Protein AF-Q74ZA4-F1 (afdb_monomer_lite)

Organism: Eremothecium gossypii (strain ATCC 10895 / CBS 109.51 / FGSC 9923 / NRRL Y-1056) (NCBI:txid284811)

pLDDT: mean 84.08, std 20.93, range [23.73, 98.62]

Structure (mmCIF, N/CA/C/O backbone):
data_AF-Q74ZA4-F1
#
_entry.id   AF-Q74ZA4-F1
#
loop_
_atom_site.group_PDB
_atom_site.id
_atom_site.type_symbol
_atom_site.label_atom_id
_atom_site.label_alt_id
_atom_site.label_comp_id
_atom_site.label_asym_id
_atom_site.label_entity_id
_atom_site.label_seq_id
_atom_site.pdbx_PDB_ins_code
_atom_site.Cartn_x
_atom_site.Cartn_y
_atom_site.Cartn_z
_atom_site.occupancy
_atom_site.B_iso_or_equiv
_atom_site.auth_seq_id
_atom_site.auth_comp_id
_atom_site.auth_asym_id
_atom_site.auth_atom_id
_atom_site.pdbx_PDB_model_num
ATOM 1 N N . MET A 1 1 ? 37.062 5.793 34.041 1.00 29.36 1 MET A N 1
ATOM 2 C CA . MET A 1 1 ? 36.781 5.483 32.625 1.00 29.36 1 MET A CA 1
ATOM 3 C C . MET A 1 1 ? 35.992 4.188 32.556 1.00 29.36 1 MET A C 1
ATOM 5 O O . MET A 1 1 ? 36.532 3.144 32.223 1.00 29.36 1 MET A O 1
ATOM 9 N N . THR A 1 2 ? 34.715 4.254 32.914 1.00 31.75 2 THR A N 1
ATOM 10 C CA . THR A 1 2 ? 33.831 3.088 32.949 1.00 31.75 2 THR A CA 1
ATOM 11 C C . THR A 1 2 ? 32.614 3.486 32.134 1.00 31.75 2 THR A C 1
ATOM 13 O O . THR A 1 2 ? 31.980 4.496 32.442 1.00 31.75 2 THR A O 1
ATOM 16 N N . LYS A 1 3 ? 32.413 2.800 31.004 1.00 30.11 3 LYS A N 1
ATOM 17 C CA . LYS A 1 3 ? 31.419 3.153 29.987 1.00 30.11 3 LYS A CA 1
ATOM 18 C C . LYS A 1 3 ? 30.001 3.103 30.574 1.00 30.11 3 LYS A C 1
ATOM 20 O O . LYS A 1 3 ? 29.696 2.275 31.427 1.00 30.11 3 LYS A O 1
ATOM 25 N N . ARG A 1 4 ? 29.192 4.063 30.117 1.00 29.17 4 ARG A N 1
ATOM 26 C CA . ARG A 1 4 ? 27.799 4.340 30.493 1.00 29.17 4 ARG A CA 1
ATOM 27 C C . ARG A 1 4 ? 26.902 3.110 30.286 1.00 29.17 4 ARG A C 1
ATOM 29 O O . ARG A 1 4 ? 27.056 2.452 29.260 1.00 29.17 4 ARG A O 1
ATOM 36 N N . PRO A 1 5 ? 25.939 2.838 31.183 1.00 28.69 5 PRO A N 1
ATOM 37 C CA . PRO A 1 5 ? 24.909 1.849 30.918 1.00 28.69 5 PRO A CA 1
ATOM 38 C C . PRO A 1 5 ? 23.841 2.448 29.992 1.00 28.69 5 PRO A C 1
ATOM 40 O O . PRO A 1 5 ? 23.121 3.373 30.368 1.00 28.69 5 PRO A O 1
ATOM 43 N N . LEU A 1 6 ? 23.787 1.910 28.775 1.00 25.55 6 LEU A N 1
ATOM 44 C CA . LEU A 1 6 ? 22.649 1.952 27.863 1.00 25.55 6 LEU A CA 1
ATOM 45 C C . LEU A 1 6 ? 21.809 0.706 28.187 1.00 25.55 6 LEU A C 1
ATOM 47 O O . LEU A 1 6 ? 22.350 -0.398 28.201 1.00 25.55 6 LEU A O 1
ATOM 51 N N . GLY A 1 7 ? 20.532 0.863 28.525 1.00 29.61 7 GLY A N 1
ATOM 52 C CA . GLY A 1 7 ? 19.686 -0.277 28.873 1.00 29.61 7 GLY A CA 1
ATOM 53 C C . GLY A 1 7 ? 18.303 0.139 29.351 1.00 29.61 7 GLY A C 1
ATOM 54 O O . GLY A 1 7 ? 18.111 0.455 30.524 1.00 29.61 7 GLY A O 1
ATOM 55 N N . LEU A 1 8 ? 17.348 0.109 28.423 1.00 24.72 8 LEU A N 1
ATOM 56 C CA . LEU A 1 8 ? 15.911 0.094 28.679 1.00 24.72 8 LEU A CA 1
ATOM 57 C C . LEU A 1 8 ? 15.584 -1.134 29.539 1.00 24.72 8 LEU A C 1
ATOM 59 O O . LEU A 1 8 ? 15.688 -2.275 29.098 1.00 24.72 8 LEU A O 1
ATOM 63 N N . GLY A 1 9 ? 15.251 -0.901 30.807 1.00 27.86 9 GLY A N 1
ATOM 64 C CA . GLY A 1 9 ? 15.110 -1.958 31.800 1.00 27.86 9 GLY A CA 1
ATOM 65 C C . GLY A 1 9 ? 14.045 -1.651 32.841 1.00 27.86 9 GLY A C 1
ATOM 66 O O . GLY A 1 9 ? 14.362 -1.231 33.946 1.00 27.86 9 GLY A O 1
ATOM 67 N N . LYS A 1 10 ? 12.802 -1.964 32.468 1.00 28.52 10 LYS A N 1
ATOM 68 C CA . LYS A 1 10 ? 11.724 -2.503 33.315 1.00 28.52 10 LYS A CA 1
ATOM 69 C C . LYS A 1 10 ? 11.183 -1.647 34.474 1.00 28.52 10 LYS A C 1
ATOM 71 O O . LYS A 1 10 ? 11.810 -1.410 35.505 1.00 28.52 10 LYS A O 1
ATOM 76 N N . LYS A 1 11 ? 9.888 -1.351 34.313 1.00 26.33 11 LYS A N 1
ATOM 77 C CA . LYS A 1 11 ? 8.864 -1.124 35.341 1.00 26.33 11 LYS A CA 1
ATOM 78 C C . LYS A 1 11 ? 9.079 -1.979 36.612 1.00 26.33 11 LYS A C 1
ATOM 80 O O . LYS A 1 11 ? 9.518 -3.124 36.550 1.00 26.33 11 LYS A O 1
ATOM 85 N N . ASN A 1 12 ? 8.598 -1.418 37.728 1.00 25.88 12 ASN A N 1
ATOM 86 C CA . ASN A 1 12 ? 8.246 -2.037 39.019 1.00 25.88 12 ASN A CA 1
ATOM 87 C C . ASN A 1 12 ? 9.304 -2.122 40.134 1.00 25.88 12 ASN A C 1
ATOM 89 O O . ASN A 1 12 ? 9.899 -3.165 40.390 1.00 25.88 12 ASN A O 1
ATOM 93 N N . LYS A 1 13 ? 9.339 -1.074 40.975 1.00 29.91 13 LYS A N 1
ATOM 94 C CA . LYS A 1 13 ? 9.528 -1.216 42.433 1.00 29.91 13 LYS A CA 1
ATOM 95 C C . LYS A 1 13 ? 8.515 -0.375 43.220 1.00 29.91 13 LYS A C 1
ATOM 97 O O . LYS A 1 13 ? 8.771 0.758 43.603 1.00 29.91 13 LYS A O 1
ATOM 102 N N . GLN A 1 14 ? 7.356 -0.989 43.452 1.00 27.44 14 GLN A N 1
ATOM 103 C CA . GLN A 1 14 ? 6.704 -1.127 44.760 1.00 27.44 14 GLN A CA 1
ATOM 104 C C . GLN A 1 14 ? 6.984 -0.021 45.799 1.00 27.44 14 GLN A C 1
ATOM 106 O O . GLN A 1 14 ? 7.947 -0.095 46.568 1.00 27.44 14 GLN A O 1
ATOM 111 N N . LYS A 1 15 ? 6.036 0.914 45.947 1.00 28.94 15 LYS A N 1
ATOM 112 C CA . LYS A 1 15 ? 5.794 1.561 47.240 1.00 28.94 15 LYS A CA 1
ATOM 113 C C . LYS A 1 15 ? 4.946 0.630 48.105 1.00 28.94 15 LYS A C 1
ATOM 115 O O . LYS A 1 15 ? 3.759 0.431 47.876 1.00 28.94 15 LYS A O 1
ATOM 120 N N . ARG A 1 16 ? 5.604 0.077 49.121 1.00 26.38 16 ARG A N 1
ATOM 121 C CA . ARG A 1 16 ? 5.002 -0.446 50.348 1.00 26.38 16 ARG A CA 1
ATOM 122 C C . ARG A 1 16 ? 4.135 0.645 50.987 1.00 26.38 16 ARG A C 1
ATOM 124 O O . ARG A 1 16 ? 4.681 1.682 51.353 1.00 26.38 16 ARG A O 1
ATOM 131 N N . HIS A 1 17 ? 2.853 0.380 51.216 1.00 30.28 17 HIS A N 1
ATOM 132 C CA . HIS A 1 17 ? 2.116 1.035 52.296 1.00 30.28 17 HIS A CA 1
ATOM 133 C C . HIS A 1 17 ? 1.848 0.016 53.408 1.00 30.28 17 HIS A C 1
ATOM 135 O O . HIS A 1 17 ? 1.360 -1.087 53.177 1.00 30.28 17 HIS A O 1
ATOM 141 N N . LYS A 1 18 ? 2.316 0.392 54.599 1.00 24.81 18 LYS A N 1
ATOM 142 C CA . LYS A 1 18 ? 2.153 -0.268 55.899 1.00 24.81 18 LYS A CA 1
ATOM 143 C C . LYS A 1 18 ? 0.816 0.172 56.545 1.00 24.81 18 LYS A C 1
ATOM 145 O O . LYS A 1 18 ? 0.210 1.109 56.031 1.00 24.81 18 LYS A O 1
ATOM 150 N N . PRO A 1 19 ? 0.368 -0.500 57.623 1.00 39.84 19 PRO A N 1
ATOM 151 C CA . PRO A 1 19 ? -1.026 -0.536 58.061 1.00 39.84 19 PRO A CA 1
ATOM 152 C C . PRO A 1 19 ? -1.395 0.604 59.015 1.00 39.84 19 PRO A C 1
ATOM 154 O O . PRO A 1 19 ? -0.523 1.104 59.719 1.00 39.84 19 PRO A O 1
ATOM 157 N N . ASP A 1 20 ? -2.693 0.897 59.088 1.00 29.38 20 ASP A N 1
ATOM 158 C CA . ASP A 1 20 ? -3.357 1.341 60.313 1.00 29.38 20 ASP A CA 1
ATOM 159 C C . ASP A 1 20 ? -4.776 0.751 60.391 1.00 29.38 20 ASP A C 1
ATOM 161 O O . ASP A 1 20 ? -5.378 0.352 59.394 1.00 29.38 20 ASP A O 1
ATOM 165 N N . GLU A 1 21 ? -5.213 0.593 61.631 1.00 25.12 21 GLU A N 1
ATOM 166 C CA . GLU A 1 21 ? -6.227 -0.313 62.160 1.00 25.12 21 GLU A CA 1
ATOM 167 C C . GLU A 1 21 ? -7.680 0.201 62.030 1.00 25.12 21 GLU A C 1
ATOM 169 O O . GLU A 1 21 ? -7.919 1.403 62.007 1.00 25.12 21 GLU A O 1
ATOM 174 N N . GLY A 1 22 ? -8.660 -0.720 62.080 1.00 23.73 22 GLY A N 1
ATOM 175 C CA . GLY A 1 22 ? -9.967 -0.439 62.710 1.00 23.73 22 GLY A CA 1
ATOM 176 C C . GLY A 1 22 ? -11.239 -0.416 61.844 1.00 23.73 22 GLY A C 1
ATOM 177 O O . GLY A 1 22 ? -11.789 0.646 61.599 1.00 23.73 22 GLY A O 1
ATOM 178 N N . ALA A 1 23 ? -11.731 -1.608 61.482 1.00 26.86 23 ALA A N 1
ATOM 179 C CA . ALA A 1 23 ? -13.138 -2.036 61.337 1.00 26.86 23 ALA A CA 1
ATOM 180 C C . ALA A 1 23 ? -14.237 -1.032 60.897 1.00 26.86 23 ALA A C 1
ATOM 182 O O . ALA A 1 23 ? -14.895 -0.439 61.742 1.00 26.86 23 ALA A O 1
ATOM 183 N N . ASP A 1 24 ? -14.559 -1.004 59.599 1.00 24.48 24 ASP A N 1
ATOM 184 C CA . ASP A 1 24 ? -15.937 -0.957 59.075 1.00 24.48 24 ASP A CA 1
ATOM 185 C C . ASP A 1 24 ? -15.929 -1.107 57.543 1.00 24.48 24 ASP A C 1
ATOM 187 O O . ASP A 1 24 ? -14.988 -0.688 56.872 1.00 24.48 24 ASP A O 1
ATOM 191 N N . GLY A 1 25 ? -16.983 -1.711 56.989 1.00 27.52 25 GLY A N 1
ATOM 192 C CA . GLY A 1 25 ? -17.236 -1.756 55.543 1.00 27.52 25 GLY A CA 1
ATOM 193 C C . GLY A 1 25 ? -16.765 -3.031 54.844 1.00 27.52 25 GLY A C 1
ATOM 194 O O . GLY A 1 25 ? -15.610 -3.177 54.450 1.00 27.52 25 GLY A O 1
ATOM 195 N N . LYS A 1 26 ? -17.704 -3.965 54.657 1.00 27.11 26 LYS A N 1
ATOM 196 C CA . LYS A 1 26 ? -17.561 -5.141 53.793 1.00 27.11 26 LYS A CA 1
ATOM 197 C C . LYS A 1 26 ? -17.025 -4.721 52.423 1.00 27.11 26 LYS A C 1
ATOM 199 O O . LYS A 1 26 ? -17.673 -3.980 51.696 1.00 27.11 26 LYS A O 1
ATOM 204 N N . LYS A 1 27 ? -15.848 -5.250 52.096 1.00 25.42 27 LYS A N 1
ATOM 205 C CA . LYS A 1 27 ? -15.292 -5.303 50.748 1.00 25.42 27 LYS A CA 1
ATOM 206 C C . LYS A 1 27 ? -16.240 -6.110 49.863 1.00 25.42 27 LYS A C 1
ATOM 208 O O . LYS A 1 27 ? -16.204 -7.338 49.899 1.00 25.42 27 LYS A O 1
ATOM 213 N N . GLU A 1 28 ? -17.069 -5.430 49.087 1.00 30.42 28 GLU A N 1
ATOM 214 C CA . GLU A 1 28 ? -17.479 -5.972 47.798 1.00 30.42 28 GLU A CA 1
ATOM 215 C C . GLU A 1 28 ? -16.318 -5.737 46.835 1.00 30.42 28 GLU A C 1
ATOM 217 O O . GLU A 1 28 ? -15.773 -4.640 46.721 1.00 30.42 28 GLU A O 1
ATOM 222 N N . SER A 1 29 ? -15.850 -6.838 46.264 1.00 29.94 29 SER A N 1
ATOM 223 C CA . SER A 1 29 ? -14.798 -6.904 45.263 1.00 29.94 29 SER A CA 1
ATOM 224 C C . SER A 1 29 ? -15.096 -5.932 44.131 1.00 29.94 29 SER A C 1
ATOM 226 O O . SER A 1 29 ? -16.077 -6.124 43.419 1.00 29.94 29 SER A O 1
ATOM 228 N N . THR A 1 30 ? -14.243 -4.929 43.936 1.00 28.30 30 THR A N 1
ATOM 229 C CA . THR A 1 30 ? -14.162 -4.219 42.660 1.00 28.30 30 THR A CA 1
ATOM 230 C C . THR A 1 30 ? -13.876 -5.282 41.595 1.00 28.30 30 THR A C 1
ATOM 232 O O . THR A 1 30 ? -12.834 -5.940 41.702 1.00 28.30 30 THR A O 1
ATOM 235 N N . PRO A 1 31 ? -14.780 -5.543 40.635 1.00 29.30 31 PRO A N 1
ATOM 236 C CA . PRO A 1 31 ? -14.449 -6.406 39.516 1.00 29.30 31 PRO A CA 1
ATOM 237 C C . PRO A 1 31 ? -13.255 -5.774 38.801 1.00 29.30 31 PRO A C 1
ATOM 239 O O . PRO A 1 31 ? -13.284 -4.587 38.472 1.00 29.30 31 PRO A O 1
ATOM 242 N N . LEU A 1 32 ? -12.183 -6.548 38.636 1.00 31.23 32 LEU A N 1
ATOM 243 C CA . LEU A 1 32 ? -11.179 -6.235 37.630 1.00 31.23 32 LEU A CA 1
ATOM 244 C C . LEU A 1 32 ? -11.891 -6.186 36.267 1.00 31.23 32 LEU A C 1
ATOM 246 O O . LEU A 1 32 ? -12.798 -6.980 36.032 1.00 31.23 32 LEU A O 1
ATOM 250 N N . ASP A 1 33 ? -11.455 -5.260 35.416 1.00 33.03 33 ASP A N 1
ATOM 251 C CA . ASP A 1 33 ? -11.813 -5.128 33.994 1.00 33.03 33 ASP A CA 1
ATOM 252 C C . ASP A 1 33 ? -13.058 -4.296 33.640 1.00 33.03 33 ASP A C 1
ATOM 254 O O . ASP A 1 33 ? -13.741 -4.566 32.657 1.00 33.03 33 ASP A O 1
ATOM 258 N N . GLN A 1 34 ? -13.308 -3.192 34.354 1.00 32.09 34 GLN A N 1
ATOM 259 C CA . GLN A 1 34 ? -14.014 -2.065 33.726 1.00 32.09 34 GLN A CA 1
ATOM 260 C C . GLN A 1 34 ? -13.007 -1.237 32.921 1.00 32.09 34 GLN A C 1
ATOM 262 O O . GLN A 1 34 ? -12.359 -0.334 33.453 1.00 32.09 34 GLN A O 1
ATOM 267 N N . ILE A 1 35 ? -12.854 -1.558 31.634 1.00 40.28 35 ILE A N 1
ATOM 268 C CA . ILE A 1 35 ? -12.326 -0.596 30.662 1.00 40.28 35 ILE A CA 1
ATOM 269 C C . ILE A 1 35 ? -13.337 0.557 30.649 1.00 40.28 35 ILE A C 1
ATOM 271 O O . ILE A 1 35 ? -14.479 0.375 30.233 1.00 40.28 35 ILE A O 1
ATOM 275 N N . HIS A 1 36 ? -12.965 1.723 31.181 1.00 38.81 36 HIS A N 1
ATOM 276 C CA . HIS A 1 36 ? -13.795 2.917 31.043 1.00 38.81 36 HIS A CA 1
ATOM 277 C C . HIS A 1 36 ? -13.740 3.355 29.581 1.00 38.81 36 HIS A C 1
ATOM 279 O O . HIS A 1 36 ? -12.705 3.813 29.104 1.00 38.81 36 HIS A O 1
ATOM 285 N N . VAL A 1 37 ? -14.850 3.172 28.873 1.00 44.41 37 VAL A N 1
ATOM 286 C CA . VAL A 1 37 ? -15.020 3.624 27.495 1.00 44.41 37 VAL A CA 1
ATOM 287 C C . VAL A 1 37 ? -15.695 4.988 27.544 1.00 44.41 37 VAL A C 1
ATOM 289 O O . VAL A 1 37 ? -16.858 5.090 27.933 1.00 44.41 37 VAL A O 1
ATOM 292 N N . GLU A 1 38 ? -14.971 6.046 27.190 1.00 46.62 38 GLU A N 1
ATOM 293 C CA . GLU A 1 38 ? -15.602 7.326 26.870 1.00 46.62 38 GLU A CA 1
ATOM 294 C C . GLU A 1 38 ? -16.274 7.178 25.501 1.00 46.62 38 GLU A C 1
ATOM 296 O O . GLU A 1 38 ? -15.616 6.977 24.482 1.00 46.62 38 GLU A O 1
ATOM 301 N N . VAL A 1 39 ? -17.608 7.197 25.480 1.00 44.50 39 V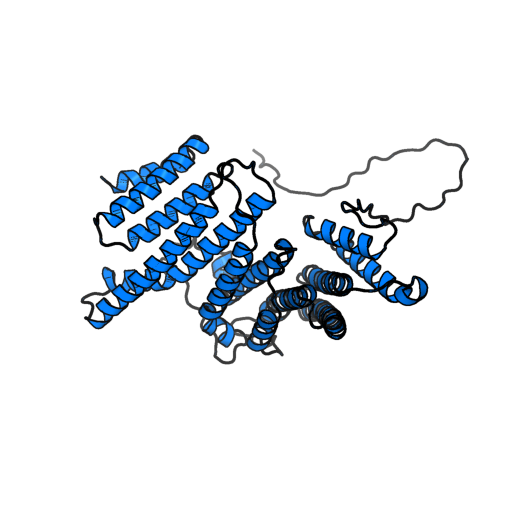AL A N 1
ATOM 302 C CA . VAL A 1 39 ? -18.381 7.173 24.235 1.00 44.50 39 VAL A CA 1
ATOM 303 C C . VAL A 1 39 ? -18.399 8.595 23.671 1.00 44.50 39 VAL A C 1
ATOM 305 O O . VAL A 1 39 ? -19.297 9.385 23.959 1.00 44.50 39 VAL A O 1
ATOM 308 N N . GLU A 1 40 ? -17.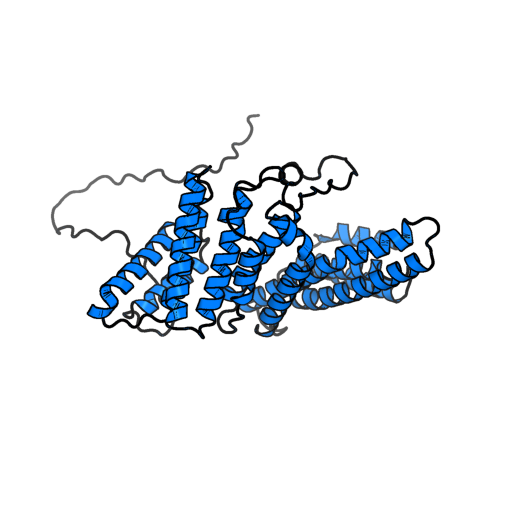386 8.953 22.883 1.00 43.50 40 GLU A N 1
ATOM 309 C CA . GLU A 1 40 ? -17.418 10.170 22.066 1.00 43.50 40 GLU A CA 1
ATOM 310 C C . GLU A 1 40 ? -18.260 9.917 20.803 1.00 43.50 40 GLU A C 1
ATOM 312 O O . GLU A 1 40 ? -17.772 9.455 19.774 1.00 43.50 40 GLU A O 1
ATOM 317 N N . GLY A 1 41 ? -19.566 10.177 20.881 1.00 44.88 41 GLY A N 1
ATOM 318 C CA . GLY A 1 41 ? -20.483 10.049 19.744 1.00 44.88 41 GLY A CA 1
ATOM 319 C C . GLY A 1 41 ? -21.925 9.838 20.195 1.00 44.88 41 GLY A C 1
ATOM 320 O O . GLY A 1 41 ? -22.171 9.105 21.143 1.00 44.88 41 GLY A O 1
ATOM 321 N N . GLY A 1 42 ? -22.883 10.505 19.543 1.00 45.81 42 GLY A N 1
ATOM 322 C CA . GLY A 1 42 ? -24.291 10.627 19.962 1.00 45.81 42 GLY A CA 1
ATOM 323 C C . GLY A 1 42 ? -25.163 9.363 19.885 1.00 45.81 42 GLY A C 1
ATOM 324 O O . GLY A 1 42 ? -26.287 9.445 19.394 1.00 45.81 42 GLY A O 1
ATOM 325 N N . GLY A 1 43 ? -24.663 8.218 20.346 1.00 54.81 43 GLY A N 1
ATOM 326 C CA . GLY A 1 43 ? -25.444 7.006 20.597 1.00 54.81 43 GLY A CA 1
ATOM 327 C C . GLY A 1 43 ? -25.929 6.921 22.046 1.00 54.81 43 GLY A C 1
ATOM 328 O O . GLY A 1 43 ? -25.454 7.657 22.914 1.00 54.81 43 GLY A O 1
ATOM 329 N N . ASP A 1 44 ? -26.882 6.025 22.307 1.00 65.62 44 ASP A N 1
ATOM 330 C CA . ASP A 1 44 ? -27.258 5.676 23.678 1.00 65.62 44 ASP A CA 1
ATOM 331 C C . ASP A 1 44 ? -26.061 4.969 24.342 1.00 65.62 44 ASP A C 1
ATOM 333 O O . ASP A 1 44 ? -25.633 3.928 23.841 1.00 65.62 44 ASP A O 1
ATOM 337 N N . PRO A 1 45 ? -25.479 5.504 25.431 1.00 60.44 45 PRO A N 1
ATOM 338 C CA . PRO A 1 45 ? -24.391 4.833 26.137 1.00 60.44 45 PRO A CA 1
ATOM 339 C C . PRO A 1 45 ? -24.802 3.469 26.713 1.00 60.44 45 PRO A C 1
ATOM 341 O O . PRO A 1 45 ? -23.920 2.679 27.034 1.00 60.44 45 PRO A O 1
ATOM 344 N N . GLU A 1 46 ? -26.099 3.168 26.825 1.00 68.00 46 GLU A N 1
ATOM 345 C CA . GLU A 1 46 ? -26.611 1.855 27.239 1.00 68.00 46 GLU A CA 1
ATOM 346 C C . GLU A 1 46 ? -26.739 0.856 26.070 1.00 68.00 46 GLU A C 1
ATOM 348 O O . GLU A 1 46 ? -26.973 -0.334 26.295 1.00 68.00 46 GLU A O 1
ATOM 353 N N . ASP A 1 47 ? -26.556 1.298 24.818 1.00 79.81 47 ASP A N 1
ATOM 354 C CA . ASP A 1 47 ? -26.519 0.406 23.659 1.00 79.81 47 ASP A CA 1
ATOM 355 C C . ASP A 1 47 ? -25.175 -0.334 23.608 1.00 79.81 47 ASP A C 1
ATOM 357 O O . ASP A 1 47 ? -24.102 0.242 23.399 1.00 79.81 47 ASP A O 1
ATOM 361 N N . SER A 1 48 ? -25.236 -1.654 23.777 1.00 83.75 48 SER A N 1
ATOM 362 C CA . SER A 1 48 ? -24.038 -2.490 23.836 1.00 83.75 48 SER A CA 1
ATOM 363 C C . SER A 1 48 ? -23.280 -2.555 22.495 1.00 83.75 48 SER A C 1
ATOM 365 O O . SER A 1 48 ? -22.068 -2.766 22.490 1.00 83.75 48 SER A O 1
ATOM 367 N N . VAL A 1 49 ? -23.930 -2.292 21.351 1.00 86.81 49 VAL A N 1
ATOM 368 C CA . VAL A 1 49 ? -23.247 -2.187 20.045 1.00 86.81 49 VAL A CA 1
ATOM 369 C C . VAL A 1 49 ? -22.499 -0.857 19.922 1.00 86.81 49 VAL A C 1
ATOM 371 O O . VAL A 1 49 ? -21.399 -0.815 19.367 1.00 86.81 49 VAL A O 1
ATOM 374 N N . VAL A 1 50 ? -23.046 0.233 20.472 1.00 86.56 50 VAL A N 1
ATOM 375 C CA . VAL A 1 50 ? -22.354 1.535 20.529 1.00 86.56 50 VAL A CA 1
ATOM 376 C C . VAL A 1 50 ? -21.092 1.431 21.388 1.00 86.56 50 VAL A C 1
ATOM 378 O O . VAL A 1 50 ? -20.036 1.924 20.987 1.00 86.56 50 VAL A O 1
ATOM 381 N N . GLN A 1 51 ? -21.164 0.722 22.519 1.00 87.88 51 GLN A N 1
ATOM 382 C CA . GLN A 1 51 ? -19.996 0.447 23.362 1.00 87.88 51 GLN A CA 1
ATOM 383 C C . GLN A 1 51 ? -18.925 -0.366 22.620 1.00 87.88 51 GLN A C 1
ATOM 385 O O . GLN A 1 51 ? -17.746 -0.012 22.676 1.00 87.88 51 GLN A O 1
ATOM 390 N N . LEU A 1 52 ? -19.320 -1.405 21.870 1.00 92.62 52 LEU A N 1
ATOM 391 C CA . LEU A 1 52 ? -18.395 -2.193 21.049 1.00 92.62 52 LEU A CA 1
ATOM 392 C C . LEU A 1 52 ? -17.677 -1.327 20.000 1.00 92.62 52 LEU A C 1
ATOM 394 O O . LEU A 1 52 ? -16.458 -1.419 19.850 1.00 92.62 52 LEU A O 1
ATOM 398 N N . LYS A 1 53 ? -18.409 -0.449 19.303 1.00 90.00 53 LYS A N 1
ATOM 399 C CA . LYS A 1 53 ? -17.824 0.489 18.329 1.00 90.00 53 LYS A CA 1
ATOM 400 C C . LYS A 1 53 ? -16.811 1.431 18.974 1.00 90.00 53 LYS A C 1
ATOM 402 O O . LYS A 1 53 ? -15.756 1.680 18.397 1.00 90.00 53 LYS A O 1
ATOM 407 N N . ALA A 1 54 ? -17.116 1.941 20.166 1.00 88.75 54 ALA A N 1
ATOM 408 C CA . ALA A 1 54 ? -16.211 2.815 20.902 1.00 88.75 54 ALA A CA 1
ATOM 409 C C . ALA A 1 54 ? -14.950 2.068 21.381 1.00 88.75 54 ALA A C 1
ATOM 411 O O . ALA A 1 54 ? -13.847 2.592 21.235 1.00 88.75 54 ALA A O 1
ATOM 412 N N . LEU A 1 55 ? -15.078 0.821 21.856 1.00 91.06 55 LEU A N 1
ATOM 413 C CA . LEU A 1 55 ? -13.928 -0.041 22.172 1.00 91.06 55 LEU A CA 1
ATOM 414 C C . LEU A 1 55 ? -13.022 -0.249 20.955 1.00 91.06 55 LEU A C 1
ATOM 416 O O . LEU A 1 55 ? -11.807 -0.081 21.058 1.00 91.06 55 LEU A O 1
ATOM 420 N N . TRP A 1 56 ? -13.614 -0.574 19.804 1.00 92.62 56 TRP A N 1
ATOM 421 C CA . TRP A 1 56 ? -12.873 -0.764 18.560 1.00 92.62 56 TRP A CA 1
ATOM 422 C C . TRP A 1 56 ? -12.155 0.515 18.119 1.00 92.62 56 TRP A C 1
ATOM 424 O O . TRP A 1 56 ? -10.962 0.487 17.833 1.00 92.62 56 TRP A O 1
ATOM 434 N N . ARG A 1 57 ? -12.843 1.662 18.142 1.00 88.31 57 ARG A N 1
ATOM 435 C CA . ARG A 1 57 ? -12.245 2.961 17.799 1.00 88.31 57 ARG A CA 1
ATOM 436 C C . ARG A 1 57 ? -11.057 3.302 18.702 1.00 88.31 57 ARG A C 1
ATOM 438 O O . ARG A 1 57 ? -10.016 3.719 18.200 1.00 88.31 57 ARG A O 1
ATOM 445 N N . ASN A 1 58 ? -11.192 3.073 20.007 1.00 88.25 58 ASN A N 1
ATOM 446 C CA . ASN A 1 58 ? -10.117 3.301 20.973 1.00 88.25 58 ASN A CA 1
ATOM 447 C C . ASN A 1 58 ? -8.914 2.387 20.713 1.00 88.25 58 ASN A C 1
ATOM 449 O O . ASN A 1 58 ? -7.776 2.834 20.820 1.00 88.25 58 ASN A O 1
ATOM 453 N N . TYR A 1 59 ? -9.150 1.125 20.336 1.00 90.81 59 TYR A N 1
ATOM 454 C CA . TYR A 1 59 ? -8.079 0.225 19.912 1.00 90.81 59 TYR A CA 1
ATOM 455 C C . TYR A 1 59 ? -7.367 0.751 18.658 1.00 90.81 59 TYR A C 1
ATOM 457 O O . TYR A 1 59 ? -6.140 0.851 18.659 1.00 90.81 59 TYR A O 1
ATOM 465 N N . LEU A 1 60 ? -8.116 1.169 17.631 1.00 88.12 60 LEU A N 1
ATOM 466 C CA . LEU A 1 60 ? -7.539 1.696 16.390 1.00 88.12 60 LEU A CA 1
ATOM 467 C C . LEU A 1 60 ? -6.681 2.952 16.607 1.00 88.12 60 LEU A C 1
ATOM 469 O O . LEU A 1 60 ? -5.707 3.144 15.882 1.00 88.12 60 LEU A O 1
ATOM 473 N N . GLN A 1 61 ? -7.028 3.782 17.594 1.00 84.81 61 GLN A N 1
ATOM 474 C CA . GLN A 1 61 ? -6.297 5.001 17.966 1.00 84.81 61 GLN A CA 1
ATOM 475 C C . GLN A 1 61 ? -5.159 4.763 18.974 1.00 84.81 61 GLN A C 1
ATOM 477 O O . GLN A 1 61 ? -4.431 5.696 19.313 1.00 84.81 61 GLN A O 1
ATOM 482 N N . SER A 1 62 ? -5.017 3.539 19.483 1.00 87.06 62 SER A N 1
ATOM 483 C CA . SER A 1 62 ? -3.942 3.164 20.401 1.00 87.06 62 SER A CA 1
ATOM 484 C C . SER A 1 62 ? -2.662 2.768 19.655 1.00 87.06 62 SER A C 1
ATOM 486 O O . SER A 1 62 ? -2.647 2.654 18.433 1.00 87.06 62 SER A O 1
ATOM 488 N N . GLU A 1 63 ? -1.596 2.475 20.403 1.00 85.19 63 GLU A N 1
ATOM 489 C CA . GLU A 1 63 ? -0.355 1.893 19.864 1.00 85.19 63 GLU A CA 1
ATOM 490 C C . GLU A 1 63 ? -0.535 0.436 19.378 1.00 85.19 63 GLU A C 1
ATOM 492 O O . GLU A 1 63 ? 0.376 -0.126 18.787 1.00 85.19 63 GLU A O 1
ATOM 497 N N . ARG A 1 64 ? -1.702 -0.192 19.614 1.00 87.75 64 ARG A N 1
ATOM 498 C CA . ARG A 1 64 ? -2.056 -1.571 19.203 1.00 87.75 64 ARG A CA 1
ATOM 499 C C . ARG A 1 64 ? -1.143 -2.684 19.734 1.00 87.75 64 ARG A C 1
ATOM 501 O O . ARG A 1 64 ? -1.265 -3.823 19.304 1.00 87.75 64 ARG A O 1
ATOM 508 N N . GLU A 1 65 ? -0.310 -2.397 20.732 1.00 82.69 65 GLU A N 1
ATOM 509 C CA . GLU A 1 65 ? 0.619 -3.367 21.336 1.00 82.69 65 GLU A CA 1
ATOM 510 C C . GLU A 1 65 ? -0.004 -4.247 22.443 1.00 82.69 65 GLU A C 1
ATOM 512 O O . GLU A 1 65 ? 0.644 -5.173 22.934 1.00 82.69 65 GLU A O 1
ATOM 517 N N . ASP A 1 66 ? -1.237 -3.969 22.891 1.00 83.44 66 ASP A N 1
ATOM 518 C CA . ASP A 1 66 ? -1.870 -4.701 24.002 1.00 83.44 66 ASP A CA 1
ATOM 519 C C . ASP A 1 66 ? -2.950 -5.688 23.525 1.00 83.44 66 ASP A C 1
ATOM 521 O O . ASP A 1 66 ? -4.108 -5.322 23.301 1.00 83.44 66 ASP A O 1
ATOM 525 N N . GLU A 1 67 ? -2.586 -6.974 23.476 1.00 91.44 67 GLU A N 1
ATOM 526 C CA . GLU A 1 67 ? -3.486 -8.102 23.186 1.00 91.44 67 GLU A CA 1
ATOM 527 C C . GLU A 1 67 ? -4.733 -8.122 24.100 1.00 91.44 67 GLU A C 1
ATOM 529 O O . GLU A 1 67 ? -5.782 -8.662 23.744 1.00 91.44 67 GLU A O 1
ATOM 534 N N . ARG A 1 68 ? -4.665 -7.539 25.306 1.00 90.88 68 ARG A N 1
ATOM 535 C CA . ARG A 1 68 ? -5.793 -7.546 26.255 1.00 90.88 68 ARG A CA 1
ATOM 536 C C . ARG A 1 68 ? -6.986 -6.750 25.756 1.00 90.88 68 ARG A C 1
ATOM 538 O O . ARG A 1 68 ? -8.116 -7.128 26.059 1.00 90.88 68 ARG A O 1
ATOM 545 N N . VAL A 1 69 ? -6.748 -5.672 25.009 1.00 91.94 69 VAL A N 1
ATOM 546 C CA . VAL A 1 69 ? -7.830 -4.848 24.456 1.00 91.94 69 VAL A CA 1
ATOM 547 C C . VAL A 1 69 ? -8.600 -5.653 23.409 1.00 91.94 69 VAL A C 1
ATOM 549 O O . VAL A 1 69 ? -9.826 -5.719 23.478 1.00 91.94 69 VAL A O 1
ATOM 552 N N . LEU A 1 70 ? -7.889 -6.353 22.520 1.00 94.06 70 LEU A N 1
ATOM 553 C CA . LEU A 1 70 ? -8.485 -7.247 21.522 1.00 94.06 70 LEU A CA 1
ATOM 554 C C . LEU A 1 70 ? -9.263 -8.400 22.160 1.00 94.06 70 LEU A C 1
ATOM 556 O O . LEU A 1 70 ? -10.405 -8.651 21.783 1.00 94.06 70 LEU A O 1
ATOM 560 N N . ASN A 1 71 ? -8.693 -9.055 23.176 1.00 93.88 71 ASN A N 1
ATOM 561 C CA . ASN A 1 71 ? -9.399 -10.095 23.928 1.00 93.88 71 ASN A CA 1
ATOM 562 C C . ASN A 1 71 ? -10.682 -9.554 24.587 1.00 93.88 71 ASN A C 1
ATOM 564 O O . ASN A 1 71 ? -11.711 -10.227 24.585 1.00 93.88 71 ASN A O 1
ATOM 568 N N . GLY A 1 72 ? -10.649 -8.326 25.117 1.00 93.88 72 GLY A N 1
ATOM 569 C CA . GLY A 1 72 ? -11.834 -7.641 25.640 1.00 93.88 72 GLY A CA 1
ATOM 570 C C . GLY A 1 72 ? -12.912 -7.416 24.576 1.00 93.88 72 GLY A C 1
ATOM 571 O O . GLY A 1 72 ? -14.080 -7.705 24.826 1.00 93.88 72 GLY A O 1
ATOM 572 N N . ILE A 1 73 ? -12.519 -6.970 23.378 1.00 95.62 73 ILE A N 1
ATOM 573 C CA . ILE A 1 73 ? -13.420 -6.779 22.229 1.00 95.62 73 ILE A CA 1
ATOM 574 C C . ILE A 1 73 ? -14.047 -8.112 21.796 1.00 95.62 73 ILE A C 1
ATOM 576 O O . ILE A 1 73 ? -15.263 -8.191 21.644 1.00 95.62 73 ILE A O 1
ATOM 580 N N . VAL A 1 74 ? -13.252 -9.178 21.659 1.00 96.38 74 VAL A N 1
ATOM 581 C CA . VAL A 1 74 ? -13.746 -10.517 21.289 1.00 96.38 74 VAL A CA 1
ATOM 582 C C . VAL A 1 74 ? -14.721 -11.067 22.335 1.00 96.38 74 VAL A C 1
ATOM 584 O O . VAL A 1 74 ? -15.801 -11.541 21.981 1.00 96.38 74 VAL A O 1
ATOM 587 N N . HIS A 1 75 ? -14.401 -10.946 23.628 1.00 94.69 75 HIS A N 1
ATOM 588 C CA . HIS A 1 75 ? -15.310 -11.359 24.701 1.00 94.69 75 HIS A CA 1
ATOM 589 C C . HIS A 1 75 ? -16.631 -10.582 24.692 1.00 94.69 75 HIS A C 1
ATOM 591 O O . HIS A 1 75 ? -17.685 -11.167 24.966 1.00 94.69 75 HIS A O 1
ATOM 597 N N . GLU A 1 76 ? -16.586 -9.286 24.383 1.00 94.12 76 GLU A N 1
ATOM 598 C CA . GLU A 1 76 ? -17.784 -8.465 24.237 1.00 94.12 76 GLU A CA 1
ATOM 599 C C . GLU A 1 76 ? -18.613 -8.916 23.029 1.00 94.12 76 GLU A C 1
ATOM 601 O O . GLU A 1 76 ? -19.821 -9.125 23.153 1.00 94.12 76 GLU A O 1
ATOM 606 N N . CYS A 1 77 ? -17.973 -9.208 21.895 1.00 95.94 77 CYS A N 1
ATOM 607 C CA . CYS A 1 77 ? -18.651 -9.783 20.737 1.00 95.94 77 CYS A CA 1
ATOM 608 C C . CYS A 1 77 ? -19.342 -11.120 21.063 1.00 95.94 77 CYS A C 1
ATOM 610 O O . CYS A 1 77 ? -20.496 -11.341 20.687 1.00 95.94 77 CYS A O 1
ATOM 612 N N . ASP A 1 78 ? -18.679 -11.999 21.817 1.00 95.38 78 ASP A N 1
ATOM 613 C CA . ASP A 1 78 ? -19.256 -13.266 22.274 1.00 95.38 78 ASP A CA 1
ATOM 614 C C . ASP A 1 78 ? -20.405 -13.082 23.271 1.00 95.38 78 ASP A C 1
ATOM 616 O O . ASP A 1 78 ? -21.344 -13.886 23.307 1.00 95.38 78 ASP A O 1
ATOM 620 N N . ARG A 1 79 ? -20.343 -12.057 24.129 1.00 94.38 79 ARG A N 1
ATOM 621 C CA . ARG A 1 79 ? -21.441 -11.688 25.036 1.00 94.38 79 ARG A CA 1
ATOM 622 C C . ARG A 1 79 ? -22.668 -11.273 24.230 1.00 94.38 79 ARG A C 1
ATOM 624 O O . ARG A 1 79 ? -23.734 -11.856 24.427 1.00 94.38 79 ARG A O 1
ATOM 631 N N . LEU A 1 80 ? -22.495 -10.345 23.288 1.00 93.31 80 LEU A N 1
ATOM 632 C CA . LEU A 1 80 ? -23.556 -9.864 22.402 1.00 93.31 80 LEU A CA 1
ATOM 633 C C . LEU A 1 80 ? -24.183 -11.008 21.602 1.00 93.31 80 LEU A C 1
ATOM 635 O O . LEU A 1 80 ? -25.405 -11.140 21.561 1.00 93.31 80 LEU A O 1
ATOM 639 N N . LEU A 1 81 ? -23.360 -11.890 21.024 1.00 92.81 81 LEU A N 1
ATOM 640 C CA . LEU A 1 81 ? -23.845 -13.022 20.236 1.00 92.81 81 LEU A CA 1
ATOM 641 C C . LEU A 1 81 ? -24.687 -13.996 21.071 1.00 92.81 81 LEU A C 1
ATOM 643 O O . LEU A 1 81 ? -25.729 -14.462 20.605 1.00 92.81 81 LEU A O 1
ATOM 647 N N . ARG A 1 82 ? -24.258 -14.290 22.305 1.00 92.44 82 ARG A N 1
ATOM 648 C CA . ARG A 1 82 ? -24.986 -15.178 23.229 1.00 92.44 82 ARG A CA 1
ATOM 649 C C . ARG A 1 82 ? -26.279 -14.556 23.746 1.00 92.44 82 ARG A C 1
ATOM 651 O O . ARG A 1 82 ? -27.268 -15.270 23.896 1.00 92.44 82 ARG A O 1
ATOM 658 N N . ASN A 1 83 ? -26.282 -13.249 23.994 1.00 90.38 83 ASN A N 1
ATOM 659 C CA . ASN A 1 83 ? -27.410 -12.554 24.609 1.00 90.38 83 ASN A CA 1
ATOM 660 C C . ASN A 1 83 ? -28.377 -11.922 23.598 1.00 90.38 83 ASN A C 1
ATOM 662 O O . ASN A 1 83 ? -29.410 -11.399 24.014 1.00 90.38 83 ASN A O 1
ATOM 666 N N . ARG A 1 84 ? -28.100 -12.006 22.288 1.00 88.69 84 ARG A N 1
ATOM 667 C CA . ARG A 1 84 ? -28.875 -11.337 21.226 1.00 88.69 84 ARG A CA 1
ATOM 668 C C . ARG A 1 84 ? -30.394 -11.522 21.345 1.00 88.69 84 ARG A C 1
ATOM 670 O O . ARG A 1 84 ? -31.148 -10.571 21.194 1.00 88.69 84 ARG A O 1
ATOM 677 N N . GLU A 1 85 ? -30.852 -12.736 21.663 1.00 86.31 85 GLU A N 1
ATOM 678 C CA . GLU A 1 85 ? -32.282 -13.067 21.757 1.00 86.31 85 GLU A CA 1
ATOM 679 C C . GLU A 1 85 ? -32.899 -12.587 23.076 1.00 86.31 85 GLU A C 1
ATOM 681 O O . GLU A 1 85 ? -34.072 -12.227 23.119 1.00 86.31 85 GLU A O 1
ATOM 686 N N . GLN A 1 86 ? -32.110 -12.574 24.153 1.00 83.38 86 GLN A N 1
ATOM 687 C CA . GLN A 1 86 ? -32.552 -12.177 25.488 1.00 83.38 86 GLN A CA 1
ATOM 688 C C . GLN A 1 86 ? -32.626 -10.654 25.637 1.00 83.38 86 GLN A C 1
ATOM 690 O O . GLN A 1 86 ? -33.539 -10.144 26.284 1.00 83.38 86 GLN A O 1
ATOM 695 N N . GLU A 1 87 ? -31.663 -9.944 25.055 1.00 82.81 87 GLU A N 1
ATOM 696 C CA . GLU A 1 87 ? -31.550 -8.485 25.110 1.00 82.81 87 GLU A CA 1
ATOM 697 C C . GLU A 1 87 ? -32.209 -7.805 23.897 1.00 82.81 87 GLU A C 1
ATOM 699 O O . GLU A 1 87 ? -32.378 -6.590 23.893 1.00 82.81 87 GLU A O 1
ATOM 704 N N . GLY A 1 88 ? -32.639 -8.577 22.890 1.00 82.25 88 GLY A N 1
ATOM 705 C CA . GLY A 1 88 ? -33.257 -8.044 21.673 1.00 82.25 88 GLY A CA 1
ATOM 706 C C . GLY A 1 88 ? -32.283 -7.233 20.815 1.00 82.25 88 GLY A C 1
ATOM 707 O O . GLY A 1 88 ? -32.696 -6.269 20.178 1.00 82.25 88 GLY A O 1
ATOM 708 N N . ILE A 1 89 ? -30.998 -7.600 20.830 1.00 83.75 89 ILE A N 1
ATOM 709 C CA . ILE A 1 89 ? -29.933 -6.885 20.121 1.00 83.75 89 ILE A CA 1
ATOM 710 C C . ILE A 1 89 ? -29.962 -7.267 18.640 1.00 83.75 89 ILE A C 1
ATOM 712 O O . ILE A 1 89 ? -29.834 -8.443 18.286 1.00 83.75 89 ILE A O 1
ATOM 716 N N . GLU A 1 90 ? -30.053 -6.268 17.767 1.00 84.75 90 GLU A N 1
ATOM 717 C CA . GLU A 1 90 ? -29.844 -6.442 16.331 1.00 84.75 90 GLU A CA 1
ATOM 718 C C . GLU A 1 90 ? -28.347 -6.349 16.006 1.00 84.75 90 GLU A C 1
ATOM 720 O O . GLU A 1 90 ? -27.718 -5.300 16.141 1.00 84.75 90 GLU A O 1
ATOM 725 N N . LEU A 1 91 ? -27.756 -7.467 15.581 1.00 90.38 91 LEU A N 1
ATOM 726 C CA . LEU A 1 91 ? -26.347 -7.526 15.192 1.00 90.38 91 LEU A CA 1
ATOM 727 C C . LEU A 1 91 ? -26.203 -7.096 13.728 1.00 90.38 91 LEU A C 1
ATOM 729 O O . LEU A 1 91 ? -26.527 -7.854 12.814 1.00 90.38 91 LEU A O 1
ATOM 733 N N . GLY A 1 92 ? -25.753 -5.860 13.523 1.00 92.81 92 GLY A N 1
ATOM 734 C CA . GLY A 1 92 ? -25.529 -5.283 12.197 1.00 92.81 92 GLY A CA 1
ATOM 735 C C . GLY A 1 92 ? -24.190 -5.667 11.560 1.00 92.81 92 GLY A C 1
ATOM 736 O O . GLY A 1 92 ? -23.382 -6.403 12.128 1.00 92.81 92 GLY A O 1
ATOM 737 N N . GLU A 1 93 ? -23.930 -5.102 10.383 1.00 94.44 93 GLU A N 1
ATOM 738 C CA . GLU A 1 93 ? -22.675 -5.272 9.640 1.00 94.44 93 GLU A CA 1
ATOM 739 C C . GLU A 1 93 ? -21.428 -4.863 10.442 1.00 94.44 93 GLU A C 1
ATOM 741 O O . GLU A 1 93 ? -20.428 -5.581 10.426 1.00 94.44 93 GLU A O 1
ATOM 746 N N . ASP A 1 94 ? -21.513 -3.785 11.229 1.00 93.25 94 ASP A N 1
ATOM 747 C CA . ASP A 1 94 ? -20.409 -3.310 12.070 1.00 93.25 94 ASP A CA 1
ATOM 748 C C . ASP A 1 94 ? -19.994 -4.337 13.126 1.00 93.25 94 ASP A C 1
ATOM 750 O O . ASP A 1 94 ? -18.807 -4.514 13.379 1.00 93.25 94 ASP A O 1
ATOM 754 N N . PHE A 1 95 ? -20.956 -5.050 13.723 1.00 96.12 95 PHE A N 1
ATOM 755 C CA . PHE A 1 95 ? -20.659 -6.099 14.702 1.00 96.12 95 PHE A CA 1
ATOM 756 C C . PHE A 1 95 ? -19.829 -7.217 14.063 1.00 96.12 95 PHE A C 1
ATOM 758 O O . PHE A 1 95 ? -18.804 -7.625 14.606 1.00 96.12 95 PHE A O 1
ATOM 765 N N . HIS A 1 96 ? -20.261 -7.701 12.896 1.00 97.50 96 HIS A N 1
ATOM 766 C CA . HIS A 1 96 ? -19.566 -8.771 12.185 1.00 97.50 96 HIS A CA 1
ATOM 767 C C . HIS A 1 96 ? -18.175 -8.332 11.716 1.00 97.50 96 HIS A C 1
ATOM 769 O O . HIS A 1 96 ? -17.232 -9.113 11.834 1.00 97.50 96 HIS A O 1
ATOM 775 N N . SER A 1 97 ? -18.045 -7.089 11.244 1.00 96.75 97 SER A N 1
ATOM 776 C CA . SER A 1 97 ? -16.772 -6.502 10.822 1.00 96.75 97 SER A CA 1
ATOM 777 C C . SER A 1 97 ? -15.795 -6.370 11.992 1.00 96.75 97 SER A C 1
ATOM 779 O O . SER A 1 97 ? -14.711 -6.944 11.944 1.00 96.75 97 SER A O 1
ATOM 781 N N . ILE A 1 98 ? -16.202 -5.711 13.086 1.00 97.00 98 ILE A N 1
ATOM 782 C CA . ILE A 1 98 ? -15.367 -5.535 14.285 1.00 97.00 98 ILE A CA 1
ATOM 783 C C . ILE A 1 98 ? -14.931 -6.888 14.838 1.00 97.00 98 ILE A C 1
ATOM 785 O O . ILE A 1 98 ? -13.765 -7.063 15.179 1.00 97.00 98 ILE A O 1
ATOM 789 N N . TYR A 1 99 ? -15.845 -7.859 14.910 1.00 98.12 99 TYR A N 1
ATOM 790 C CA . TYR A 1 99 ? -15.504 -9.174 15.433 1.00 98.12 99 TYR A CA 1
ATOM 791 C C . TYR A 1 99 ? -14.488 -9.893 14.528 1.00 98.12 99 TYR A C 1
ATOM 793 O O . TYR A 1 99 ? -13.468 -10.378 15.012 1.00 98.12 99 TYR A O 1
ATOM 801 N N . ALA A 1 100 ? -14.719 -9.924 13.214 1.00 98.25 100 ALA A N 1
ATOM 802 C CA . ALA A 1 100 ? -13.795 -10.562 12.282 1.00 98.25 100 ALA A CA 1
ATOM 803 C C . ALA A 1 100 ? -12.403 -9.902 12.299 1.00 98.25 100 ALA A C 1
ATOM 805 O O . ALA A 1 100 ? -11.395 -10.602 12.350 1.00 98.25 100 ALA A O 1
ATOM 806 N N . LEU A 1 101 ? -12.348 -8.568 12.330 1.00 97.50 101 LEU A N 1
ATOM 807 C CA . LEU A 1 101 ? -11.096 -7.818 12.401 1.00 97.50 101 LEU A CA 1
ATOM 808 C C . LEU A 1 101 ? -10.371 -8.031 13.731 1.00 97.50 101 LEU A C 1
ATOM 810 O O . LEU A 1 101 ? -9.174 -8.276 13.737 1.00 97.50 101 LEU A O 1
ATOM 814 N N . ALA A 1 102 ? -11.071 -8.005 14.866 1.00 96.81 102 ALA A N 1
ATOM 815 C CA . ALA A 1 102 ? -10.438 -8.260 16.158 1.00 96.81 102 ALA A CA 1
ATOM 816 C C . ALA A 1 102 ? -9.815 -9.667 16.228 1.00 96.81 102 ALA A C 1
ATOM 818 O O . ALA A 1 102 ? -8.737 -9.832 16.795 1.00 96.81 102 ALA A O 1
ATOM 819 N N . LEU A 1 103 ? -10.464 -10.668 15.619 1.00 97.44 103 LEU A N 1
ATOM 820 C CA . LEU A 1 103 ? -9.912 -12.019 15.492 1.00 97.44 103 LEU A CA 1
ATOM 821 C C . LEU A 1 103 ? -8.660 -12.049 14.607 1.00 97.44 103 LEU A C 1
ATOM 823 O O . LEU A 1 103 ? -7.687 -12.695 14.984 1.00 97.44 103 LEU A O 1
ATOM 827 N N . SER A 1 104 ? -8.649 -11.346 13.469 1.00 96.69 104 SER A N 1
ATOM 828 C CA . SER A 1 104 ? -7.469 -11.317 12.595 1.00 96.69 104 SER A CA 1
ATOM 829 C C . SER A 1 104 ? -6.294 -10.560 13.217 1.00 96.69 104 SER A C 1
ATOM 831 O O . SER A 1 104 ? -5.156 -10.996 13.085 1.00 96.69 104 SER A O 1
ATOM 833 N N . GLU A 1 105 ? -6.550 -9.483 13.963 1.00 95.19 105 GLU A N 1
ATOM 834 C CA . GLU A 1 105 ? -5.503 -8.729 14.667 1.00 95.19 105 GLU A CA 1
ATOM 835 C C . GLU A 1 105 ? -4.856 -9.536 15.803 1.00 95.19 105 GLU A C 1
ATOM 837 O O . GLU A 1 105 ? -3.662 -9.395 16.069 1.00 95.19 105 GLU A O 1
ATOM 842 N N . LEU A 1 106 ? -5.600 -10.444 16.449 1.00 94.31 106 LEU A N 1
ATOM 843 C CA . LEU A 1 106 ? -5.025 -11.358 17.444 1.00 94.31 106 LEU A CA 1
ATOM 844 C C . LEU A 1 106 ? -3.962 -12.289 16.842 1.00 94.31 106 LEU A C 1
ATOM 846 O O . LEU A 1 106 ? -3.049 -12.704 17.561 1.00 94.31 106 LEU A O 1
ATOM 850 N N . ALA A 1 107 ? -4.026 -12.572 15.536 1.00 92.50 107 ALA A N 1
ATOM 851 C CA . ALA A 1 107 ? -3.044 -13.412 14.858 1.00 92.50 107 ALA A CA 1
ATOM 852 C C . ALA A 1 107 ? -1.629 -12.807 14.894 1.00 92.50 107 ALA A C 1
ATOM 854 O O . ALA A 1 107 ? -0.654 -13.555 14.971 1.00 92.50 107 ALA A O 1
ATOM 855 N N . ILE A 1 108 ? -1.497 -11.471 14.918 1.00 89.62 108 ILE A N 1
ATOM 856 C CA . ILE A 1 108 ? -0.197 -10.776 14.983 1.00 89.62 108 ILE A CA 1
ATOM 857 C C . ILE A 1 108 ? 0.602 -11.235 16.209 1.00 89.62 108 ILE A C 1
ATOM 859 O O . ILE A 1 108 ? 1.792 -11.529 16.104 1.00 89.62 108 ILE A O 1
ATOM 863 N N . PHE A 1 109 ? -0.058 -11.389 17.358 1.00 88.19 109 PHE A N 1
ATOM 864 C CA . PHE A 1 109 ? 0.575 -11.775 18.625 1.00 88.19 109 PHE A CA 1
ATOM 865 C C . PHE A 1 109 ? 1.047 -13.235 18.665 1.00 88.19 109 PHE A C 1
ATOM 867 O O . PHE A 1 109 ? 1.706 -13.647 19.619 1.00 88.19 109 PHE A O 1
ATOM 874 N N . ARG A 1 110 ? 0.717 -14.028 17.641 1.00 85.94 110 ARG A N 1
ATOM 875 C CA . ARG A 1 110 ? 1.124 -15.432 17.499 1.00 85.94 110 ARG A CA 1
ATOM 876 C C . ARG A 1 110 ? 2.258 -15.626 16.497 1.00 85.94 110 ARG A C 1
ATOM 878 O O . ARG A 1 110 ? 2.798 -16.721 16.407 1.00 85.94 110 ARG A O 1
ATOM 885 N N . THR A 1 111 ? 2.671 -14.574 15.792 1.00 79.62 111 THR A N 1
ATOM 886 C CA . THR A 1 111 ? 3.745 -14.632 14.782 1.00 79.62 111 THR A CA 1
ATOM 887 C C . THR A 1 111 ? 5.124 -14.938 15.377 1.00 79.62 111 THR A C 1
ATOM 889 O O . THR A 1 111 ? 5.973 -15.518 14.705 1.00 79.62 111 THR A O 1
ATOM 892 N N . GLU A 1 112 ? 5.346 -14.622 16.657 1.00 75.44 112 GLU A N 1
ATOM 893 C CA . GLU A 1 112 ? 6.586 -14.962 17.371 1.00 75.44 112 GLU A CA 1
ATOM 894 C C . GLU A 1 112 ? 6.690 -16.461 17.726 1.00 75.44 112 GLU A C 1
ATOM 896 O O . GLU A 1 112 ? 7.770 -16.957 18.078 1.00 75.44 112 GLU A O 1
ATOM 901 N N . GLU A 1 113 ? 5.580 -17.204 17.656 1.00 76.19 113 GLU A N 1
ATOM 902 C CA . GLU A 1 113 ? 5.542 -18.634 17.946 1.00 76.19 113 GLU A CA 1
ATOM 903 C C . GLU A 1 113 ? 6.206 -19.404 16.790 1.00 76.19 113 GLU A C 1
ATOM 905 O O . GLU A 1 113 ? 5.715 -19.459 15.666 1.00 76.19 113 GLU A O 1
ATOM 910 N N . LYS A 1 114 ? 7.376 -20.000 17.043 1.00 70.50 114 LYS A N 1
ATOM 911 C CA . LYS A 1 114 ? 8.170 -20.645 15.985 1.00 70.50 114 LYS A CA 1
ATOM 912 C C . LYS A 1 114 ? 7.618 -22.016 15.583 1.00 70.50 114 LYS A C 1
ATOM 914 O O . LYS A 1 114 ? 7.314 -22.853 16.434 1.00 70.50 114 LYS A O 1
ATOM 919 N N . GLY A 1 115 ? 7.647 -22.293 14.280 1.00 72.88 115 GLY A N 1
ATOM 920 C CA . GLY A 1 115 ? 7.350 -23.604 13.698 1.00 72.88 115 GLY A CA 1
ATOM 921 C C . GLY A 1 115 ? 5.854 -23.894 13.543 1.00 72.88 115 GLY A C 1
ATOM 922 O O . GLY A 1 115 ? 5.021 -22.994 13.568 1.00 72.88 115 GLY A O 1
ATOM 923 N N . GLN A 1 116 ? 5.512 -25.178 13.390 1.00 74.56 116 GLN A N 1
ATOM 924 C CA . GLN A 1 116 ? 4.155 -25.625 13.044 1.00 74.56 116 GLN A CA 1
ATOM 925 C C . GLN A 1 116 ? 3.073 -25.150 14.029 1.00 74.56 116 GLN A C 1
ATOM 927 O O . GLN A 1 116 ? 1.989 -24.779 13.596 1.00 74.56 116 GLN A O 1
ATOM 932 N N . ALA A 1 117 ? 3.375 -25.104 15.331 1.00 78.38 117 ALA A N 1
ATOM 933 C CA . ALA A 1 117 ? 2.421 -24.646 16.342 1.00 78.38 117 ALA A CA 1
ATOM 934 C C . ALA A 1 117 ? 2.018 -23.174 16.146 1.00 78.38 117 ALA A C 1
ATOM 936 O O . ALA A 1 117 ? 0.844 -22.847 16.281 1.00 78.38 117 ALA A O 1
ATOM 937 N N . GLY A 1 118 ? 2.967 -22.307 15.772 1.00 79.44 118 GLY A N 1
ATOM 938 C CA . GLY A 1 118 ? 2.667 -20.910 15.458 1.00 79.44 118 GLY A CA 1
ATOM 939 C C . GLY A 1 118 ? 1.847 -20.770 14.181 1.00 79.44 118 GLY A C 1
ATOM 940 O O . GLY A 1 118 ? 0.874 -20.025 14.162 1.00 79.44 118 GLY A O 1
ATOM 941 N N . ARG A 1 119 ? 2.160 -21.555 13.138 1.00 79.06 119 ARG A N 1
ATOM 942 C CA . ARG A 1 119 ? 1.365 -21.593 11.895 1.00 79.06 119 ARG A CA 1
ATOM 943 C C . ARG A 1 119 ? -0.083 -22.016 12.153 1.00 79.06 119 ARG A C 1
ATOM 945 O O . ARG A 1 119 ? -0.996 -21.406 11.602 1.00 79.06 119 ARG A O 1
ATOM 952 N N . GLU A 1 120 ? -0.289 -23.061 12.954 1.00 86.00 120 GLU A N 1
ATOM 953 C CA . GLU A 1 120 ? -1.625 -23.543 13.331 1.00 86.00 120 GLU A CA 1
ATOM 954 C C . GLU A 1 120 ? -2.376 -22.475 14.138 1.00 86.00 120 GLU A C 1
ATOM 956 O O . GLU A 1 120 ? -3.489 -22.116 13.770 1.00 86.00 120 GLU A O 1
ATOM 961 N N . SER A 1 121 ? -1.723 -21.883 15.142 1.00 87.50 121 SER A N 1
ATOM 962 C CA . SER A 1 121 ? -2.263 -20.798 15.975 1.00 87.50 121 SER A CA 1
ATOM 963 C C . SER A 1 121 ? -2.690 -19.577 15.146 1.00 87.50 121 SER A C 1
ATOM 965 O O . SER A 1 121 ? -3.834 -19.135 15.225 1.00 87.50 121 SER A O 1
ATOM 967 N N . VAL A 1 122 ? -1.811 -19.072 14.271 1.00 91.88 122 VAL A N 1
ATOM 968 C CA . VAL A 1 122 ? -2.110 -17.976 13.331 1.00 91.88 122 VAL A CA 1
ATOM 969 C C . VAL A 1 122 ? -3.264 -18.355 12.394 1.00 91.88 122 VAL A C 1
ATOM 971 O O . VAL A 1 122 ? -4.166 -17.550 12.156 1.00 91.88 122 VAL A O 1
ATOM 974 N N . GLY A 1 123 ? -3.262 -19.588 11.879 1.00 92.88 123 GLY A N 1
ATOM 975 C CA . GLY A 1 123 ? -4.306 -20.098 10.995 1.00 92.88 123 GLY A CA 1
ATOM 976 C C . GLY A 1 123 ? -5.689 -20.144 11.641 1.00 92.88 123 GLY A C 1
ATOM 977 O O . GLY A 1 123 ? -6.650 -19.710 11.013 1.00 92.88 123 GLY A O 1
ATOM 978 N N . GLU A 1 124 ? -5.790 -20.590 12.895 1.00 95.25 124 GLU A N 1
ATOM 979 C CA . GLU A 1 124 ? -7.054 -20.655 13.641 1.00 95.25 124 GLU A CA 1
ATOM 980 C C . GLU A 1 124 ? -7.716 -19.275 13.782 1.00 95.25 124 GLU A C 1
ATOM 982 O O . GLU A 1 124 ? -8.928 -19.146 13.587 1.00 95.25 124 GLU A O 1
ATOM 987 N N . PHE A 1 125 ? -6.931 -18.226 14.057 1.00 96.50 125 PHE A N 1
ATOM 988 C CA . PHE A 1 125 ? -7.441 -16.852 14.125 1.00 96.50 125 PHE A CA 1
ATOM 989 C C . PHE A 1 125 ? -7.971 -16.365 12.775 1.00 96.50 125 PHE A C 1
ATOM 991 O O . PHE A 1 125 ? -9.062 -15.793 12.710 1.00 96.50 125 PHE A O 1
ATOM 998 N N . PHE A 1 126 ? -7.241 -16.624 11.689 1.00 97.19 126 PHE A N 1
ATOM 999 C CA . PHE A 1 126 ? -7.683 -16.237 10.351 1.00 97.19 126 PHE A CA 1
ATOM 1000 C C . PHE A 1 126 ? -8.887 -17.037 9.855 1.00 97.19 126 PHE A C 1
ATOM 1002 O O . PHE A 1 126 ? -9.739 -16.473 9.171 1.00 97.19 126 PHE A O 1
ATOM 1009 N N . ASP A 1 127 ? -8.992 -18.319 10.200 1.00 97.56 127 ASP A N 1
ATOM 1010 C CA . ASP A 1 127 ? -10.153 -19.143 9.861 1.00 97.56 127 ASP A CA 1
ATOM 1011 C C . ASP A 1 127 ? -11.401 -18.671 10.618 1.00 97.56 127 ASP A C 1
ATOM 1013 O O . ASP A 1 127 ? -12.458 -18.494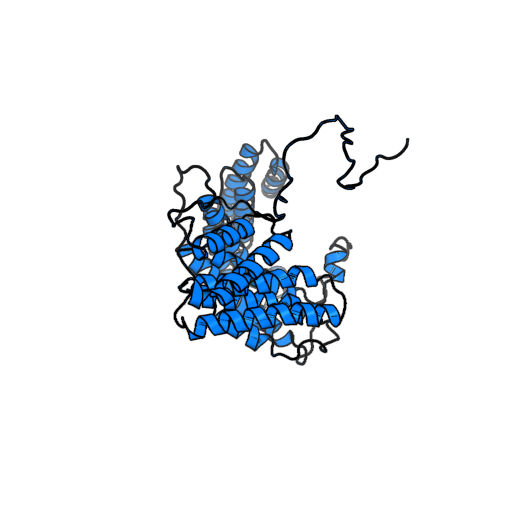 10.009 1.00 97.56 127 ASP A O 1
ATOM 1017 N N . ALA A 1 128 ? -11.272 -18.356 11.912 1.00 97.75 128 ALA A N 1
ATOM 1018 C CA . ALA A 1 128 ? -12.361 -17.782 12.700 1.00 97.75 128 ALA A CA 1
ATOM 1019 C C . ALA A 1 128 ? -12.783 -16.390 12.188 1.00 97.75 128 ALA A C 1
ATOM 1021 O O . ALA A 1 128 ? -13.978 -16.086 12.114 1.00 97.75 128 ALA A O 1
ATOM 1022 N N . ALA A 1 129 ? -11.818 -15.545 11.810 1.00 98.25 129 ALA A N 1
ATOM 1023 C CA . ALA A 1 129 ? -12.078 -14.238 11.210 1.00 98.25 129 ALA A CA 1
ATOM 1024 C C . ALA A 1 129 ? -12.816 -14.367 9.866 1.00 98.25 129 ALA A C 1
ATOM 1026 O O . ALA A 1 129 ? -13.823 -13.688 9.646 1.00 98.25 129 ALA A O 1
ATOM 1027 N N . ALA A 1 130 ? -12.358 -15.273 8.995 1.00 97.88 130 ALA A N 1
ATOM 1028 C CA . ALA A 1 130 ? -12.974 -15.553 7.700 1.00 97.88 130 ALA A CA 1
ATOM 1029 C C . ALA A 1 130 ? -14.412 -16.077 7.852 1.00 97.88 130 ALA A C 1
ATOM 1031 O O . ALA A 1 130 ? -15.332 -15.543 7.231 1.00 97.88 130 ALA A O 1
ATOM 1032 N N . GLU A 1 131 ? -14.642 -17.045 8.746 1.00 98.06 131 GLU A N 1
ATOM 1033 C CA . GLU A 1 131 ? -15.990 -17.543 9.041 1.00 98.06 131 GLU A CA 1
ATOM 1034 C C . GLU A 1 131 ? -16.901 -16.405 9.524 1.00 98.06 131 GLU A C 1
ATOM 1036 O O . GLU A 1 131 ? -18.038 -16.263 9.066 1.00 98.06 131 GLU A O 1
ATOM 1041 N N . ARG A 1 132 ? -16.397 -15.540 10.415 1.00 97.69 132 ARG A N 1
ATOM 1042 C CA . ARG A 1 132 ? -17.179 -14.435 10.978 1.00 97.69 132 ARG A CA 1
ATOM 1043 C C . ARG A 1 132 ? -17.587 -13.401 9.931 1.00 97.69 132 ARG A C 1
ATOM 1045 O O . ARG A 1 132 ? -18.744 -12.958 9.957 1.00 97.69 132 ARG A O 1
ATOM 1052 N N . VAL A 1 133 ? -16.668 -13.010 9.045 1.00 98.06 133 VAL A N 1
ATOM 1053 C CA . VAL A 1 133 ? -16.961 -12.032 7.988 1.00 98.06 133 VAL A CA 1
ATOM 1054 C C . VAL A 1 133 ? -17.880 -12.629 6.925 1.00 98.06 133 VAL A C 1
ATOM 1056 O O . VAL A 1 133 ? -18.840 -11.971 6.525 1.00 98.06 133 VAL A O 1
ATOM 1059 N N . ASP A 1 134 ? -17.690 -13.898 6.552 1.00 98.00 134 ASP A N 1
ATOM 1060 C CA . ASP A 1 134 ? -18.559 -14.585 5.593 1.00 98.00 134 ASP A CA 1
ATOM 1061 C C . ASP A 1 134 ? -19.981 -14.761 6.151 1.00 98.00 134 ASP A C 1
ATOM 1063 O O . ASP A 1 134 ? -20.959 -14.538 5.435 1.00 98.00 134 ASP A O 1
ATOM 1067 N N . MET A 1 135 ? -20.133 -15.070 7.445 1.00 96.75 135 MET A N 1
ATOM 1068 C CA . MET A 1 135 ? -21.441 -15.045 8.112 1.00 96.75 135 MET A CA 1
ATOM 1069 C C . MET A 1 135 ? -22.089 -13.658 8.042 1.00 96.75 135 MET A C 1
ATOM 1071 O O . MET A 1 135 ? -23.297 -13.561 7.821 1.00 96.75 135 MET A O 1
ATOM 1075 N N . GLY A 1 136 ? -21.310 -12.588 8.220 1.00 97.31 136 GLY A N 1
ATOM 1076 C CA . GLY A 1 136 ? -21.789 -11.216 8.056 1.00 97.31 136 GLY A CA 1
ATOM 1077 C C . GLY A 1 136 ? -22.281 -10.958 6.632 1.00 97.31 136 GLY A C 1
ATOM 1078 O O . GLY A 1 136 ? -23.409 -10.509 6.447 1.00 97.31 136 GLY A O 1
ATOM 1079 N N . LEU A 1 137 ? -21.482 -11.314 5.623 1.00 97.81 137 LEU A N 1
ATOM 1080 C CA . LEU A 1 137 ? -21.807 -11.131 4.203 1.00 97.81 137 LEU A CA 1
ATOM 1081 C C . LEU A 1 137 ? -23.010 -11.969 3.748 1.00 97.81 137 LEU A C 1
ATOM 1083 O O . LEU A 1 137 ? -23.743 -11.552 2.857 1.00 97.81 137 LEU A O 1
ATOM 1087 N N . GLN A 1 138 ? -23.277 -13.119 4.371 1.00 97.38 138 GLN A N 1
ATOM 1088 C CA . GLN A 1 138 ? -24.504 -13.882 4.109 1.00 97.38 138 GLN A CA 1
ATOM 1089 C C . GLN A 1 138 ? -25.771 -13.115 4.518 1.00 97.38 138 GLN A C 1
ATOM 1091 O O . GLN A 1 138 ? -26.803 -13.243 3.857 1.00 97.38 138 GLN A O 1
ATOM 1096 N N . HIS A 1 139 ? -25.702 -12.320 5.590 1.00 95.94 139 HIS A N 1
ATOM 1097 C CA . HIS A 1 139 ? -26.826 -11.512 6.078 1.00 95.94 139 HIS A CA 1
ATOM 1098 C C . HIS A 1 139 ? -26.860 -10.119 5.434 1.00 95.94 139 HIS A C 1
ATOM 1100 O O . HIS A 1 139 ? -27.939 -9.591 5.161 1.00 95.94 139 HIS A O 1
ATOM 1106 N N . PHE A 1 140 ? -25.688 -9.552 5.141 1.00 96.88 140 PHE A N 1
ATOM 1107 C CA . PHE A 1 140 ? -25.494 -8.213 4.588 1.00 96.88 140 PHE A CA 1
ATOM 1108 C C . PHE A 1 140 ? -24.615 -8.266 3.320 1.00 96.88 140 PHE A C 1
ATOM 1110 O O . PHE A 1 140 ? -23.497 -7.750 3.310 1.00 96.88 140 PHE A O 1
ATOM 1117 N N . PRO A 1 141 ? -25.097 -8.871 2.216 1.00 95.94 141 PRO A N 1
ATOM 1118 C CA . PRO A 1 141 ? -24.278 -9.132 1.023 1.00 95.94 141 PRO A CA 1
ATOM 1119 C C . PRO A 1 141 ? -23.831 -7.878 0.263 1.00 95.94 141 PRO A C 1
ATOM 1121 O O . PRO A 1 141 ? -22.930 -7.957 -0.566 1.00 95.94 141 PRO A O 1
ATOM 1124 N N . ALA A 1 142 ? -24.465 -6.731 0.513 1.00 94.94 142 ALA A N 1
ATOM 1125 C CA . ALA A 1 142 ? -24.120 -5.446 -0.095 1.00 94.94 142 ALA A CA 1
ATOM 1126 C C . ALA A 1 142 ? -23.283 -4.546 0.834 1.00 94.94 142 ALA A C 1
ATOM 1128 O O . ALA A 1 142 ? -23.144 -3.359 0.558 1.00 94.94 142 ALA A O 1
ATOM 1129 N N . SER A 1 143 ? -22.784 -5.079 1.953 1.00 96.50 143 SER A N 1
ATOM 1130 C CA . SER A 1 143 ? -22.027 -4.298 2.927 1.00 96.50 143 SER A CA 1
ATOM 1131 C C . SER A 1 143 ? -20.601 -4.045 2.447 1.00 96.50 143 SER A C 1
ATOM 1133 O O . SER A 1 143 ? -19.772 -4.959 2.418 1.00 96.50 143 SER A O 1
ATOM 1135 N N . ASP A 1 144 ? -20.298 -2.789 2.120 1.00 96.12 144 ASP A N 1
ATOM 1136 C CA . ASP A 1 144 ? -18.940 -2.384 1.754 1.00 96.12 144 ASP A CA 1
ATOM 1137 C C . ASP A 1 144 ? -17.969 -2.511 2.938 1.00 96.12 144 ASP A C 1
ATOM 1139 O O . ASP A 1 144 ? -16.804 -2.850 2.741 1.00 96.12 144 ASP A O 1
ATOM 1143 N N . VAL A 1 145 ? -18.453 -2.320 4.173 1.00 95.50 145 VAL A N 1
ATOM 1144 C CA . VAL A 1 145 ? -17.655 -2.458 5.404 1.00 95.50 145 VAL A CA 1
ATOM 1145 C C . VAL A 1 145 ? -17.205 -3.906 5.607 1.00 95.50 145 VAL A C 1
ATOM 1147 O O . VAL A 1 145 ? -16.034 -4.152 5.892 1.00 95.50 145 VAL A O 1
ATOM 1150 N N . LEU A 1 146 ? -18.104 -4.879 5.428 1.00 97.81 146 LEU A N 1
ATOM 1151 C CA . LEU A 1 146 ? -17.746 -6.297 5.533 1.00 97.81 146 LEU A CA 1
ATOM 1152 C C . LEU A 1 146 ? -16.856 -6.757 4.377 1.00 97.81 146 LEU A C 1
ATOM 1154 O O . LEU A 1 146 ? -15.941 -7.550 4.590 1.00 97.81 146 LEU A O 1
ATOM 1158 N N . ALA A 1 147 ? -17.090 -6.251 3.165 1.00 98.00 147 ALA A N 1
ATOM 1159 C CA . ALA A 1 147 ? -16.247 -6.552 2.013 1.00 98.00 147 ALA A CA 1
ATOM 1160 C C . ALA A 1 147 ? -14.811 -6.022 2.218 1.00 98.00 147 ALA A C 1
ATOM 1162 O O . ALA A 1 147 ? -13.839 -6.753 2.012 1.00 98.00 147 ALA A O 1
ATOM 1163 N N . LEU A 1 148 ? -14.672 -4.796 2.736 1.00 98.06 148 LEU A N 1
ATOM 1164 C CA . LEU A 1 148 ? -13.386 -4.210 3.115 1.00 98.06 148 LEU A CA 1
ATOM 1165 C C . LEU A 1 148 ? -12.699 -4.990 4.247 1.00 98.06 148 LEU A C 1
ATOM 1167 O O . LEU A 1 148 ? -11.505 -5.272 4.152 1.00 98.06 148 LEU A O 1
ATOM 1171 N N . ALA A 1 149 ? -13.443 -5.394 5.283 1.00 98.00 149 ALA A N 1
ATOM 1172 C CA . ALA A 1 149 ? -12.909 -6.231 6.357 1.00 98.00 149 ALA A CA 1
ATOM 1173 C C . ALA A 1 149 ? -12.387 -7.572 5.822 1.00 98.00 149 ALA A C 1
ATOM 1175 O O . ALA A 1 149 ? -11.286 -7.991 6.174 1.00 98.00 149 ALA A O 1
ATOM 1176 N N . LYS A 1 150 ? -13.130 -8.211 4.909 1.00 98.62 150 LYS A N 1
ATOM 1177 C CA . LYS A 1 150 ? -12.697 -9.443 4.241 1.00 98.62 150 LYS A CA 1
ATOM 1178 C C . LYS A 1 150 ? -11.396 -9.239 3.460 1.00 98.62 150 LYS A C 1
ATOM 1180 O O . LYS A 1 150 ? -10.484 -10.050 3.594 1.00 98.62 150 LYS A O 1
ATOM 1185 N N . ALA A 1 151 ? -11.282 -8.148 2.701 1.00 98.56 151 ALA A N 1
ATOM 1186 C CA . ALA A 1 151 ? -10.048 -7.811 1.990 1.00 98.56 151 ALA A CA 1
ATOM 1187 C C . ALA A 1 151 ? -8.860 -7.656 2.953 1.00 98.56 151 ALA A C 1
ATOM 1189 O O . ALA A 1 151 ? -7.814 -8.262 2.730 1.00 98.56 151 ALA A O 1
ATOM 1190 N N . LYS A 1 152 ? -9.046 -6.926 4.064 1.00 98.06 152 LYS A N 1
ATOM 1191 C CA . LYS A 1 152 ? -8.022 -6.756 5.106 1.00 98.06 152 LYS A CA 1
ATOM 1192 C C . LYS A 1 152 ? -7.540 -8.091 5.665 1.00 98.06 152 LYS A C 1
ATOM 1194 O O . LYS A 1 152 ? -6.340 -8.338 5.703 1.00 98.06 152 LYS A O 1
ATOM 1199 N N . ILE A 1 153 ? -8.479 -8.951 6.064 1.00 98.56 153 ILE A N 1
ATOM 1200 C CA . ILE A 1 153 ? -8.194 -10.275 6.632 1.00 98.56 153 ILE A CA 1
ATOM 1201 C C . ILE A 1 153 ? -7.364 -11.101 5.647 1.00 98.56 153 ILE A C 1
ATOM 1203 O O . ILE A 1 153 ? -6.374 -11.708 6.040 1.00 98.56 153 ILE A O 1
ATOM 1207 N N . ILE A 1 154 ? -7.734 -11.094 4.364 1.00 98.50 154 ILE A N 1
ATOM 1208 C CA . ILE A 1 154 ? -7.010 -11.818 3.316 1.00 98.50 154 ILE A CA 1
ATOM 1209 C C . ILE A 1 154 ? -5.590 -11.267 3.137 1.00 98.50 154 ILE A C 1
ATOM 1211 O O . ILE A 1 154 ? -4.634 -12.042 3.180 1.00 98.50 154 ILE A O 1
ATOM 1215 N N . PHE A 1 155 ? -5.434 -9.950 2.974 1.00 98.50 155 PHE A N 1
ATOM 1216 C CA . PHE A 1 155 ? -4.120 -9.332 2.774 1.00 98.50 155 PHE A CA 1
ATOM 1217 C C . PHE A 1 155 ? -3.198 -9.537 3.976 1.00 98.50 155 PHE A C 1
ATOM 1219 O O . PHE A 1 155 ? -2.015 -9.783 3.784 1.00 98.50 155 PHE A O 1
ATOM 1226 N N . GLN A 1 156 ? -3.736 -9.524 5.197 1.00 97.19 156 GLN A N 1
ATOM 1227 C CA . GLN A 1 156 ? -2.986 -9.794 6.426 1.00 97.19 156 GLN A CA 1
ATOM 1228 C C . GLN A 1 156 ? -2.614 -11.281 6.563 1.00 97.19 156 GLN A C 1
ATOM 1230 O O . GLN A 1 156 ? -1.528 -11.619 7.036 1.00 97.19 156 GLN A O 1
ATOM 1235 N N . ARG A 1 157 ? -3.496 -12.186 6.123 1.00 96.38 157 ARG A N 1
ATOM 1236 C CA . ARG A 1 157 ? -3.297 -13.641 6.186 1.00 96.38 157 ARG A CA 1
ATOM 1237 C C . ARG A 1 157 ? -2.158 -14.117 5.296 1.00 96.38 157 ARG A C 1
ATOM 1239 O O . ARG A 1 157 ? -1.400 -14.991 5.714 1.00 96.38 157 ARG A O 1
ATOM 1246 N N . ILE A 1 158 ? -2.036 -13.564 4.086 1.00 95.94 158 ILE A N 1
ATOM 1247 C CA . ILE A 1 158 ? -1.035 -13.993 3.099 1.00 95.94 158 ILE A CA 1
ATOM 1248 C C . ILE A 1 158 ? 0.392 -13.976 3.675 1.00 95.94 158 ILE A C 1
ATOM 1250 O O . ILE A 1 158 ? 0.996 -15.053 3.745 1.00 95.94 158 ILE A O 1
ATOM 1254 N N . PRO A 1 159 ? 0.935 -12.831 4.132 1.00 94.31 159 PRO A N 1
ATOM 1255 C CA . PRO A 1 159 ? 2.298 -12.776 4.632 1.00 94.31 159 PRO A CA 1
ATOM 1256 C C . PRO A 1 159 ? 2.458 -13.534 5.953 1.00 94.31 159 PRO A C 1
ATOM 1258 O O . PRO A 1 159 ? 3.408 -14.300 6.112 1.00 94.31 159 PRO A O 1
ATOM 1261 N N . LEU A 1 160 ? 1.507 -13.385 6.884 1.00 93.12 160 LEU A N 1
ATOM 1262 C CA . LEU A 1 160 ? 1.649 -13.919 8.239 1.00 93.12 160 LEU A CA 1
ATOM 1263 C C . LEU A 1 160 ? 1.513 -15.442 8.313 1.00 93.12 160 LEU A C 1
ATOM 1265 O O . LEU A 1 160 ? 2.272 -16.079 9.043 1.00 93.12 160 LEU A O 1
ATOM 1269 N N . GLN A 1 161 ? 0.575 -16.038 7.572 1.00 91.56 161 GLN A N 1
ATOM 1270 C CA . GLN A 1 161 ? 0.338 -17.482 7.623 1.00 91.56 161 GLN A CA 1
ATOM 1271 C C . GLN A 1 161 ? 1.123 -18.256 6.561 1.00 91.56 161 GLN A C 1
ATOM 1273 O O . GLN A 1 161 ? 1.572 -19.370 6.840 1.00 91.56 161 GLN A O 1
ATOM 1278 N N . TYR A 1 162 ? 1.234 -17.715 5.344 1.00 92.56 162 TYR A N 1
ATOM 1279 C CA . TYR A 1 162 ? 1.767 -18.466 4.209 1.00 92.56 162 TYR A CA 1
ATOM 1280 C C . TYR A 1 162 ? 3.192 -18.047 3.857 1.00 92.56 162 TYR A C 1
ATOM 1282 O O . TYR A 1 162 ? 4.075 -18.899 3.904 1.00 92.56 162 TYR A O 1
ATOM 1290 N N . VAL A 1 163 ? 3.443 -16.767 3.549 1.00 91.88 163 VAL A N 1
ATOM 1291 C CA . VAL A 1 163 ? 4.781 -16.317 3.104 1.00 91.88 163 VAL A CA 1
ATOM 1292 C C . VAL A 1 163 ? 5.839 -16.533 4.181 1.00 91.88 163 VAL A C 1
ATOM 1294 O O . VAL A 1 163 ? 6.924 -17.006 3.863 1.00 91.88 163 VAL A O 1
ATOM 1297 N N . SER A 1 164 ? 5.502 -16.297 5.453 1.00 88.88 164 SER A N 1
ATOM 1298 C CA . SER A 1 164 ? 6.401 -16.497 6.603 1.00 88.88 164 SER A CA 1
ATOM 1299 C C . SER A 1 164 ? 6.973 -17.917 6.742 1.00 88.88 164 SER A C 1
ATOM 1301 O O . SER A 1 164 ? 7.904 -18.131 7.517 1.00 88.88 164 SER A O 1
ATOM 1303 N N . GLN A 1 165 ? 6.401 -18.898 6.037 1.00 85.88 165 GLN A N 1
ATOM 1304 C CA . GLN A 1 165 ? 6.808 -20.306 6.074 1.00 85.88 165 GLN A CA 1
ATOM 1305 C C . GLN A 1 165 ? 7.586 -20.739 4.827 1.00 85.88 165 GLN A C 1
ATOM 1307 O O . GLN A 1 165 ? 8.075 -21.869 4.773 1.00 85.88 165 GLN A O 1
ATOM 1312 N N . LEU A 1 166 ? 7.663 -19.877 3.814 1.00 89.62 166 LEU A N 1
ATOM 1313 C CA . LEU A 1 166 ? 8.340 -20.171 2.561 1.00 89.62 166 LEU A CA 1
ATOM 1314 C C . LEU A 1 166 ? 9.819 -19.799 2.660 1.00 89.62 166 LEU A C 1
ATOM 1316 O O . LEU A 1 166 ? 10.219 -18.923 3.423 1.00 89.62 166 LEU A O 1
ATOM 1320 N N . SER A 1 167 ? 10.635 -20.455 1.844 1.00 88.12 167 SER A N 1
ATOM 1321 C CA . SER A 1 167 ? 11.979 -19.980 1.514 1.00 88.12 167 SER A CA 1
ATOM 1322 C C . SER A 1 167 ? 12.239 -20.221 0.028 1.00 88.12 167 SER A C 1
ATOM 1324 O O . SER A 1 167 ? 11.539 -21.040 -0.571 1.00 88.12 167 SER A O 1
ATOM 1326 N N . PRO A 1 168 ? 13.259 -19.596 -0.587 1.00 86.06 168 PRO A N 1
ATOM 1327 C CA . PRO A 1 168 ? 13.525 -19.764 -2.021 1.00 86.06 168 PRO A CA 1
ATOM 1328 C C . PRO A 1 168 ? 13.646 -21.230 -2.471 1.00 86.06 168 PRO A C 1
ATOM 1330 O O . PRO A 1 168 ? 13.256 -21.590 -3.580 1.00 86.06 168 PRO A O 1
ATOM 1333 N N . ASN A 1 169 ? 14.134 -22.099 -1.578 1.00 84.94 169 ASN A N 1
ATOM 1334 C CA . ASN A 1 169 ? 14.322 -23.529 -1.826 1.00 84.94 169 ASN A CA 1
ATOM 1335 C C . ASN A 1 169 ? 13.230 -24.420 -1.206 1.00 84.94 169 ASN A C 1
ATOM 1337 O O . ASN A 1 169 ? 13.307 -25.643 -1.337 1.00 84.94 169 ASN A O 1
ATOM 1341 N N . ASN A 1 170 ? 12.246 -23.846 -0.506 1.00 81.19 170 ASN A N 1
ATOM 1342 C CA . ASN A 1 170 ? 11.197 -24.589 0.180 1.00 81.19 170 ASN A CA 1
ATOM 1343 C C . ASN A 1 170 ? 9.802 -24.028 -0.122 1.00 81.19 170 ASN A C 1
ATOM 1345 O O . ASN A 1 170 ? 9.406 -22.984 0.393 1.00 81.19 170 ASN A O 1
ATOM 1349 N N . SER A 1 171 ? 9.028 -24.796 -0.889 1.00 78.75 171 SER A N 1
ATOM 1350 C CA . SER A 1 171 ? 7.611 -24.538 -1.148 1.00 78.75 171 SER A CA 1
ATOM 1351 C C . SER A 1 171 ? 6.660 -25.290 -0.206 1.00 78.75 171 SER A C 1
ATOM 1353 O O . SER A 1 171 ? 5.442 -25.142 -0.329 1.00 78.75 171 SER A O 1
ATOM 1355 N N . GLU A 1 172 ? 7.177 -26.086 0.741 1.00 70.06 172 GLU A N 1
ATOM 1356 C CA . GLU A 1 172 ? 6.375 -26.764 1.765 1.00 70.06 172 GLU A CA 1
ATOM 1357 C C . GLU A 1 172 ? 5.839 -25.727 2.767 1.00 70.06 172 GLU A C 1
ATOM 1359 O O . GLU A 1 172 ? 6.463 -25.430 3.782 1.00 70.06 172 GLU A O 1
ATOM 1364 N N . GLY A 1 173 ? 4.676 -25.139 2.478 1.00 63.06 173 GLY A N 1
ATOM 1365 C CA . GLY A 1 173 ? 4.081 -24.112 3.342 1.00 63.06 173 GLY A CA 1
ATOM 1366 C C . GLY A 1 173 ? 2.812 -23.464 2.795 1.00 63.06 173 GLY A C 1
ATOM 1367 O O . GLY A 1 173 ? 1.940 -23.074 3.574 1.00 63.06 173 GLY A O 1
ATOM 1368 N N . ALA A 1 174 ? 2.655 -23.412 1.470 1.00 66.62 174 ALA A N 1
ATOM 1369 C CA . ALA A 1 174 ? 1.437 -22.924 0.834 1.00 66.62 174 ALA A CA 1
ATOM 1370 C C . ALA A 1 174 ? 0.621 -24.095 0.271 1.00 66.62 174 ALA A C 1
ATOM 1372 O O . ALA A 1 174 ? 0.827 -24.537 -0.855 1.00 66.62 174 ALA A O 1
ATOM 1373 N N . ASP A 1 175 ? -0.358 -24.567 1.043 1.00 72.25 175 ASP A N 1
ATOM 1374 C CA . ASP A 1 175 ? -1.368 -25.525 0.561 1.00 72.25 175 ASP A CA 1
ATOM 1375 C C . ASP A 1 175 ? -2.471 -24.835 -0.274 1.00 72.25 175 ASP A C 1
ATOM 1377 O O . ASP A 1 175 ? -3.485 -25.441 -0.624 1.00 72.25 175 ASP A O 1
ATOM 1381 N N . VAL A 1 176 ? -2.294 -23.543 -0.567 1.00 80.62 176 VAL A N 1
ATOM 1382 C CA . VAL A 1 176 ? -3.277 -22.660 -1.196 1.00 80.62 176 VAL A CA 1
ATOM 1383 C C . VAL A 1 176 ? -2.660 -21.917 -2.378 1.00 80.62 176 VAL A C 1
ATOM 1385 O O . VAL A 1 176 ? -1.484 -21.557 -2.360 1.00 80.62 176 VAL A O 1
ATOM 1388 N N . GLY A 1 177 ? -3.467 -21.649 -3.407 1.00 90.06 177 GLY A N 1
ATOM 1389 C CA . GLY A 1 177 ? -3.060 -20.787 -4.516 1.00 90.06 177 GLY A CA 1
ATOM 1390 C C . GLY A 1 177 ? -3.006 -19.330 -4.064 1.00 90.06 177 GLY A C 1
ATOM 1391 O O . GLY A 1 177 ? -4.045 -18.673 -4.009 1.00 90.06 177 GLY A O 1
ATOM 1392 N N . LEU A 1 178 ? -1.813 -18.821 -3.744 1.00 95.12 178 LEU A N 1
ATOM 1393 C CA . LEU A 1 178 ? -1.649 -17.466 -3.204 1.00 95.12 178 LEU A CA 1
ATOM 1394 C C . LEU A 1 178 ? -2.139 -16.380 -4.169 1.00 95.12 178 LEU A C 1
ATOM 1396 O O . LEU A 1 178 ? -2.773 -15.429 -3.719 1.00 95.12 178 LEU A O 1
ATOM 1400 N N . GLN A 1 179 ? -1.957 -16.567 -5.481 1.00 94.94 179 GLN A N 1
ATOM 1401 C CA . GLN A 1 179 ? -2.522 -15.671 -6.494 1.00 94.94 179 GLN A CA 1
ATOM 1402 C C . GLN A 1 179 ? -4.050 -15.582 -6.390 1.00 94.94 179 GLN A C 1
ATOM 1404 O O . GLN A 1 179 ? -4.621 -14.496 -6.368 1.00 94.94 179 GLN A O 1
ATOM 1409 N N . GLN A 1 180 ? -4.728 -16.730 -6.296 1.00 95.88 180 GLN A N 1
ATOM 1410 C CA . GLN A 1 180 ? -6.192 -16.781 -6.219 1.00 95.88 180 GLN A CA 1
ATOM 1411 C C . GLN A 1 180 ? -6.700 -16.115 -4.942 1.00 95.88 180 GLN A C 1
ATOM 1413 O O . GLN A 1 180 ? -7.696 -15.395 -4.979 1.00 95.88 180 GLN A O 1
ATOM 1418 N N . LEU A 1 181 ? -5.994 -16.327 -3.830 1.00 97.00 181 LEU A N 1
ATOM 1419 C CA . LEU A 1 181 ? -6.313 -15.698 -2.557 1.00 97.00 181 LEU A CA 1
ATOM 1420 C C . LEU A 1 181 ? -6.128 -14.173 -2.623 1.00 97.00 181 LEU A C 1
ATOM 1422 O O . LEU A 1 181 ? -7.001 -13.435 -2.172 1.00 97.00 181 LEU A O 1
ATOM 1426 N N . LEU A 1 182 ? -5.044 -13.685 -3.235 1.00 98.06 182 LEU A N 1
ATOM 1427 C CA . LEU A 1 182 ? -4.826 -12.249 -3.425 1.00 98.06 182 LEU A CA 1
ATOM 1428 C C . LEU A 1 182 ? -5.926 -11.617 -4.290 1.00 98.06 182 LEU A C 1
ATOM 1430 O O . LEU A 1 182 ? -6.458 -10.561 -3.941 1.00 98.06 182 LEU A O 1
ATOM 1434 N N . GLU A 1 183 ? -6.305 -12.275 -5.387 1.00 98.06 183 GLU A N 1
ATOM 1435 C CA . GLU A 1 183 ? -7.383 -11.815 -6.267 1.00 98.06 183 GLU A CA 1
ATOM 1436 C C . GLU A 1 183 ? -8.758 -11.845 -5.573 1.00 98.06 183 GLU A C 1
ATOM 1438 O O . GLU A 1 183 ? -9.568 -10.935 -5.772 1.00 98.06 183 GLU A O 1
ATOM 1443 N N . GLU A 1 184 ? -9.018 -12.805 -4.677 1.00 97.94 184 GLU A N 1
ATOM 1444 C CA . GLU A 1 184 ? -10.204 -12.776 -3.808 1.00 97.94 184 GLU A CA 1
ATOM 1445 C C . GLU A 1 184 ? -10.202 -11.528 -2.909 1.00 97.94 184 GLU A C 1
ATOM 1447 O O . GLU A 1 184 ? -11.212 -10.815 -2.836 1.00 97.94 184 GLU A O 1
ATOM 1452 N N . GLY A 1 185 ? -9.065 -11.222 -2.274 1.00 98.38 185 GLY A N 1
ATOM 1453 C CA . GLY A 1 185 ? -8.892 -10.027 -1.446 1.00 98.38 185 GLY A CA 1
ATOM 1454 C C . GLY A 1 185 ? -9.148 -8.739 -2.230 1.00 98.38 185 GLY A C 1
ATOM 1455 O O . GLY A 1 185 ? -9.975 -7.919 -1.824 1.00 98.38 185 GLY A O 1
ATOM 1456 N N . LYS A 1 186 ? -8.539 -8.604 -3.414 1.00 98.56 186 LYS A N 1
ATOM 1457 C CA . LYS A 1 186 ? -8.775 -7.478 -4.332 1.00 98.56 186 LYS A CA 1
ATOM 1458 C C . LYS A 1 186 ? -10.242 -7.352 -4.737 1.00 98.56 186 LYS A C 1
ATOM 1460 O O . LYS A 1 186 ? -10.789 -6.252 -4.729 1.00 98.56 186 LYS A O 1
ATOM 1465 N N . SER A 1 187 ? -10.902 -8.467 -5.061 1.00 98.00 187 SER A N 1
ATOM 1466 C CA . SER A 1 187 ? -12.317 -8.472 -5.459 1.00 98.00 187 SER A CA 1
ATOM 1467 C C . SER A 1 187 ? -13.262 -8.057 -4.323 1.00 98.00 187 SER A C 1
ATOM 1469 O O . SER A 1 187 ? -14.352 -7.528 -4.576 1.00 98.00 187 SER A O 1
ATOM 1471 N N . SER A 1 188 ? -12.832 -8.256 -3.075 1.00 97.81 188 SER A N 1
ATOM 1472 C CA . SER A 1 188 ? -13.563 -7.875 -1.865 1.00 97.81 188 SER A CA 1
ATOM 1473 C C . SER A 1 188 ? -13.308 -6.419 -1.460 1.00 97.81 188 SER A C 1
ATOM 1475 O O . SER A 1 188 ? -14.161 -5.813 -0.824 1.00 97.81 188 SER A O 1
ATOM 1477 N N . PHE A 1 189 ? -12.186 -5.818 -1.863 1.00 98.38 189 PHE A N 1
ATOM 1478 C CA . PHE A 1 189 ? -11.817 -4.462 -1.455 1.00 98.38 189 PHE A CA 1
ATOM 1479 C C . PHE A 1 189 ? -12.838 -3.403 -1.911 1.00 98.38 189 PHE A C 1
ATOM 1481 O O . PHE A 1 189 ? -13.302 -3.406 -3.057 1.00 98.38 189 PHE A O 1
ATOM 1488 N N . ARG A 1 190 ? -13.193 -2.475 -1.014 1.00 96.38 190 ARG A N 1
ATOM 1489 C CA . ARG A 1 190 ? -14.131 -1.372 -1.273 1.00 96.38 190 ARG A CA 1
ATOM 1490 C C . ARG A 1 190 ? -13.614 -0.075 -0.668 1.00 96.38 190 ARG A C 1
ATOM 1492 O O . ARG A 1 190 ? -13.167 -0.053 0.473 1.00 96.38 190 ARG A O 1
ATOM 1499 N N . VAL A 1 191 ? -13.747 1.024 -1.405 1.00 94.81 191 VAL A N 1
ATOM 1500 C CA . VAL A 1 191 ? -13.500 2.366 -0.864 1.00 94.81 191 VAL A CA 1
ATOM 1501 C C . VAL A 1 191 ? -14.759 2.847 -0.143 1.00 94.81 191 VAL A C 1
ATOM 1503 O O . VAL A 1 191 ? -15.749 3.205 -0.779 1.00 94.81 191 VAL A O 1
ATOM 1506 N N . VAL A 1 192 ? -14.708 2.863 1.187 1.00 93.50 192 VAL A N 1
ATOM 1507 C CA . VAL A 1 192 ? -15.776 3.361 2.064 1.00 93.50 192 VAL A CA 1
ATOM 1508 C C . VAL A 1 192 ? -15.509 4.830 2.395 1.00 93.50 192 VAL A C 1
ATOM 1510 O O . VAL A 1 192 ? -14.699 5.151 3.260 1.00 93.50 192 VAL A O 1
ATOM 1513 N N . ALA A 1 193 ? -16.193 5.745 1.705 1.00 90.00 193 ALA A N 1
ATOM 1514 C CA . ALA A 1 193 ? -15.944 7.187 1.824 1.00 90.00 193 ALA A CA 1
ATOM 1515 C C . ALA A 1 193 ? -16.164 7.754 3.241 1.00 90.00 193 ALA A C 1
ATOM 1517 O O . ALA A 1 193 ? -15.580 8.773 3.594 1.00 90.00 193 ALA A O 1
ATOM 1518 N N . GLN A 1 194 ? -17.012 7.111 4.047 1.00 89.38 194 GLN A N 1
ATOM 1519 C CA . GLN A 1 194 ? -17.332 7.537 5.411 1.00 89.38 194 GLN A CA 1
ATOM 1520 C C . GLN A 1 194 ? -16.260 7.143 6.436 1.00 89.38 194 GLN A C 1
ATOM 1522 O O . GLN A 1 194 ? -16.248 7.716 7.524 1.00 89.38 194 GLN A O 1
ATOM 1527 N N . ASP A 1 195 ? -15.373 6.199 6.104 1.00 89.94 195 ASP A N 1
ATOM 1528 C CA . ASP A 1 195 ? -14.271 5.782 6.976 1.00 89.94 195 ASP A CA 1
ATOM 1529 C C . ASP A 1 195 ? -12.961 5.590 6.187 1.00 89.94 195 ASP A C 1
ATOM 1531 O O . ASP A 1 195 ? -12.504 4.467 5.958 1.00 89.94 195 ASP A O 1
ATOM 1535 N N . PRO A 1 196 ? -12.328 6.693 5.745 1.00 92.25 196 PRO A N 1
ATOM 1536 C CA . PRO A 1 196 ? -11.095 6.620 4.967 1.00 92.25 196 PRO A CA 1
ATOM 1537 C C . PRO A 1 196 ? -9.923 5.960 5.706 1.00 92.25 196 PRO A C 1
ATOM 1539 O O . PRO A 1 196 ? -9.044 5.383 5.065 1.00 92.25 196 PRO A O 1
ATOM 1542 N N . LEU A 1 197 ? -9.908 6.020 7.044 1.00 89.19 197 LEU A N 1
ATOM 1543 C CA . LEU A 1 197 ? -8.885 5.368 7.862 1.00 89.19 197 LEU A CA 1
ATOM 1544 C C . LEU A 1 197 ? -8.997 3.847 7.738 1.00 89.19 197 LEU A C 1
ATOM 1546 O O . LEU A 1 197 ? -8.001 3.198 7.413 1.00 89.19 197 LEU A O 1
ATOM 1550 N N . ALA A 1 198 ? -10.207 3.294 7.875 1.00 90.88 198 ALA A N 1
ATOM 1551 C CA . ALA A 1 198 ? -10.449 1.867 7.668 1.00 90.88 198 ALA A CA 1
ATOM 1552 C C . ALA A 1 198 ? -10.100 1.398 6.243 1.00 90.88 198 ALA A C 1
ATOM 1554 O O . ALA A 1 198 ? -9.703 0.250 6.062 1.00 90.88 198 ALA A O 1
ATOM 1555 N N . VAL A 1 199 ? -10.213 2.273 5.234 1.00 96.25 199 VAL A N 1
ATOM 1556 C CA . VAL A 1 199 ? -9.807 1.980 3.843 1.00 96.25 199 VAL A CA 1
ATOM 1557 C C . VAL A 1 199 ? -8.288 1.993 3.666 1.00 96.25 199 VAL A C 1
ATOM 1559 O O . VAL A 1 199 ? -7.766 1.246 2.840 1.00 96.25 199 VAL A O 1
ATOM 1562 N N . SER A 1 200 ? -7.565 2.831 4.412 1.00 95.81 200 SER A N 1
ATOM 1563 C CA . SER A 1 200 ? -6.111 2.945 4.263 1.00 95.81 200 SER A CA 1
ATOM 1564 C C . SER A 1 200 ? -5.334 1.750 4.807 1.00 95.81 200 SER A C 1
ATOM 1566 O O . SER A 1 200 ? -4.346 1.363 4.193 1.00 95.81 200 SER A O 1
ATOM 1568 N N . GLU A 1 201 ? -5.779 1.122 5.899 1.00 94.50 201 GLU A N 1
ATOM 1569 C CA . GLU A 1 201 ? -5.032 0.014 6.515 1.00 94.50 201 GLU A CA 1
ATOM 1570 C C . GLU A 1 201 ? -4.878 -1.210 5.598 1.00 94.50 201 GLU A C 1
ATOM 1572 O O . GLU A 1 201 ? -3.771 -1.731 5.495 1.00 94.50 201 GLU A O 1
ATOM 1577 N N . PRO A 1 202 ? -5.915 -1.683 4.878 1.00 97.38 202 PRO A N 1
ATOM 1578 C CA . PRO A 1 202 ? -5.744 -2.807 3.962 1.00 97.38 202 PRO A CA 1
ATOM 1579 C C . PRO A 1 202 ? -4.833 -2.464 2.782 1.00 97.38 202 PRO A C 1
ATOM 1581 O O . PRO A 1 202 ? -4.150 -3.350 2.286 1.00 97.38 202 PRO A O 1
ATOM 1584 N N . LEU A 1 203 ? -4.801 -1.199 2.339 1.00 98.00 203 LEU A N 1
ATOM 1585 C CA . LEU A 1 203 ? -3.867 -0.749 1.301 1.00 98.00 203 LEU A CA 1
ATOM 1586 C C . LEU A 1 203 ? -2.426 -0.691 1.816 1.00 98.00 203 LEU A C 1
ATOM 1588 O O . LEU A 1 203 ? -1.511 -1.005 1.066 1.00 98.00 203 LEU A O 1
ATOM 1592 N N . GLU A 1 204 ? -2.229 -0.328 3.085 1.00 96.56 204 GLU A N 1
ATOM 1593 C CA . GLU A 1 204 ? -0.929 -0.393 3.763 1.00 96.56 204 GLU A CA 1
ATOM 1594 C C . GLU A 1 204 ? -0.418 -1.830 3.832 1.00 96.56 204 GLU A C 1
ATOM 1596 O O . GLU A 1 204 ? 0.647 -2.118 3.303 1.00 96.56 204 GLU A O 1
ATOM 1601 N N . ILE A 1 205 ? -1.240 -2.749 4.340 1.00 97.56 205 ILE A N 1
ATOM 1602 C CA . ILE A 1 205 ? -0.903 -4.177 4.404 1.00 97.56 205 ILE A CA 1
ATOM 1603 C C . ILE A 1 205 ? -0.637 -4.750 3.003 1.00 97.56 205 ILE A C 1
ATOM 1605 O O . ILE A 1 205 ? 0.241 -5.592 2.830 1.00 97.56 205 ILE A O 1
ATOM 1609 N N . PHE A 1 206 ? -1.394 -4.313 1.993 1.00 98.38 206 PHE A N 1
ATOM 1610 C CA . PHE A 1 206 ? -1.174 -4.735 0.612 1.00 98.38 206 PHE A CA 1
ATOM 1611 C C . PHE A 1 206 ? 0.161 -4.217 0.064 1.00 98.38 206 PHE A C 1
ATOM 1613 O O . PHE A 1 206 ? 0.861 -4.977 -0.592 1.00 98.38 206 PHE A O 1
ATOM 1620 N N . SER A 1 207 ? 0.523 -2.961 0.346 1.00 97.31 207 SER A N 1
ATOM 1621 C CA . SER A 1 207 ? 1.829 -2.389 -0.013 1.00 97.31 207 SER A CA 1
ATOM 1622 C C . SER A 1 207 ? 2.966 -3.199 0.603 1.00 97.31 207 SER A C 1
ATOM 1624 O O . SER A 1 207 ? 3.829 -3.682 -0.126 1.00 97.31 207 SER A O 1
ATOM 1626 N N . ASP A 1 208 ? 2.899 -3.445 1.915 1.00 96.69 208 ASP A N 1
ATOM 1627 C CA . ASP A 1 208 ? 3.894 -4.238 2.642 1.00 96.69 208 ASP A CA 1
ATOM 1628 C C . ASP A 1 208 ? 3.996 -5.660 2.063 1.00 96.69 208 ASP A C 1
ATOM 1630 O O . ASP A 1 208 ? 5.082 -6.218 1.929 1.00 96.69 208 ASP A O 1
ATOM 1634 N N . LEU A 1 209 ? 2.867 -6.256 1.659 1.00 97.56 209 LEU A N 1
ATOM 1635 C CA . LEU A 1 209 ? 2.854 -7.554 0.987 1.00 97.56 209 LEU A CA 1
ATOM 1636 C C . LEU A 1 209 ? 3.601 -7.519 -0.356 1.00 97.56 209 LEU A C 1
ATOM 1638 O O . LEU A 1 209 ? 4.336 -8.462 -0.650 1.00 97.56 209 LEU A O 1
ATOM 1642 N N . LEU A 1 210 ? 3.437 -6.470 -1.169 1.00 96.94 210 LEU A N 1
ATOM 1643 C CA . LEU A 1 210 ? 4.192 -6.345 -2.421 1.00 96.94 210 LEU A CA 1
ATOM 1644 C C . LEU A 1 210 ? 5.691 -6.223 -2.152 1.00 96.94 210 LEU A C 1
ATOM 1646 O O . LEU A 1 210 ? 6.473 -6.892 -2.822 1.00 96.94 210 LEU A O 1
ATOM 1650 N N . GLU A 1 211 ? 6.082 -5.438 -1.149 1.00 94.44 211 GLU A N 1
ATOM 1651 C CA . GLU A 1 211 ? 7.482 -5.292 -0.739 1.00 94.44 211 GLU A CA 1
ATOM 1652 C C . GLU A 1 211 ? 8.074 -6.618 -0.247 1.00 94.44 211 GLU A C 1
ATOM 1654 O O . GLU A 1 211 ? 9.180 -6.984 -0.646 1.00 94.44 211 GLU A O 1
ATOM 1659 N N . ILE A 1 212 ? 7.325 -7.381 0.557 1.00 94.50 212 ILE A N 1
ATOM 1660 C CA . ILE A 1 212 ? 7.723 -8.721 1.010 1.00 94.50 212 ILE A CA 1
ATOM 1661 C C . ILE A 1 212 ? 7.932 -9.656 -0.186 1.00 94.50 212 ILE A C 1
ATOM 1663 O O . ILE A 1 212 ? 8.905 -10.403 -0.215 1.00 94.50 212 ILE A O 1
ATOM 1667 N N . ILE A 1 213 ? 7.034 -9.638 -1.177 1.00 94.69 213 ILE A N 1
ATOM 1668 C CA . ILE A 1 213 ? 7.139 -10.502 -2.363 1.00 94.69 213 ILE A CA 1
ATOM 1669 C C . ILE A 1 213 ? 8.317 -10.077 -3.249 1.00 94.69 213 ILE A C 1
ATOM 1671 O O . ILE A 1 213 ? 9.052 -10.939 -3.734 1.00 94.69 213 ILE A O 1
ATOM 1675 N N . ALA A 1 214 ? 8.503 -8.772 -3.456 1.00 91.94 214 ALA A N 1
ATOM 1676 C CA . ALA A 1 214 ? 9.575 -8.220 -4.280 1.00 91.94 214 ALA A CA 1
ATOM 1677 C C . ALA A 1 214 ? 10.966 -8.526 -3.703 1.00 91.94 214 ALA A C 1
ATOM 1679 O O . ALA A 1 214 ? 11.895 -8.817 -4.454 1.00 91.94 214 ALA A O 1
ATOM 1680 N N . ASN A 1 215 ? 11.089 -8.520 -2.374 1.00 91.44 215 ASN A N 1
ATOM 1681 C CA . ASN A 1 215 ? 12.346 -8.743 -1.661 1.00 91.44 215 ASN A CA 1
ATOM 1682 C C . ASN A 1 215 ? 12.507 -10.171 -1.110 1.00 91.44 215 ASN A C 1
ATOM 1684 O O . ASN A 1 215 ? 13.444 -10.446 -0.361 1.00 91.44 215 ASN A O 1
ATOM 1688 N N . PHE A 1 216 ? 11.605 -1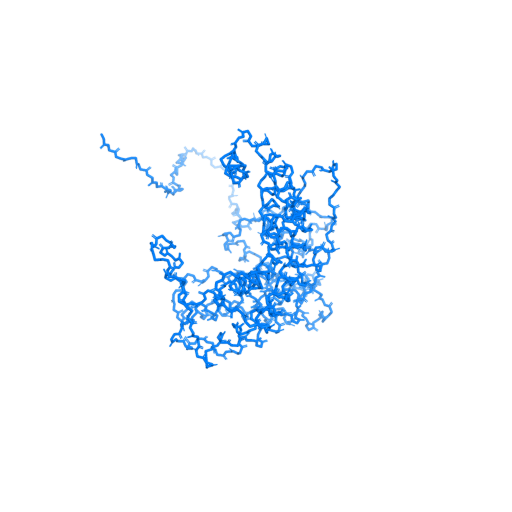1.089 -1.460 1.00 91.94 216 PHE A N 1
ATOM 1689 C CA . PHE A 1 216 ? 11.615 -12.450 -0.931 1.00 91.94 216 PHE A CA 1
ATOM 1690 C C . PHE A 1 216 ? 12.913 -13.193 -1.282 1.00 91.94 216 PHE A C 1
ATOM 1692 O O . PHE A 1 216 ? 13.278 -13.299 -2.457 1.00 91.94 216 PHE A O 1
ATOM 1699 N N . GLY A 1 217 ? 13.572 -13.765 -0.271 1.00 87.19 217 GLY A N 1
ATOM 1700 C CA . GLY A 1 217 ? 14.857 -14.451 -0.412 1.00 87.19 217 GLY A CA 1
ATOM 1701 C C . GLY A 1 217 ? 16.088 -13.552 -0.280 1.00 87.19 217 GLY A C 1
ATOM 1702 O O . GLY A 1 217 ? 17.200 -14.069 -0.376 1.00 87.19 217 GLY A O 1
ATOM 1703 N N . ARG A 1 218 ? 15.905 -12.240 -0.079 1.00 83.12 218 ARG A N 1
ATOM 1704 C CA . ARG A 1 218 ? 16.978 -11.251 0.139 1.00 83.12 218 ARG A CA 1
ATOM 1705 C C . ARG A 1 218 ? 17.070 -10.797 1.597 1.00 83.12 218 ARG A C 1
ATOM 1707 O O . ARG A 1 218 ? 17.605 -9.731 1.884 1.00 83.12 218 ARG A O 1
ATOM 1714 N N . GLU A 1 219 ? 16.528 -11.575 2.532 1.00 75.19 219 GLU A N 1
ATOM 1715 C CA . GLU A 1 219 ? 16.448 -11.172 3.940 1.00 75.19 219 GLU A CA 1
ATOM 1716 C C . GLU A 1 219 ? 17.843 -10.931 4.542 1.00 75.19 219 GLU A C 1
ATOM 1718 O O . GLU A 1 219 ? 18.045 -9.941 5.242 1.00 75.19 219 GLU A O 1
ATOM 1723 N N . ASP A 1 220 ? 18.816 -11.783 4.197 1.00 68.31 220 ASP A N 1
ATOM 1724 C CA . ASP A 1 220 ? 20.200 -11.667 4.673 1.00 68.31 220 ASP A CA 1
ATOM 1725 C C . ASP A 1 220 ? 20.916 -10.423 4.093 1.00 68.31 220 ASP A C 1
ATOM 1727 O O . ASP A 1 220 ? 21.688 -9.774 4.797 1.00 68.31 220 ASP A O 1
ATOM 1731 N N . GLU A 1 221 ? 20.634 -10.040 2.840 1.00 65.38 221 GLU A N 1
ATOM 1732 C CA . GLU A 1 221 ? 21.225 -8.853 2.190 1.00 65.38 221 GLU A CA 1
ATOM 1733 C C . GLU A 1 221 ? 20.677 -7.542 2.773 1.00 65.38 221 GLU A C 1
ATOM 1735 O O . GLU A 1 221 ? 21.398 -6.550 2.900 1.00 65.38 221 GLU A O 1
ATOM 1740 N N . ILE A 1 222 ? 19.399 -7.539 3.159 1.00 64.19 222 ILE A N 1
ATOM 1741 C CA . ILE A 1 222 ? 18.740 -6.383 3.776 1.00 64.19 222 ILE A CA 1
ATOM 1742 C C . ILE A 1 222 ? 19.230 -6.189 5.218 1.00 64.19 222 ILE A C 1
ATOM 1744 O O . ILE A 1 222 ? 19.512 -5.057 5.622 1.00 64.19 222 ILE A O 1
ATOM 1748 N N . ASP A 1 223 ? 19.364 -7.276 5.988 1.00 58.66 223 ASP A N 1
ATOM 1749 C CA . ASP A 1 223 ? 19.780 -7.234 7.397 1.00 58.66 223 ASP A CA 1
ATOM 1750 C C . ASP A 1 223 ? 21.253 -6.834 7.582 1.00 58.66 223 ASP A C 1
ATOM 1752 O O . ASP A 1 223 ? 21.597 -6.175 8.572 1.00 58.66 223 ASP A O 1
ATOM 1756 N N . GLU A 1 224 ? 22.137 -7.209 6.652 1.00 57.25 224 GLU A N 1
ATOM 1757 C CA . GLU A 1 224 ? 23.558 -6.840 6.718 1.00 57.25 224 GLU A CA 1
ATOM 1758 C C . GLU A 1 224 ? 23.815 -5.369 6.350 1.00 57.25 224 GLU A C 1
ATOM 1760 O O . GLU A 1 224 ? 24.896 -4.845 6.640 1.00 57.25 224 GLU A O 1
ATOM 1765 N N . GLY A 1 225 ? 22.797 -4.676 5.822 1.00 51.69 225 GLY A N 1
ATOM 1766 C CA . GLY A 1 225 ? 22.923 -3.349 5.239 1.00 51.69 225 GLY A CA 1
ATOM 1767 C C . GLY A 1 225 ? 23.756 -3.409 3.960 1.00 51.69 225 GLY A C 1
ATOM 1768 O O . GLY A 1 225 ? 24.757 -4.116 3.881 1.00 51.69 225 GLY A O 1
ATOM 1769 N N . LEU A 1 226 ? 23.396 -2.612 2.957 1.00 45.56 226 LEU A N 1
ATOM 1770 C CA . LEU A 1 226 ? 24.182 -2.435 1.725 1.00 45.56 226 LEU A CA 1
ATOM 1771 C C . LEU A 1 226 ? 25.522 -1.688 1.981 1.00 45.56 226 LEU A C 1
ATOM 1773 O O . LEU A 1 226 ? 25.959 -0.881 1.172 1.00 45.56 226 LEU A O 1
ATOM 1777 N N . ASP A 1 227 ? 26.157 -1.923 3.134 1.00 42.56 227 ASP A N 1
ATOM 1778 C CA . ASP A 1 227 ? 27.431 -1.357 3.586 1.00 42.56 227 ASP A CA 1
ATOM 1779 C C . ASP A 1 227 ? 28.632 -2.243 3.191 1.00 42.56 227 ASP A C 1
ATOM 1781 O O . ASP A 1 227 ? 29.775 -1.956 3.567 1.00 42.56 227 ASP A O 1
ATOM 1785 N N . SER A 1 228 ? 28.429 -3.324 2.428 1.00 42.53 228 SER A N 1
ATOM 1786 C CA . SER A 1 228 ? 29.543 -3.924 1.698 1.00 42.53 228 SER A CA 1
ATOM 1787 C C . SER A 1 228 ? 29.847 -3.048 0.487 1.00 42.53 228 SER A C 1
ATOM 1789 O O . SER A 1 228 ? 28.976 -2.879 -0.356 1.00 42.53 228 SER A O 1
ATOM 1791 N N . ASP A 1 229 ? 31.084 -2.556 0.364 1.00 46.75 229 ASP A N 1
ATOM 1792 C CA . ASP A 1 229 ? 31.664 -1.896 -0.827 1.00 46.75 229 ASP A CA 1
ATOM 1793 C C . ASP A 1 229 ? 31.636 -2.780 -2.113 1.00 46.75 229 ASP A C 1
ATOM 1795 O O . ASP A 1 229 ? 32.487 -2.647 -2.994 1.00 46.75 229 ASP A O 1
ATOM 1799 N N . ALA A 1 230 ? 30.721 -3.744 -2.216 1.00 45.00 230 ALA A N 1
ATOM 1800 C CA . ALA A 1 230 ? 30.402 -4.434 -3.447 1.00 45.00 230 ALA A CA 1
ATOM 1801 C C . ALA A 1 230 ? 29.495 -3.509 -4.268 1.00 45.00 230 ALA A C 1
ATOM 1803 O O . ALA A 1 230 ? 28.320 -3.347 -3.965 1.00 45.00 230 ALA A O 1
ATOM 1804 N N . GLU A 1 231 ? 30.050 -2.915 -5.325 1.00 48.06 231 GLU A N 1
ATOM 1805 C CA . GLU A 1 231 ? 29.295 -2.278 -6.419 1.00 48.06 231 GLU A CA 1
ATOM 1806 C C . GLU A 1 231 ? 28.438 -3.291 -7.215 1.00 48.06 231 GLU A C 1
ATOM 1808 O O . GLU A 1 231 ? 27.959 -2.975 -8.301 1.00 48.06 231 GLU A O 1
ATOM 1813 N N . ASP A 1 232 ? 28.266 -4.514 -6.713 1.00 48.31 232 ASP A N 1
ATOM 1814 C CA . ASP A 1 232 ? 27.493 -5.548 -7.378 1.00 48.31 232 ASP A CA 1
ATOM 1815 C C . ASP A 1 232 ? 26.015 -5.342 -7.023 1.00 48.31 232 ASP A C 1
ATOM 1817 O O . ASP A 1 232 ? 25.627 -5.390 -5.853 1.00 48.31 232 ASP A O 1
ATOM 1821 N N . GLU A 1 233 ? 25.194 -5.073 -8.041 1.00 53.34 233 GLU A N 1
ATOM 1822 C CA . GLU A 1 233 ? 23.735 -5.069 -7.919 1.00 53.34 233 GLU A CA 1
ATOM 1823 C C . GLU A 1 233 ? 23.277 -6.356 -7.209 1.00 53.34 233 GLU A C 1
ATOM 1825 O O . GLU A 1 233 ? 23.776 -7.436 -7.544 1.00 53.34 233 GLU A O 1
ATOM 1830 N N . PRO A 1 234 ? 22.352 -6.277 -6.233 1.00 55.72 234 PRO A N 1
ATOM 1831 C CA . PRO A 1 234 ? 21.919 -7.450 -5.480 1.00 55.72 234 PRO A CA 1
ATOM 1832 C C . PRO A 1 234 ? 21.403 -8.522 -6.442 1.00 55.72 234 PRO A C 1
ATOM 1834 O O . PRO A 1 234 ? 20.479 -8.265 -7.225 1.00 55.72 234 PRO A O 1
ATOM 1837 N N . GLU A 1 235 ? 21.998 -9.721 -6.390 1.00 62.91 235 GLU A N 1
ATOM 1838 C CA . GLU A 1 235 ? 21.650 -10.806 -7.306 1.00 62.91 235 GLU A CA 1
ATOM 1839 C C . GLU A 1 235 ? 20.139 -11.082 -7.228 1.00 62.91 235 GLU A C 1
ATOM 1841 O O . GLU A 1 235 ? 19.495 -11.079 -6.169 1.00 62.91 235 GLU A O 1
ATOM 1846 N N . GLU A 1 236 ? 19.509 -11.250 -8.387 1.00 71.12 236 GLU A N 1
ATOM 1847 C CA . GLU A 1 236 ? 18.093 -11.567 -8.427 1.00 71.12 236 GLU A CA 1
ATOM 1848 C C . GLU A 1 236 ? 17.866 -13.013 -7.975 1.00 71.12 236 GLU A C 1
ATOM 1850 O O . GLU A 1 236 ? 18.315 -13.963 -8.614 1.00 71.12 236 GLU A O 1
ATOM 1855 N N . VAL A 1 237 ? 17.133 -13.196 -6.871 1.00 83.31 237 VAL A N 1
ATOM 1856 C CA . VAL A 1 237 ? 16.724 -14.533 -6.425 1.00 83.31 237 VAL A CA 1
ATOM 1857 C C . VAL A 1 237 ? 15.674 -15.068 -7.394 1.00 83.31 237 VAL A C 1
ATOM 1859 O O . VAL A 1 237 ? 14.494 -14.732 -7.284 1.00 83.31 237 VAL A O 1
ATOM 1862 N N . GLU A 1 238 ? 16.087 -15.899 -8.347 1.00 85.00 238 GLU A N 1
ATOM 1863 C CA . GLU A 1 238 ? 15.169 -16.577 -9.261 1.00 85.00 238 GLU A CA 1
ATOM 1864 C C . GLU A 1 238 ? 14.370 -17.662 -8.524 1.00 85.00 238 GLU A C 1
ATOM 1866 O O . GLU A 1 238 ? 14.919 -18.616 -7.967 1.00 85.00 238 GLU A O 1
ATOM 1871 N N . LEU A 1 239 ? 13.041 -17.542 -8.547 1.00 88.75 239 LEU A N 1
ATOM 1872 C CA . LEU A 1 239 ? 12.140 -18.559 -8.011 1.00 88.75 239 LEU A CA 1
ATOM 1873 C C . LEU A 1 239 ? 11.734 -19.538 -9.124 1.00 88.75 239 LEU A C 1
ATOM 1875 O O . LEU A 1 239 ? 11.410 -19.100 -10.229 1.00 88.75 239 LEU A O 1
ATOM 1879 N N . PRO A 1 240 ? 11.685 -20.858 -8.866 1.00 90.38 240 PRO A N 1
ATOM 1880 C CA . PRO A 1 240 ? 11.185 -21.806 -9.855 1.00 90.38 240 PRO A CA 1
ATOM 1881 C C . PRO A 1 240 ? 9.681 -21.607 -10.097 1.00 90.38 240 PRO A C 1
ATOM 1883 O O . PRO A 1 240 ? 8.954 -21.252 -9.174 1.00 90.38 240 PRO A O 1
ATOM 1886 N N . GLU A 1 241 ? 9.184 -21.945 -11.293 1.00 90.00 241 GLU A N 1
ATOM 1887 C CA . GLU A 1 241 ? 7.751 -21.838 -11.653 1.00 90.00 241 GLU A CA 1
ATOM 1888 C C . GLU A 1 241 ? 6.809 -22.573 -10.681 1.00 90.00 241 GLU A C 1
ATOM 1890 O O . GLU A 1 241 ? 5.647 -22.211 -10.519 1.00 90.00 241 GLU A O 1
ATOM 1895 N N . SER A 1 242 ? 7.305 -23.621 -10.018 1.00 89.38 242 SER A N 1
ATOM 1896 C CA . SER A 1 242 ? 6.557 -24.376 -9.010 1.00 89.38 242 SER A CA 1
ATOM 1897 C C . SER A 1 242 ? 6.482 -23.690 -7.641 1.00 89.38 242 SER A C 1
ATOM 1899 O O . SER A 1 242 ? 5.840 -24.224 -6.736 1.00 89.38 242 SER A O 1
ATOM 1901 N N . HIS A 1 243 ? 7.190 -22.576 -7.438 1.00 92.31 243 HIS A N 1
ATOM 1902 C CA . HIS A 1 243 ? 7.193 -21.851 -6.174 1.00 92.31 243 HIS A CA 1
ATOM 1903 C C . HIS A 1 243 ? 5.875 -21.069 -6.001 1.00 92.31 243 HIS A C 1
ATOM 1905 O O . HIS A 1 243 ? 5.466 -20.369 -6.926 1.00 92.31 243 HIS A O 1
ATOM 1911 N N . PRO A 1 244 ? 5.225 -21.099 -4.820 1.00 92.25 244 PRO A N 1
ATOM 1912 C CA . PRO A 1 244 ? 3.940 -20.425 -4.593 1.00 92.25 244 PRO A CA 1
ATOM 1913 C C . PRO A 1 244 ? 3.936 -18.910 -4.850 1.00 92.25 244 PRO A C 1
ATOM 1915 O O . PRO A 1 244 ? 2.888 -18.344 -5.148 1.00 92.25 244 PRO A O 1
ATOM 1918 N N . LEU A 1 245 ? 5.095 -18.254 -4.727 1.00 94.19 245 LEU A N 1
ATOM 1919 C CA . LEU A 1 245 ? 5.267 -16.819 -5.003 1.00 94.19 245 LEU A CA 1
ATOM 1920 C C . LEU A 1 245 ? 5.671 -16.498 -6.442 1.00 94.19 245 LEU A C 1
ATOM 1922 O O . LEU A 1 245 ? 5.735 -15.324 -6.784 1.00 94.19 245 LEU A O 1
ATOM 1926 N N . TYR A 1 246 ? 5.956 -17.501 -7.276 1.00 93.69 246 TYR A N 1
ATOM 1927 C CA . TYR A 1 246 ? 6.416 -17.257 -8.641 1.00 93.69 246 TYR A CA 1
ATOM 1928 C C . TYR A 1 246 ? 5.402 -16.419 -9.427 1.00 93.69 246 TYR A C 1
ATOM 1930 O O . TYR A 1 246 ? 5.741 -15.359 -9.942 1.00 93.69 246 TYR A O 1
ATOM 1938 N N . GLU A 1 247 ? 4.139 -16.854 -9.450 1.00 94.31 247 GLU A N 1
ATOM 1939 C CA . GLU A 1 247 ? 3.069 -16.158 -10.173 1.00 94.31 247 GLU A CA 1
ATOM 1940 C C . GLU A 1 247 ? 2.819 -14.749 -9.622 1.00 94.31 247 GLU A C 1
ATOM 1942 O O . GLU A 1 247 ? 2.683 -13.809 -10.400 1.00 94.31 247 GLU A O 1
ATOM 1947 N N . LEU A 1 248 ? 2.832 -14.588 -8.295 1.00 95.44 248 LEU A N 1
ATOM 1948 C CA . LEU A 1 248 ? 2.683 -13.285 -7.641 1.00 95.44 248 LEU A CA 1
ATOM 1949 C C . LEU A 1 248 ? 3.804 -12.317 -8.027 1.00 95.44 248 LEU A C 1
ATOM 1951 O O . LEU A 1 248 ? 3.545 -11.145 -8.288 1.00 95.44 248 LEU A O 1
ATOM 1955 N N . ARG A 1 249 ? 5.046 -12.812 -8.083 1.00 93.69 249 ARG A N 1
ATOM 1956 C CA . ARG A 1 249 ? 6.217 -12.010 -8.442 1.00 93.69 249 ARG A CA 1
ATOM 1957 C C . ARG A 1 249 ? 6.175 -11.560 -9.899 1.00 93.69 249 ARG A C 1
ATOM 1959 O O . ARG A 1 249 ? 6.495 -10.413 -10.183 1.00 93.69 249 ARG A O 1
ATOM 1966 N N . GLN A 1 250 ? 5.734 -12.435 -10.805 1.00 94.25 250 GLN A N 1
ATOM 1967 C CA . GLN A 1 250 ? 5.582 -12.096 -12.225 1.00 94.25 250 GLN A CA 1
ATOM 1968 C C . GLN A 1 250 ? 4.538 -10.998 -12.469 1.00 94.25 250 GLN A C 1
ATOM 1970 O O . GLN A 1 250 ? 4.676 -10.253 -13.431 1.00 94.25 250 GLN A O 1
ATOM 1975 N N . HIS A 1 251 ? 3.529 -10.880 -11.599 1.00 95.81 251 HIS A N 1
ATOM 1976 C CA . HIS A 1 251 ? 2.462 -9.884 -11.727 1.00 95.81 251 HIS A CA 1
ATOM 1977 C C . HIS A 1 251 ? 2.621 -8.678 -10.780 1.00 95.81 251 HIS A C 1
ATOM 1979 O O . HIS A 1 251 ? 1.661 -7.936 -10.543 1.00 95.81 251 HIS A O 1
ATOM 1985 N N . LEU A 1 252 ? 3.804 -8.479 -10.177 1.00 95.12 252 LEU A N 1
ATOM 1986 C CA . LEU A 1 252 ? 4.063 -7.338 -9.286 1.00 95.12 252 LEU A CA 1
ATOM 1987 C C . LEU A 1 252 ? 3.682 -5.985 -9.915 1.00 95.12 252 LEU A C 1
ATOM 1989 O O . LEU A 1 252 ? 3.025 -5.207 -9.217 1.00 95.12 252 LEU A O 1
ATOM 1993 N N . PRO A 1 253 ? 3.995 -5.699 -11.198 1.00 94.44 253 PRO A N 1
ATOM 1994 C CA . PRO A 1 253 ? 3.577 -4.453 -11.842 1.00 94.44 253 PRO A CA 1
ATOM 1995 C C . PRO A 1 253 ? 2.054 -4.255 -11.845 1.00 94.44 253 PRO A C 1
ATOM 1997 O O . PRO A 1 253 ? 1.565 -3.186 -11.481 1.00 94.44 253 PRO A O 1
ATOM 2000 N N . GLU A 1 254 ? 1.276 -5.287 -12.176 1.00 96.38 254 GLU A N 1
ATOM 2001 C CA . GLU A 1 254 ? -0.190 -5.233 -12.189 1.00 96.38 254 GLU A CA 1
ATOM 2002 C C . GLU A 1 254 ? -0.773 -5.103 -10.776 1.00 96.38 254 GLU A C 1
ATOM 2004 O O . GLU A 1 254 ? -1.807 -4.459 -10.562 1.00 96.38 254 GLU A O 1
ATOM 2009 N N . HIS A 1 255 ? -0.126 -5.717 -9.782 1.00 97.31 255 HIS A N 1
ATOM 2010 C CA . HIS A 1 255 ? -0.500 -5.560 -8.380 1.00 97.31 255 HIS A CA 1
ATOM 2011 C C . HIS A 1 255 ? -0.212 -4.137 -7.871 1.00 97.31 255 HIS A C 1
ATOM 2013 O O . HIS A 1 255 ? -1.070 -3.559 -7.196 1.00 97.31 255 HIS A O 1
ATOM 2019 N N . ALA A 1 256 ? 0.927 -3.549 -8.241 1.00 96.31 256 ALA A N 1
ATOM 2020 C CA . ALA A 1 256 ? 1.283 -2.169 -7.917 1.00 96.31 256 ALA A CA 1
ATOM 2021 C C . ALA A 1 256 ? 0.348 -1.158 -8.604 1.00 96.31 256 ALA A C 1
ATOM 2023 O O . ALA A 1 256 ? -0.136 -0.224 -7.959 1.00 96.31 256 ALA A O 1
ATOM 2024 N N . GLU A 1 257 ? -0.003 -1.381 -9.876 1.00 96.69 257 GLU A N 1
ATOM 2025 C CA . GLU A 1 257 ? -0.985 -0.553 -10.584 1.00 96.69 257 GLU A CA 1
ATOM 2026 C C . GLU A 1 257 ? -2.351 -0.602 -9.883 1.00 96.69 257 GLU A C 1
ATOM 2028 O O . GLU A 1 257 ? -2.990 0.431 -9.664 1.00 96.69 257 GLU A O 1
ATOM 2033 N N . TRP A 1 258 ? -2.796 -1.792 -9.465 1.00 98.12 258 TRP A N 1
ATOM 2034 C CA . TRP A 1 258 ? -4.041 -1.930 -8.714 1.00 98.12 258 TRP A CA 1
ATOM 2035 C C . TRP A 1 258 ? -4.013 -1.134 -7.401 1.00 98.12 258 TRP A C 1
ATOM 2037 O O . TRP A 1 258 ? -4.972 -0.409 -7.115 1.00 98.12 258 TRP A O 1
ATOM 2047 N N . LEU A 1 259 ? -2.919 -1.219 -6.632 1.00 97.75 259 LEU A N 1
ATOM 2048 C CA . LEU A 1 259 ? -2.729 -0.451 -5.395 1.00 97.75 259 LEU A CA 1
ATOM 2049 C C . LEU A 1 259 ? -2.820 1.055 -5.667 1.00 97.75 259 LEU A C 1
ATOM 2051 O O . LEU A 1 259 ? -3.575 1.760 -4.994 1.00 97.75 259 LEU A O 1
ATOM 2055 N N . GLN A 1 260 ? -2.124 1.541 -6.695 1.00 97.19 260 GLN A N 1
ATOM 2056 C CA . GLN A 1 260 ? -2.158 2.944 -7.102 1.00 97.19 260 GLN A CA 1
ATOM 2057 C C . GLN A 1 260 ? -3.576 3.405 -7.476 1.00 97.19 260 GLN A C 1
ATOM 2059 O O . GLN A 1 260 ? -4.014 4.482 -7.059 1.00 97.19 260 GLN A O 1
ATOM 2064 N N . GLN A 1 261 ? -4.334 2.588 -8.213 1.00 97.75 261 GLN A N 1
ATOM 2065 C CA . GLN A 1 261 ? -5.726 2.889 -8.556 1.00 97.75 261 GLN A CA 1
ATOM 2066 C C . GLN A 1 261 ? -6.613 3.002 -7.305 1.00 97.75 261 GLN A C 1
ATOM 2068 O O . GLN A 1 261 ? -7.451 3.909 -7.231 1.00 97.75 261 GLN A O 1
ATOM 2073 N N . GLN A 1 262 ? -6.422 2.128 -6.309 1.00 97.81 262 GLN A N 1
ATOM 2074 C CA . GLN A 1 262 ? -7.190 2.178 -5.061 1.00 97.81 262 GLN A CA 1
ATOM 2075 C C . GLN A 1 262 ? -6.792 3.361 -4.175 1.00 97.81 262 GLN A C 1
ATOM 2077 O O . GLN A 1 262 ? -7.670 4.043 -3.644 1.00 97.81 262 GLN A O 1
ATOM 2082 N N . LEU A 1 263 ? -5.495 3.666 -4.070 1.00 97.75 263 LEU A N 1
ATOM 2083 C CA . LEU A 1 263 ? -5.008 4.867 -3.389 1.00 97.75 263 LEU A CA 1
ATOM 2084 C C . LEU A 1 263 ? -5.590 6.132 -4.028 1.00 97.75 263 LEU A C 1
ATOM 2086 O O . LEU A 1 263 ? -6.017 7.043 -3.322 1.00 97.75 263 LEU A O 1
ATOM 2090 N N . LEU A 1 264 ? -5.686 6.175 -5.359 1.00 97.62 264 LEU A N 1
ATOM 2091 C CA . LEU A 1 264 ? -6.273 7.305 -6.073 1.00 97.62 264 LEU A CA 1
ATOM 2092 C C . LEU A 1 264 ? -7.779 7.423 -5.811 1.00 97.62 264 LEU A C 1
ATOM 2094 O O . LEU A 1 264 ? -8.305 8.532 -5.699 1.00 97.62 264 LEU A O 1
ATOM 2098 N N . ALA A 1 265 ? -8.489 6.297 -5.728 1.00 97.69 265 ALA A N 1
ATOM 2099 C CA . ALA A 1 265 ? -9.905 6.276 -5.378 1.00 97.69 265 ALA A CA 1
ATOM 2100 C C . ALA A 1 265 ? -10.142 6.754 -3.935 1.00 97.69 265 ALA A C 1
ATOM 2102 O O . ALA A 1 265 ? -11.043 7.563 -3.715 1.00 97.69 265 ALA A O 1
ATOM 2103 N N . LEU A 1 266 ? -9.297 6.332 -2.986 1.00 97.56 266 LEU A N 1
ATOM 2104 C CA . LEU A 1 266 ? -9.292 6.835 -1.611 1.00 97.56 266 LEU A CA 1
ATOM 2105 C C . LEU A 1 266 ? -9.010 8.341 -1.575 1.00 97.56 266 LEU A C 1
ATOM 2107 O O . LEU A 1 266 ? -9.779 9.099 -0.997 1.00 97.56 266 LEU A O 1
ATOM 2111 N N . PHE A 1 267 ? -7.956 8.803 -2.242 1.00 97.62 267 PHE A N 1
ATOM 2112 C CA . PHE A 1 267 ? -7.579 10.215 -2.255 1.00 97.62 267 PHE A CA 1
ATOM 2113 C C . PHE A 1 267 ? -8.704 11.127 -2.761 1.00 97.62 267 PHE A C 1
ATOM 2115 O O . PHE A 1 267 ? -8.937 12.197 -2.207 1.00 97.62 267 PHE A O 1
ATOM 2122 N N . LYS A 1 268 ? -9.464 10.681 -3.768 1.00 96.62 268 LYS A N 1
ATOM 2123 C CA . LYS A 1 268 ? -10.597 11.433 -4.336 1.00 96.62 268 LYS A CA 1
ATOM 2124 C C . LYS A 1 268 ? -11.779 11.620 -3.384 1.00 96.62 268 LYS A C 1
ATOM 2126 O O . LYS A 1 268 ? -12.587 12.512 -3.636 1.00 96.62 268 LYS A O 1
ATOM 2131 N N . VAL A 1 269 ? -11.924 10.781 -2.356 1.00 95.31 269 VAL A N 1
ATOM 2132 C CA . VAL A 1 269 ? -13.000 10.925 -1.359 1.00 95.31 269 VAL A CA 1
ATOM 2133 C C . VAL A 1 269 ? -12.572 11.747 -0.143 1.00 95.31 269 VAL A C 1
ATOM 2135 O O . VAL A 1 269 ? -13.423 12.097 0.670 1.00 95.31 269 VAL A O 1
ATOM 2138 N N . LEU A 1 270 ? -11.281 12.077 -0.022 1.00 95.69 270 LEU A N 1
ATOM 2139 C CA . LEU A 1 270 ? -10.776 12.940 1.042 1.00 95.69 270 LEU A CA 1
ATOM 2140 C C . LEU A 1 270 ? -11.083 14.408 0.746 1.00 95.69 270 LEU A C 1
ATOM 2142 O O . LEU A 1 270 ? -11.029 14.864 -0.398 1.00 95.69 270 LEU A O 1
ATOM 2146 N N . GLU A 1 271 ? -11.372 15.169 1.797 1.00 92.12 271 GLU A N 1
ATOM 2147 C CA . GLU A 1 271 ? -11.519 16.615 1.688 1.00 92.12 271 GLU A CA 1
ATOM 2148 C C . GLU A 1 271 ? -10.144 17.261 1.504 1.00 92.12 271 GLU A C 1
ATOM 2150 O O . GLU A 1 271 ? -9.229 17.056 2.304 1.00 92.12 271 GLU A O 1
ATOM 2155 N N . LYS A 1 272 ? -9.993 18.036 0.426 1.00 92.69 272 LYS A N 1
ATOM 2156 C CA . LYS A 1 272 ? -8.763 18.778 0.167 1.00 92.69 272 LYS A CA 1
ATOM 2157 C C . LYS A 1 272 ? -8.637 19.924 1.178 1.00 92.69 272 LYS A C 1
ATOM 2159 O O . LYS A 1 272 ? -9.531 20.773 1.202 1.00 92.69 272 LYS A O 1
ATOM 2164 N N . PRO A 1 273 ? -7.537 20.001 1.946 1.00 89.44 273 PRO A N 1
ATOM 2165 C CA . PRO A 1 273 ? -7.344 21.061 2.923 1.00 89.44 273 PRO A CA 1
ATOM 2166 C C . PRO A 1 273 ? -7.250 22.423 2.236 1.00 89.44 273 PRO A C 1
ATOM 2168 O O . PRO A 1 273 ? -6.634 22.572 1.172 1.00 89.44 273 PRO A O 1
ATOM 2171 N N . ASN A 1 274 ? -7.837 23.443 2.860 1.00 85.88 274 ASN A N 1
ATOM 2172 C CA . ASN A 1 274 ? -7.688 24.811 2.376 1.00 85.88 274 ASN A CA 1
ATOM 2173 C C . ASN A 1 274 ? -6.315 25.370 2.776 1.00 85.88 274 ASN A C 1
ATOM 2175 O O . ASN A 1 274 ? -5.797 25.076 3.846 1.00 85.88 274 ASN A O 1
ATOM 2179 N N . ALA A 1 275 ? -5.731 26.239 1.947 1.00 76.69 275 ALA A N 1
ATOM 2180 C CA . ALA A 1 275 ? -4.400 26.808 2.207 1.00 76.69 275 ALA A CA 1
ATOM 2181 C C . ALA A 1 275 ? -4.307 27.658 3.496 1.00 76.69 275 ALA A C 1
ATOM 2183 O O . ALA A 1 275 ? -3.205 27.948 3.956 1.00 76.69 275 ALA A O 1
ATOM 2184 N N . GLU A 1 276 ? -5.447 28.087 4.043 1.00 76.25 276 GLU A N 1
ATOM 2185 C CA . GLU A 1 276 ? -5.559 28.878 5.278 1.00 76.25 276 GLU A CA 1
ATOM 2186 C C . GLU A 1 276 ? -5.913 28.024 6.507 1.00 76.25 276 GLU A C 1
ATOM 2188 O O . GLU A 1 276 ? -5.994 28.552 7.614 1.00 76.25 276 GLU A O 1
ATOM 2193 N N . GLU A 1 277 ? -6.170 26.730 6.318 1.00 77.00 277 GLU A N 1
ATOM 2194 C CA . GLU A 1 277 ? -6.602 25.828 7.381 1.00 77.00 277 GLU A CA 1
ATOM 2195 C C . GLU A 1 277 ? -5.418 25.415 8.261 1.00 77.00 277 GLU A C 1
ATOM 2197 O O . GLU A 1 277 ? -4.335 25.106 7.761 1.00 77.00 277 GLU A O 1
ATOM 2202 N N . GLU A 1 278 ? -5.618 25.429 9.581 1.00 82.62 278 GLU A N 1
ATOM 2203 C CA . GLU A 1 278 ? -4.628 24.906 10.524 1.00 82.62 278 GLU A CA 1
ATOM 2204 C C . GLU A 1 278 ? -4.478 23.388 10.346 1.00 82.62 278 GLU A C 1
ATOM 2206 O O . GLU A 1 278 ? -5.428 22.685 9.993 1.00 82.62 278 GLU A O 1
ATOM 2211 N N . GLU A 1 279 ? -3.277 22.869 10.599 1.00 87.56 279 GLU A N 1
ATOM 2212 C CA . GLU A 1 279 ? -2.990 21.449 10.427 1.00 87.56 279 GLU A CA 1
ATOM 2213 C C . GLU A 1 279 ? -3.859 20.609 11.386 1.00 87.56 279 GLU A C 1
ATOM 2215 O O . GLU A 1 279 ? -3.697 20.634 12.608 1.00 87.56 279 GLU A O 1
ATOM 2220 N N . SER A 1 280 ? -4.796 19.849 10.821 1.00 90.12 280 SER A N 1
ATOM 2221 C CA . SER A 1 280 ? -5.667 18.916 11.537 1.00 90.12 280 SER A CA 1
ATOM 2222 C C . SER A 1 280 ? -5.259 17.466 11.257 1.00 90.12 280 SER A C 1
ATOM 2224 O O . SER A 1 280 ? -4.504 17.194 10.323 1.00 90.12 280 SER A O 1
ATOM 2226 N N . GLU A 1 281 ? -5.782 16.502 12.019 1.00 88.88 281 GLU A N 1
ATOM 2227 C CA . GLU A 1 281 ? -5.560 15.076 11.723 1.00 88.88 281 GLU A CA 1
ATOM 2228 C C . GLU A 1 281 ? -6.093 14.679 10.334 1.00 88.88 281 GLU A C 1
ATOM 2230 O O . GLU A 1 281 ? -5.463 13.886 9.637 1.00 88.88 281 GLU A O 1
ATOM 2235 N N . ALA A 1 282 ? -7.197 15.288 9.881 1.00 90.88 282 ALA A N 1
ATOM 2236 C CA . ALA A 1 282 ? -7.724 15.075 8.532 1.00 90.88 282 ALA A CA 1
ATOM 2237 C C . ALA A 1 282 ? -6.769 15.623 7.457 1.00 90.88 282 ALA A C 1
ATOM 2239 O O . ALA A 1 282 ? -6.483 14.935 6.478 1.00 90.88 282 ALA A O 1
ATOM 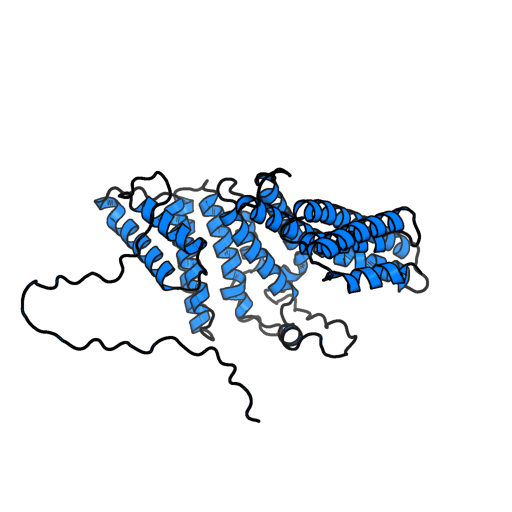2240 N N . THR A 1 283 ? -6.212 16.819 7.674 1.00 93.50 283 THR A N 1
ATOM 2241 C CA . THR A 1 283 ? -5.222 17.437 6.779 1.00 93.50 283 THR A CA 1
ATOM 2242 C C . THR A 1 283 ? -3.942 16.603 6.698 1.00 93.50 283 THR A C 1
ATOM 2244 O O . THR A 1 283 ? -3.463 16.319 5.600 1.00 93.50 283 THR A O 1
ATOM 2247 N N . LYS A 1 284 ? -3.411 16.136 7.838 1.00 93.50 284 LYS A N 1
ATOM 2248 C CA . LYS A 1 284 ? -2.237 15.245 7.872 1.00 93.50 284 LYS A CA 1
ATOM 2249 C C . LYS A 1 284 ? -2.502 13.941 7.133 1.00 93.50 284 LYS A C 1
ATOM 2251 O O . LYS A 1 284 ? -1.651 13.480 6.376 1.00 93.50 284 LYS A O 1
ATOM 2256 N N . PHE A 1 285 ? -3.686 13.360 7.320 1.00 94.44 285 PHE A N 1
ATOM 2257 C CA . PHE A 1 285 ? -4.069 12.135 6.632 1.00 94.44 285 PHE A CA 1
ATOM 2258 C C . PHE A 1 285 ? -4.186 12.338 5.114 1.00 94.44 285 PHE A C 1
ATOM 2260 O O . PHE A 1 285 ? -3.625 11.545 4.360 1.00 94.44 285 PHE A O 1
ATOM 2267 N N . TYR A 1 286 ? -4.805 13.432 4.651 1.00 96.25 286 TYR A N 1
ATOM 2268 C CA . TYR A 1 286 ? -4.828 13.804 3.229 1.00 96.25 286 TYR A CA 1
ATOM 2269 C C . TYR A 1 286 ? -3.415 13.862 2.637 1.00 96.25 286 TYR A C 1
ATOM 2271 O O . TYR A 1 286 ? -3.141 13.240 1.609 1.00 96.25 286 TYR A O 1
ATOM 2279 N N . ARG A 1 287 ? -2.496 14.555 3.321 1.00 96.06 287 ARG A N 1
ATOM 2280 C CA . ARG A 1 287 ? -1.098 14.688 2.891 1.00 96.06 287 ARG A CA 1
ATOM 2281 C C . ARG A 1 287 ? -0.347 13.357 2.907 1.00 96.06 287 ARG A C 1
ATOM 2283 O O . ARG A 1 287 ? 0.417 13.099 1.984 1.00 96.06 287 ARG A O 1
ATOM 2290 N N . LYS A 1 288 ? -0.600 12.488 3.895 1.00 95.94 288 LYS A N 1
ATOM 2291 C CA . LYS A 1 288 ? -0.047 11.122 3.956 1.00 95.94 288 LYS A CA 1
ATOM 2292 C C . LYS A 1 288 ? -0.449 10.312 2.722 1.00 95.94 288 LYS A C 1
ATOM 2294 O O . LYS A 1 288 ? 0.405 9.692 2.098 1.00 95.94 288 LYS A O 1
ATOM 2299 N N . ILE A 1 289 ? -1.733 10.325 2.353 1.00 97.62 289 ILE A N 1
ATOM 2300 C CA . ILE A 1 289 ? -2.221 9.599 1.169 1.00 97.62 289 ILE A CA 1
ATOM 2301 C C . ILE A 1 289 ? -1.673 10.217 -0.124 1.00 97.62 289 ILE A C 1
ATOM 2303 O O . ILE A 1 289 ? -1.290 9.476 -1.028 1.00 97.62 289 ILE A O 1
ATOM 2307 N N . ALA A 1 290 ? -1.563 11.547 -0.201 1.00 98.12 290 ALA A N 1
ATOM 2308 C CA . ALA A 1 290 ? -0.908 12.219 -1.321 1.00 98.12 290 ALA A CA 1
ATOM 2309 C C . ALA A 1 290 ? 0.559 11.784 -1.467 1.00 98.12 290 ALA A C 1
ATOM 2311 O O . ALA A 1 290 ? 0.973 11.388 -2.550 1.00 98.12 290 ALA A O 1
ATOM 2312 N N . ASN A 1 291 ? 1.333 11.780 -0.379 1.00 97.81 291 ASN A N 1
ATOM 2313 C CA . ASN A 1 291 ? 2.731 11.347 -0.396 1.00 97.81 291 ASN A CA 1
ATOM 2314 C C . ASN A 1 291 ? 2.862 9.896 -0.896 1.00 97.81 291 ASN A C 1
ATOM 2316 O O . ASN A 1 291 ? 3.631 9.642 -1.817 1.00 97.81 291 ASN A O 1
ATOM 2320 N N . LYS A 1 292 ? 2.024 8.978 -0.392 1.00 97.25 292 LYS A N 1
ATOM 2321 C CA . LYS A 1 292 ? 1.990 7.578 -0.851 1.00 97.25 292 LYS A CA 1
ATOM 2322 C C . LYS A 1 292 ? 1.661 7.432 -2.331 1.00 97.25 292 LYS A C 1
ATOM 2324 O O . LYS A 1 292 ? 2.268 6.618 -3.017 1.00 97.25 292 LYS A O 1
ATOM 2329 N N . LEU A 1 293 ? 0.715 8.223 -2.838 1.00 97.88 293 LEU A N 1
ATOM 2330 C CA . LEU A 1 293 ? 0.436 8.262 -4.271 1.00 97.88 293 LEU A CA 1
ATOM 2331 C C . LEU A 1 293 ? 1.656 8.742 -5.053 1.00 97.88 293 LEU A C 1
ATOM 2333 O O . LEU A 1 293 ? 2.034 8.084 -6.018 1.00 97.88 293 LEU A O 1
ATOM 2337 N N . GLY A 1 294 ? 2.287 9.833 -4.615 1.00 98.12 294 GLY A N 1
ATOM 2338 C CA . GLY A 1 294 ? 3.522 10.347 -5.202 1.00 98.12 294 GLY A CA 1
ATOM 2339 C C . GLY A 1 294 ? 4.610 9.279 -5.287 1.00 98.12 294 GLY A C 1
ATOM 2340 O O . GLY A 1 294 ? 5.137 9.045 -6.373 1.00 98.12 294 GLY A O 1
ATOM 2341 N N . GLN A 1 295 ? 4.867 8.581 -4.179 1.00 97.06 295 GLN A N 1
ATOM 2342 C CA . GLN A 1 295 ? 5.834 7.486 -4.120 1.00 97.06 295 GLN A CA 1
ATOM 2343 C C . GLN A 1 295 ? 5.466 6.346 -5.076 1.00 97.06 295 GLN A C 1
ATOM 2345 O O . GLN A 1 295 ? 6.297 5.949 -5.879 1.00 97.06 295 GLN A O 1
ATOM 2350 N N . SER A 1 296 ? 4.199 5.915 -5.113 1.00 96.25 296 SER A N 1
ATOM 2351 C CA . SER A 1 296 ? 3.775 4.839 -6.025 1.00 96.25 296 SER A CA 1
ATOM 2352 C C . SER A 1 296 ? 4.017 5.159 -7.509 1.00 96.25 296 SER A C 1
ATOM 2354 O O . SER A 1 296 ? 4.287 4.265 -8.307 1.00 96.25 296 SER A O 1
ATOM 2356 N N . TYR A 1 297 ? 3.916 6.436 -7.907 1.00 97.75 297 TYR A N 1
ATOM 2357 C CA . TYR A 1 297 ? 4.241 6.858 -9.272 1.00 97.75 297 TYR A CA 1
ATOM 2358 C C . TYR A 1 297 ? 5.751 6.899 -9.518 1.00 97.75 297 TYR A C 1
ATOM 2360 O O . TYR A 1 297 ? 6.171 6.629 -10.640 1.00 97.75 297 TYR A O 1
ATOM 2368 N N . LEU A 1 298 ? 6.559 7.224 -8.503 1.00 97.56 298 LEU A N 1
ATOM 2369 C CA . LEU A 1 298 ? 8.018 7.136 -8.595 1.00 97.56 298 LEU A CA 1
ATOM 2370 C C . LEU A 1 298 ? 8.487 5.689 -8.728 1.00 97.56 298 LEU A C 1
ATOM 2372 O O . LEU A 1 298 ? 9.306 5.411 -9.598 1.00 97.56 298 LEU A O 1
ATOM 2376 N N . ASP A 1 299 ? 7.925 4.778 -7.935 1.00 94.38 299 ASP A N 1
ATOM 2377 C CA . ASP A 1 299 ? 8.258 3.353 -7.995 1.00 94.38 299 ASP A CA 1
ATOM 2378 C C . ASP A 1 299 ? 7.946 2.793 -9.391 1.00 94.38 299 ASP A C 1
ATOM 2380 O O . ASP A 1 299 ? 8.788 2.155 -10.019 1.00 94.38 299 ASP A O 1
ATOM 2384 N N . ALA A 1 300 ? 6.777 3.136 -9.947 1.00 95.12 300 ALA A N 1
ATOM 2385 C CA . ALA A 1 300 ? 6.415 2.778 -11.320 1.00 95.12 300 ALA A CA 1
ATOM 2386 C C . ALA A 1 300 ? 7.317 3.439 -12.384 1.00 95.12 300 ALA A C 1
ATOM 2388 O O . ALA A 1 300 ? 7.471 2.907 -13.483 1.00 95.12 300 ALA A O 1
ATOM 2389 N N . ALA A 1 301 ? 7.893 4.611 -12.095 1.00 97.19 301 ALA A N 1
ATOM 2390 C CA . ALA A 1 301 ? 8.798 5.310 -13.005 1.00 97.19 301 ALA A CA 1
ATOM 2391 C C . ALA A 1 301 ? 10.225 4.742 -12.987 1.00 97.19 301 ALA A C 1
ATOM 2393 O O . ALA A 1 301 ? 10.984 5.036 -13.914 1.00 97.19 301 ALA A O 1
ATOM 2394 N N . ALA A 1 302 ? 10.599 3.956 -11.971 1.00 94.75 302 ALA A N 1
ATOM 2395 C CA . ALA A 1 302 ? 11.967 3.485 -11.771 1.00 94.75 302 ALA A CA 1
ATOM 2396 C C . ALA A 1 302 ? 12.470 2.637 -12.948 1.00 94.75 302 ALA A C 1
ATOM 2398 O O . ALA A 1 302 ? 13.481 2.980 -13.556 1.00 94.75 302 ALA A O 1
ATOM 2399 N N . GLU A 1 303 ? 11.737 1.590 -13.336 1.00 94.38 303 GLU A N 1
ATOM 2400 C CA . GLU A 1 303 ? 12.140 0.705 -14.439 1.00 94.38 303 GLU A CA 1
ATOM 2401 C C . GLU A 1 303 ? 12.244 1.455 -15.784 1.00 94.38 303 GLU A C 1
ATOM 2403 O O . GLU A 1 303 ? 13.310 1.407 -16.402 1.00 94.38 303 GLU A O 1
ATOM 2408 N N . PRO A 1 304 ? 11.238 2.235 -16.235 1.00 97.06 304 PRO A N 1
ATOM 2409 C CA . PRO A 1 304 ? 11.380 3.046 -17.444 1.00 97.06 304 PRO A CA 1
ATOM 2410 C C . PRO A 1 304 ? 12.540 4.053 -17.377 1.00 97.06 304 PRO A C 1
ATOM 2412 O O . PRO A 1 304 ? 13.179 4.319 -18.395 1.00 97.06 304 PRO A O 1
ATOM 2415 N N . SER A 1 305 ? 12.843 4.600 -16.195 1.00 96.75 305 SER A N 1
ATOM 2416 C CA . SER A 1 305 ? 13.980 5.512 -16.012 1.00 96.75 305 SER A CA 1
ATOM 2417 C C . SER A 1 305 ? 15.320 4.794 -16.178 1.00 96.75 305 SER A C 1
ATOM 2419 O O . SER A 1 305 ? 16.217 5.328 -16.835 1.00 96.75 305 SER A O 1
ATOM 2421 N N . ILE A 1 306 ? 15.448 3.578 -15.637 1.00 95.19 306 ILE A N 1
ATOM 2422 C CA . ILE A 1 306 ? 16.634 2.724 -15.799 1.00 95.19 306 ILE A CA 1
ATOM 2423 C C . ILE A 1 306 ? 16.798 2.346 -17.273 1.00 95.19 306 ILE A C 1
ATOM 2425 O O . ILE A 1 306 ? 17.846 2.611 -17.851 1.00 95.19 306 ILE A O 1
ATOM 2429 N N . VAL A 1 307 ? 15.742 1.841 -17.923 1.00 96.06 307 VAL A N 1
ATOM 2430 C CA . VAL A 1 307 ? 15.770 1.471 -19.350 1.00 96.06 307 VAL A CA 1
ATOM 2431 C C . VAL A 1 307 ? 16.190 2.653 -20.222 1.00 96.06 307 VAL A C 1
ATOM 2433 O O . VAL A 1 307 ? 17.042 2.503 -21.098 1.00 96.06 307 VAL A O 1
ATOM 2436 N N . PHE A 1 308 ? 15.628 3.841 -19.982 1.00 96.06 308 PHE A N 1
ATOM 2437 C CA . PHE A 1 308 ? 16.037 5.053 -20.688 1.00 96.06 308 PHE A CA 1
ATOM 2438 C C . PHE A 1 308 ? 17.525 5.356 -20.479 1.00 96.06 308 PHE A C 1
ATOM 2440 O O . PHE A 1 308 ? 18.241 5.587 -21.454 1.00 96.06 308 PHE A O 1
ATOM 2447 N N . THR A 1 309 ? 17.989 5.338 -19.230 1.00 93.38 309 THR A N 1
ATOM 2448 C CA . THR A 1 309 ? 19.369 5.689 -18.873 1.00 93.38 309 THR A CA 1
ATOM 2449 C C . THR A 1 309 ? 20.365 4.708 -19.492 1.00 93.38 309 THR A C 1
ATOM 2451 O O . THR A 1 309 ? 21.290 5.132 -20.186 1.00 93.38 309 THR A O 1
ATOM 2454 N N . THR A 1 310 ? 20.128 3.404 -19.349 1.00 94.31 310 THR A N 1
ATOM 2455 C CA . THR A 1 310 ? 20.984 2.346 -19.899 1.00 94.31 310 THR A CA 1
ATOM 2456 C C . THR A 1 310 ? 21.044 2.390 -21.426 1.00 94.31 310 THR A C 1
ATOM 2458 O O . THR A 1 310 ? 22.128 2.353 -22.014 1.00 94.31 310 THR A O 1
ATOM 2461 N N . LEU A 1 311 ? 19.903 2.535 -22.107 1.00 95.19 311 LEU A N 1
ATOM 2462 C CA . LEU A 1 311 ? 19.886 2.583 -23.575 1.00 95.19 311 LEU A CA 1
ATOM 2463 C C . LEU A 1 311 ? 20.481 3.880 -24.142 1.00 95.19 311 LEU A C 1
ATOM 2465 O O . LEU A 1 311 ? 21.020 3.869 -25.246 1.00 95.19 311 LEU A O 1
ATOM 2469 N N . THR A 1 312 ? 20.402 4.988 -23.401 1.00 91.56 312 THR A N 1
ATOM 2470 C CA . THR A 1 312 ? 20.886 6.299 -23.868 1.00 91.56 312 THR A CA 1
ATOM 2471 C C . THR A 1 312 ? 22.369 6.520 -23.574 1.00 91.56 312 THR A C 1
ATOM 2473 O O . THR A 1 312 ? 23.059 7.140 -24.384 1.00 91.56 312 THR A O 1
ATOM 2476 N N . TYR A 1 313 ? 22.866 6.042 -22.428 1.00 90.50 313 TYR A N 1
ATOM 2477 C CA . TYR A 1 313 ? 24.196 6.405 -21.925 1.00 90.50 313 TYR A CA 1
ATOM 2478 C C . TYR A 1 313 ? 25.158 5.226 -21.757 1.00 90.50 313 TYR A C 1
ATOM 2480 O O . TYR A 1 313 ? 26.369 5.442 -21.800 1.00 90.50 313 TYR A O 1
ATOM 2488 N N . GLU A 1 314 ? 24.657 4.001 -21.589 1.00 91.88 314 GLU A N 1
ATOM 2489 C CA . GLU A 1 314 ? 25.490 2.818 -21.311 1.00 91.88 314 GLU A CA 1
ATOM 2490 C C . GLU A 1 314 ? 25.630 1.893 -22.527 1.00 91.88 314 GLU A C 1
ATOM 2492 O O . GLU A 1 314 ? 26.570 1.102 -22.610 1.00 91.88 314 GLU A O 1
ATOM 2497 N N . THR A 1 315 ? 24.724 2.002 -23.502 1.00 90.06 315 THR A N 1
ATOM 2498 C CA . THR A 1 315 ? 24.767 1.203 -24.731 1.00 90.06 315 THR A CA 1
ATOM 2499 C C . THR A 1 315 ? 25.737 1.813 -25.743 1.00 90.06 315 THR A C 1
ATOM 2501 O O . THR A 1 315 ? 25.492 2.884 -26.299 1.00 90.06 315 THR A O 1
ATOM 2504 N N . GLU A 1 316 ? 26.842 1.115 -26.019 1.00 90.00 316 GLU A N 1
ATOM 2505 C CA . GLU A 1 316 ? 27.774 1.469 -27.094 1.00 90.00 316 GLU A CA 1
ATOM 2506 C C . GLU A 1 316 ? 27.135 1.168 -28.466 1.00 90.00 316 GLU A C 1
ATOM 2508 O O . GLU A 1 316 ? 26.789 0.024 -28.753 1.00 90.00 316 GLU A O 1
ATOM 2513 N N . ASP A 1 317 ? 26.995 2.189 -29.321 1.00 90.12 317 ASP A N 1
ATOM 2514 C CA . ASP A 1 317 ? 26.372 2.110 -30.656 1.00 90.12 317 ASP A CA 1
ATOM 2515 C C . ASP A 1 317 ? 24.897 1.620 -30.653 1.00 90.12 317 ASP A C 1
ATOM 2517 O O . ASP A 1 317 ? 24.591 0.573 -31.238 1.00 90.12 317 ASP A O 1
ATOM 2521 N N . PRO A 1 318 ? 23.953 2.373 -30.043 1.00 88.88 318 PRO A N 1
ATOM 2522 C CA . PRO A 1 318 ? 22.547 1.977 -29.973 1.00 88.88 318 PRO A CA 1
ATOM 2523 C C . PRO A 1 318 ? 21.939 1.817 -31.371 1.00 88.88 318 PRO A C 1
ATOM 2525 O O . PRO A 1 318 ? 22.163 2.620 -32.282 1.00 88.88 318 PRO A O 1
ATOM 2528 N N . SER A 1 319 ? 21.146 0.763 -31.562 1.00 94.00 319 SER A N 1
ATOM 2529 C CA . SER A 1 319 ? 20.390 0.594 -32.799 1.00 94.00 319 SER A CA 1
ATOM 2530 C C . SER A 1 319 ? 19.214 1.576 -32.858 1.00 94.00 319 SER A C 1
ATOM 2532 O O . SER A 1 319 ? 18.758 2.096 -31.843 1.00 94.00 319 SER A O 1
ATOM 2534 N N . ALA A 1 320 ? 18.633 1.774 -34.044 1.00 94.06 320 ALA A N 1
ATOM 2535 C CA . ALA A 1 320 ? 17.409 2.572 -34.175 1.00 94.06 320 ALA A CA 1
ATOM 2536 C C . ALA A 1 320 ? 16.223 2.003 -33.359 1.00 94.06 320 ALA A C 1
ATOM 2538 O O . ALA A 1 320 ? 15.302 2.741 -33.018 1.00 94.06 320 ALA A O 1
ATOM 2539 N N . GLU A 1 321 ? 16.224 0.696 -33.063 1.00 94.56 321 GLU A N 1
ATOM 2540 C CA . GLU A 1 321 ? 15.226 0.076 -32.182 1.00 94.56 321 GLU A CA 1
ATOM 2541 C C . GLU A 1 321 ? 15.475 0.450 -30.714 1.00 94.56 321 GLU A C 1
ATOM 2543 O O . GLU A 1 321 ? 14.523 0.746 -29.993 1.00 94.56 321 GLU A O 1
ATOM 2548 N N . ASP A 1 322 ? 16.740 0.491 -30.290 1.00 95.12 322 ASP A N 1
ATOM 2549 C CA . ASP A 1 322 ?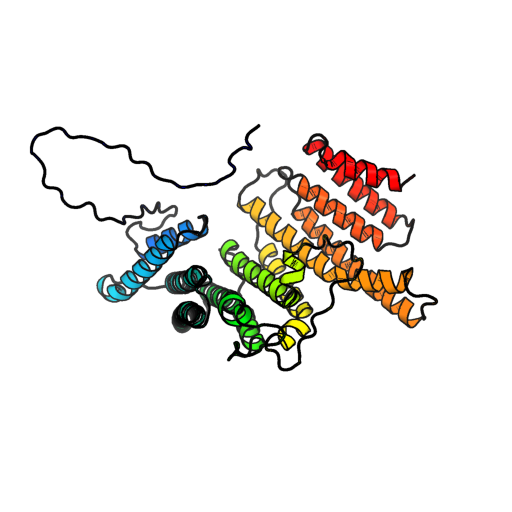 17.132 0.894 -28.935 1.00 95.12 322 ASP A CA 1
ATOM 2550 C C . ASP A 1 322 ? 16.829 2.374 -28.697 1.00 95.12 322 ASP A C 1
ATOM 2552 O O . ASP A 1 322 ? 16.232 2.716 -27.681 1.00 95.12 322 ASP A O 1
ATOM 2556 N N . GLU A 1 323 ? 17.118 3.242 -29.674 1.00 94.50 323 GLU A N 1
ATOM 2557 C CA . GLU A 1 323 ? 16.738 4.660 -29.626 1.00 94.50 323 GLU A CA 1
ATOM 2558 C C . GLU A 1 323 ? 15.217 4.839 -29.474 1.00 94.50 323 GLU A C 1
ATOM 2560 O O . GLU A 1 323 ? 14.756 5.684 -28.704 1.00 94.50 323 GLU A O 1
ATOM 2565 N N . GLN A 1 324 ? 14.413 4.031 -30.177 1.00 96.12 324 GLN A N 1
ATOM 2566 C CA . GLN A 1 324 ? 12.955 4.085 -30.065 1.00 96.12 324 GLN A CA 1
ATOM 2567 C C . GLN A 1 324 ? 12.469 3.613 -28.685 1.00 96.12 324 GLN A C 1
ATOM 2569 O O . GLN A 1 324 ? 11.588 4.249 -28.103 1.00 96.12 324 GLN A O 1
ATOM 2574 N N . LYS A 1 325 ? 13.040 2.524 -28.153 1.00 97.06 325 LYS A N 1
ATOM 2575 C CA . LYS A 1 325 ? 12.731 2.025 -26.803 1.00 97.06 325 LYS A CA 1
ATOM 2576 C C . LYS A 1 325 ? 13.132 3.031 -25.730 1.00 97.06 325 LYS A C 1
ATOM 2578 O O . LYS A 1 325 ? 12.342 3.279 -24.826 1.00 97.06 325 LYS A O 1
ATOM 2583 N N . ALA A 1 326 ? 14.300 3.656 -25.864 1.00 96.00 326 ALA A N 1
ATOM 2584 C CA . ALA A 1 326 ? 14.765 4.703 -24.964 1.00 96.00 326 ALA A CA 1
ATOM 2585 C C . ALA A 1 326 ? 13.794 5.892 -24.945 1.00 96.00 326 ALA A C 1
ATOM 2587 O O . ALA A 1 326 ? 13.389 6.328 -23.874 1.00 96.00 326 ALA A O 1
ATOM 2588 N N . GLN A 1 327 ? 13.343 6.369 -26.112 1.00 96.56 327 GLN A N 1
ATOM 2589 C CA . GLN A 1 327 ? 12.358 7.458 -26.205 1.00 96.56 327 GLN A CA 1
ATOM 2590 C C . GLN A 1 327 ? 10.996 7.082 -25.605 1.00 96.56 327 GLN A C 1
ATOM 2592 O O . GLN A 1 327 ? 10.336 7.913 -24.976 1.00 96.56 327 GLN A O 1
ATOM 2597 N N . GLU A 1 328 ? 10.546 5.841 -25.801 1.00 97.75 328 GLU A N 1
ATOM 2598 C CA . GLU A 1 328 ? 9.308 5.359 -25.192 1.00 97.75 328 GLU A CA 1
ATOM 2599 C C . GLU A 1 328 ? 9.427 5.278 -23.666 1.00 97.75 328 GLU A C 1
ATOM 2601 O O . GLU A 1 328 ? 8.560 5.811 -22.970 1.00 97.75 328 GLU A O 1
ATOM 2606 N N . ALA A 1 329 ? 10.515 4.692 -23.162 1.00 97.75 329 ALA A N 1
ATOM 2607 C CA . ALA A 1 329 ? 10.814 4.588 -21.740 1.00 97.75 329 ALA A CA 1
ATOM 2608 C C . ALA A 1 329 ? 10.943 5.975 -21.091 1.00 97.75 329 ALA A C 1
ATOM 2610 O O . ALA A 1 329 ? 10.303 6.233 -20.074 1.00 97.75 329 ALA A O 1
ATOM 2611 N N . GLN A 1 330 ? 11.643 6.911 -21.744 1.00 98.00 330 GLN A N 1
ATOM 2612 C CA . GLN A 1 330 ? 11.748 8.310 -21.326 1.00 98.00 330 GLN A CA 1
ATOM 2613 C C . GLN A 1 330 ? 10.368 8.955 -21.187 1.00 98.00 330 GLN A C 1
ATOM 2615 O O . GLN A 1 330 ? 10.065 9.560 -20.163 1.00 98.00 330 GLN A O 1
ATOM 2620 N N . ARG A 1 331 ? 9.503 8.814 -22.198 1.00 98.12 331 ARG A N 1
ATOM 2621 C CA . ARG A 1 331 ? 8.153 9.394 -22.185 1.00 98.12 331 ARG A CA 1
ATOM 2622 C C . ARG A 1 331 ? 7.291 8.808 -21.065 1.00 98.12 331 ARG A C 1
ATOM 2624 O O . ARG A 1 331 ? 6.526 9.542 -20.441 1.00 98.12 331 ARG A O 1
ATOM 2631 N N . VAL A 1 332 ? 7.373 7.495 -20.842 1.00 98.06 332 VAL A N 1
ATOM 2632 C CA . VAL A 1 332 ? 6.635 6.819 -19.763 1.00 98.06 332 VAL A CA 1
ATOM 2633 C C . VAL A 1 332 ? 7.143 7.294 -18.401 1.00 98.06 332 VAL A C 1
ATOM 2635 O O . VAL A 1 332 ? 6.332 7.740 -17.591 1.00 98.06 332 VAL A O 1
ATOM 2638 N N . ALA A 1 333 ? 8.464 7.291 -18.188 1.00 98.12 333 ALA A N 1
ATOM 2639 C CA . ALA A 1 333 ? 9.101 7.791 -16.973 1.00 98.12 333 ALA A CA 1
ATOM 2640 C C . ALA A 1 333 ? 8.689 9.241 -16.686 1.00 98.12 333 ALA A C 1
ATOM 2642 O O . ALA A 1 333 ? 8.169 9.527 -15.614 1.00 98.12 333 ALA A O 1
ATOM 2643 N N . GLN A 1 334 ? 8.810 10.137 -17.674 1.00 98.19 334 GLN A N 1
ATOM 2644 C CA . GLN A 1 334 ? 8.415 11.542 -17.544 1.00 98.19 334 GLN A CA 1
ATOM 2645 C C . GLN A 1 334 ? 6.948 11.684 -17.130 1.00 98.19 334 GLN A C 1
ATOM 2647 O O . GLN A 1 334 ? 6.655 12.406 -16.182 1.00 98.19 334 GLN A O 1
ATOM 2652 N N . GLY A 1 335 ? 6.027 10.973 -17.790 1.00 98.06 335 GLY A N 1
ATOM 2653 C CA . GLY A 1 335 ? 4.602 11.041 -17.460 1.00 98.06 335 GLY A CA 1
ATOM 2654 C C . GLY A 1 335 ? 4.285 10.556 -16.040 1.00 98.06 335 GLY A C 1
ATOM 2655 O O . GLY A 1 335 ? 3.445 11.148 -15.360 1.00 98.06 335 GLY A O 1
ATOM 2656 N N . LEU A 1 336 ? 4.967 9.509 -15.571 1.00 98.19 336 LEU A N 1
ATOM 2657 C CA . LEU A 1 336 ? 4.824 8.997 -14.205 1.00 98.19 336 LEU A CA 1
ATOM 2658 C C . LEU A 1 336 ? 5.438 9.960 -13.180 1.00 98.19 336 LEU A C 1
ATOM 2660 O O . LEU A 1 336 ? 4.784 10.302 -12.196 1.00 98.19 336 LEU A O 1
ATOM 2664 N N . THR A 1 337 ? 6.638 10.486 -13.429 1.00 98.50 337 THR A N 1
ATOM 2665 C CA . THR A 1 337 ? 7.277 11.464 -12.537 1.00 98.50 337 THR A CA 1
ATOM 2666 C C . THR A 1 337 ? 6.497 12.783 -12.484 1.00 98.50 337 THR A C 1
ATOM 2668 O O . THR A 1 337 ? 6.345 13.361 -11.411 1.00 98.50 337 THR A O 1
ATOM 2671 N N . GLU A 1 338 ? 5.917 13.250 -13.593 1.00 98.44 338 GLU A N 1
ATOM 2672 C CA . GLU A 1 338 ? 5.011 14.409 -13.606 1.00 98.44 338 GLU A CA 1
ATOM 2673 C C . GLU A 1 338 ? 3.789 14.185 -12.707 1.00 98.44 338 GLU A C 1
ATOM 2675 O O . GLU A 1 338 ? 3.427 15.069 -11.924 1.00 98.44 338 GLU A O 1
ATOM 2680 N N . ARG A 1 339 ? 3.184 12.990 -12.758 1.00 98.06 339 ARG A N 1
ATOM 2681 C CA . ARG A 1 339 ? 2.106 12.607 -11.836 1.00 98.06 339 ARG A CA 1
ATOM 2682 C C . ARG A 1 339 ? 2.578 12.563 -10.391 1.00 98.06 339 ARG A C 1
ATOM 2684 O O . ARG A 1 339 ? 1.867 13.068 -9.525 1.00 98.06 339 ARG A O 1
ATOM 2691 N N . ALA A 1 340 ? 3.771 12.036 -10.125 1.00 98.56 340 ALA A N 1
ATOM 2692 C CA . ALA A 1 340 ? 4.347 12.061 -8.787 1.00 98.56 340 ALA A CA 1
ATOM 2693 C C . ALA A 1 340 ? 4.439 13.502 -8.252 1.00 98.56 340 ALA A C 1
ATOM 2695 O O . ALA A 1 340 ? 3.976 13.769 -7.144 1.00 98.56 340 ALA A O 1
ATOM 2696 N N . ILE A 1 341 ? 4.928 14.457 -9.058 1.00 98.50 341 ILE A N 1
ATOM 2697 C CA . ILE A 1 341 ? 5.020 15.882 -8.681 1.00 98.50 341 ILE A CA 1
ATOM 2698 C C . ILE A 1 341 ? 3.655 16.457 -8.291 1.00 98.50 341 ILE A C 1
ATOM 2700 O O . ILE A 1 341 ? 3.581 17.247 -7.346 1.00 98.50 341 ILE A O 1
ATOM 2704 N N . GLU A 1 342 ? 2.580 16.110 -9.009 1.00 98.12 342 GLU A N 1
ATOM 2705 C CA . GLU A 1 342 ? 1.226 16.562 -8.660 1.00 98.12 342 GLU A CA 1
ATOM 2706 C C . GLU A 1 342 ? 0.873 16.165 -7.222 1.00 98.12 342 GLU A C 1
ATOM 2708 O O . GLU A 1 342 ? 0.435 17.015 -6.449 1.00 98.12 342 GLU A O 1
ATOM 2713 N N . PHE A 1 343 ? 1.130 14.916 -6.833 1.00 98.38 343 PHE A N 1
ATOM 2714 C CA . PHE A 1 343 ? 0.804 14.420 -5.498 1.00 98.38 343 PHE A CA 1
ATOM 2715 C C . PHE A 1 343 ? 1.786 14.870 -4.412 1.00 98.38 343 PHE A C 1
ATOM 2717 O O . PHE A 1 343 ? 1.350 15.216 -3.315 1.00 98.38 343 PHE A O 1
ATOM 2724 N N . PHE A 1 344 ? 3.085 14.969 -4.702 1.00 98.38 344 PHE A N 1
ATOM 2725 C CA . PHE A 1 344 ? 4.053 15.525 -3.750 1.00 98.38 344 PHE A CA 1
ATOM 2726 C C . PHE A 1 344 ? 3.740 16.988 -3.410 1.00 98.38 344 PHE A C 1
ATOM 2728 O O . PHE A 1 344 ? 3.780 17.365 -2.241 1.00 98.38 344 PHE A O 1
ATOM 2735 N N . LYS A 1 345 ? 3.288 17.788 -4.387 1.00 97.56 345 LYS A N 1
ATOM 2736 C CA . LYS A 1 345 ? 2.787 19.151 -4.131 1.00 97.56 345 LYS A CA 1
ATOM 2737 C C . LYS A 1 345 ? 1.566 19.173 -3.211 1.00 97.56 345 LYS A C 1
ATOM 2739 O O . LYS A 1 345 ? 1.453 20.076 -2.386 1.00 97.56 345 LYS A O 1
ATOM 2744 N N . GLU A 1 346 ? 0.653 18.212 -3.347 1.00 96.69 346 GLU A N 1
ATOM 2745 C CA . GLU A 1 346 ? -0.503 18.067 -2.449 1.00 96.69 346 GLU A CA 1
ATOM 2746 C C . GLU A 1 346 ? -0.082 17.614 -1.035 1.00 96.69 346 GLU A C 1
ATOM 2748 O O . GLU A 1 346 ? -0.727 17.980 -0.048 1.00 96.69 346 GLU A O 1
ATOM 2753 N N . ALA A 1 347 ? 1.025 16.876 -0.918 1.00 96.81 347 ALA A N 1
ATOM 2754 C CA . ALA A 1 347 ? 1.595 16.433 0.352 1.00 96.81 347 ALA A CA 1
ATOM 2755 C C . ALA A 1 347 ? 2.360 17.532 1.120 1.00 96.81 347 ALA A C 1
ATOM 2757 O O . ALA A 1 347 ? 2.557 17.392 2.325 1.00 96.81 347 ALA A O 1
ATOM 2758 N N . GLU A 1 348 ? 2.761 18.634 0.471 1.00 95.44 348 GLU A N 1
ATOM 2759 C CA . GLU A 1 348 ? 3.580 19.693 1.086 1.00 95.44 348 GLU A CA 1
ATOM 2760 C C . GLU A 1 348 ? 2.949 20.314 2.338 1.00 95.44 348 GLU A C 1
ATOM 2762 O O . GLU A 1 348 ? 1.928 20.999 2.248 1.00 95.44 348 GLU A O 1
ATOM 2767 N N . SER A 1 349 ? 3.614 20.197 3.488 1.00 92.31 349 SER A N 1
ATOM 2768 C CA . SER A 1 349 ? 3.201 20.823 4.749 1.00 92.31 349 SER A CA 1
ATOM 2769 C C . SER A 1 349 ? 4.191 21.901 5.192 1.00 92.31 349 SER A C 1
ATOM 2771 O O . SER A 1 349 ? 5.405 21.760 5.062 1.00 92.31 349 SER A O 1
ATOM 2773 N N . ALA A 1 350 ? 3.675 23.004 5.740 1.00 88.94 350 ALA A N 1
ATOM 2774 C CA . ALA A 1 350 ? 4.520 24.028 6.354 1.00 88.94 350 ALA A CA 1
ATOM 2775 C C . ALA A 1 350 ? 5.111 23.576 7.700 1.00 88.94 350 ALA A C 1
ATOM 2777 O O . ALA A 1 350 ? 6.170 24.076 8.088 1.00 88.94 350 ALA A O 1
ATOM 2778 N N . ASP A 1 351 ? 4.443 22.629 8.364 1.00 89.88 351 ASP A N 1
ATOM 2779 C CA . ASP A 1 351 ? 4.861 22.058 9.645 1.00 89.88 351 ASP A CA 1
ATOM 2780 C C . ASP A 1 351 ? 5.900 20.941 9.468 1.00 89.88 351 ASP A C 1
ATOM 2782 O O . ASP A 1 351 ? 6.645 20.643 10.402 1.00 89.88 351 ASP A O 1
ATOM 2786 N N . ASP A 1 352 ? 6.006 20.382 8.257 1.00 92.25 352 ASP A N 1
ATOM 2787 C CA . ASP A 1 352 ? 7.020 19.397 7.887 1.00 92.25 352 ASP A CA 1
ATOM 2788 C C . ASP A 1 352 ? 7.824 19.827 6.644 1.00 92.25 352 ASP A C 1
ATOM 2790 O O . ASP A 1 352 ? 7.487 19.473 5.508 1.00 92.25 352 ASP A O 1
ATOM 2794 N N . PRO A 1 353 ? 8.933 20.569 6.837 1.00 93.88 353 PRO A N 1
ATOM 2795 C CA . PRO A 1 353 ? 9.797 21.004 5.745 1.00 93.88 353 PRO A CA 1
ATOM 2796 C C . PRO A 1 353 ? 10.426 19.878 4.915 1.00 93.88 353 PRO A C 1
ATOM 2798 O O . PRO A 1 353 ? 10.934 20.183 3.834 1.00 93.88 353 PRO A O 1
ATOM 2801 N N . GLN A 1 354 ? 10.432 18.623 5.393 1.00 95.25 354 GLN A N 1
ATOM 2802 C CA . GLN A 1 354 ? 10.916 17.482 4.609 1.00 95.25 354 GLN A CA 1
ATOM 2803 C C . GLN A 1 354 ? 10.069 17.290 3.347 1.00 95.25 354 GLN A C 1
ATOM 2805 O O . GLN A 1 354 ? 10.620 17.065 2.281 1.00 95.25 354 GLN A O 1
ATOM 2810 N N . THR A 1 355 ? 8.763 17.552 3.416 1.00 96.25 355 THR A N 1
ATOM 2811 C CA . THR A 1 355 ? 7.861 17.430 2.258 1.00 96.25 355 THR A CA 1
ATOM 2812 C C . THR A 1 355 ? 8.252 18.320 1.063 1.00 96.25 355 THR A C 1
ATOM 2814 O O . THR A 1 355 ? 8.006 17.975 -0.096 1.00 96.25 355 THR A O 1
ATOM 2817 N N . TRP A 1 356 ? 8.905 19.466 1.305 1.00 96.62 356 TRP A N 1
ATOM 2818 C CA . TRP A 1 356 ? 9.464 20.301 0.232 1.00 96.62 356 TRP A CA 1
ATOM 2819 C C . TRP A 1 356 ? 10.746 19.720 -0.361 1.00 96.62 356 TRP A C 1
ATOM 2821 O O . TRP A 1 356 ? 11.005 19.935 -1.542 1.00 96.62 356 TRP A O 1
ATOM 2831 N N . VAL A 1 357 ? 11.545 19.025 0.448 1.00 96.00 357 VAL A N 1
ATOM 2832 C CA . VAL A 1 357 ? 12.748 18.317 -0.004 1.00 96.00 357 VAL A CA 1
ATOM 2833 C C . VAL A 1 357 ? 12.341 17.152 -0.894 1.00 96.00 357 VAL A C 1
ATOM 2835 O O . VAL A 1 357 ? 12.808 17.098 -2.025 1.00 96.00 357 VAL A O 1
ATOM 2838 N N . ASP A 1 358 ? 11.375 16.343 -0.460 1.00 96.75 358 ASP A N 1
ATOM 2839 C CA . ASP A 1 358 ? 10.845 15.227 -1.252 1.00 96.75 358 ASP A CA 1
ATOM 2840 C C . ASP A 1 358 ? 10.325 15.731 -2.611 1.00 96.75 358 ASP A C 1
ATOM 2842 O O . ASP A 1 358 ? 10.685 15.226 -3.672 1.00 96.75 358 ASP A O 1
ATOM 2846 N N . THR A 1 359 ? 9.557 16.831 -2.612 1.00 98.00 359 THR A N 1
ATOM 2847 C CA . THR A 1 359 ? 9.079 17.447 -3.862 1.00 98.00 359 THR A CA 1
ATOM 2848 C C . THR A 1 359 ? 10.233 17.931 -4.753 1.00 98.00 359 THR A C 1
ATOM 2850 O O . THR A 1 359 ? 10.155 17.835 -5.979 1.00 98.00 359 THR A O 1
ATOM 2853 N N . ALA A 1 360 ? 11.303 18.473 -4.165 1.00 96.88 360 ALA A N 1
ATOM 2854 C CA . ALA A 1 360 ? 12.480 18.915 -4.908 1.00 96.88 360 ALA A CA 1
ATOM 2855 C C . ALA A 1 360 ? 13.241 17.742 -5.543 1.00 96.88 360 ALA A C 1
ATOM 2857 O O . ALA A 1 360 ? 13.673 17.860 -6.688 1.00 96.88 360 ALA A O 1
ATOM 2858 N N . GLU A 1 361 ? 13.366 16.616 -4.843 1.00 96.75 361 GLU A N 1
ATOM 2859 C CA . GLU A 1 361 ? 13.984 15.388 -5.360 1.00 96.75 361 GLU A CA 1
ATOM 2860 C C . GLU A 1 361 ? 13.214 14.834 -6.565 1.00 96.75 361 GLU A C 1
ATOM 2862 O O . GLU A 1 361 ? 13.819 14.435 -7.563 1.00 96.75 361 GLU A O 1
ATOM 2867 N N . VAL A 1 362 ? 11.881 14.920 -6.549 1.00 98.19 362 VAL A N 1
ATOM 2868 C CA . VAL A 1 362 ? 11.058 14.534 -7.706 1.00 98.19 362 VAL A CA 1
ATOM 2869 C C . VAL A 1 362 ? 11.274 15.479 -8.893 1.00 98.19 362 VAL A C 1
ATOM 2871 O O . VAL A 1 362 ? 11.376 15.030 -10.034 1.00 98.19 362 VAL A O 1
ATOM 2874 N N . PHE A 1 363 ? 11.398 16.790 -8.654 1.00 98.25 363 PHE A N 1
ATOM 2875 C CA . PHE A 1 363 ? 11.749 17.742 -9.715 1.00 98.25 363 PHE A CA 1
ATOM 2876 C C . PHE A 1 363 ? 13.125 17.461 -10.325 1.00 98.25 363 PHE A C 1
ATOM 2878 O O . PHE A 1 363 ? 13.281 17.582 -11.540 1.00 98.25 363 PHE A O 1
ATOM 2885 N N . ILE A 1 364 ? 14.108 17.084 -9.503 1.00 96.12 364 ILE A N 1
ATOM 2886 C CA . ILE A 1 364 ? 15.437 16.675 -9.974 1.00 96.12 364 ILE A CA 1
ATOM 2887 C C . ILE A 1 364 ? 15.321 15.403 -10.813 1.00 96.12 364 ILE A C 1
ATOM 2889 O O . ILE A 1 364 ? 15.842 15.368 -11.922 1.00 96.12 364 ILE A O 1
ATOM 2893 N N . SER A 1 365 ? 14.565 14.412 -10.340 1.00 96.81 365 SER A N 1
ATOM 2894 C CA . SER A 1 365 ? 14.314 13.164 -11.070 1.00 96.81 365 SER A CA 1
ATOM 2895 C C . SER A 1 365 ? 13.694 13.432 -12.446 1.00 96.81 365 SER A C 1
ATOM 2897 O O . SER A 1 365 ? 14.189 12.929 -13.450 1.00 96.81 365 SER A O 1
ATOM 2899 N N . LEU A 1 366 ? 12.687 14.312 -12.536 1.00 97.75 366 LEU A N 1
ATOM 2900 C CA . LEU A 1 366 ? 12.106 14.701 -13.826 1.00 97.75 366 LEU A CA 1
ATOM 2901 C C . LEU A 1 366 ? 13.093 15.485 -14.703 1.00 97.75 366 LEU A C 1
ATOM 2903 O O . LEU A 1 366 ? 13.071 15.335 -15.922 1.00 97.75 366 LEU A O 1
ATOM 2907 N N . GLY A 1 367 ? 13.944 16.323 -14.103 1.00 96.62 367 GLY A N 1
ATOM 2908 C CA . GLY A 1 367 ? 14.994 17.064 -14.804 1.00 96.62 367 GLY A CA 1
ATOM 2909 C C . GLY A 1 367 ? 16.069 16.151 -15.401 1.00 96.62 367 GLY A C 1
ATOM 2910 O O . GLY A 1 367 ? 16.502 16.385 -16.529 1.00 96.62 367 GLY A O 1
ATOM 2911 N N . ASN A 1 368 ? 16.429 15.073 -14.703 1.00 94.38 368 ASN A N 1
ATOM 2912 C CA . ASN A 1 368 ? 17.354 14.044 -15.192 1.00 94.38 368 ASN A CA 1
ATOM 2913 C C . ASN A 1 368 ? 16.789 13.272 -16.396 1.00 94.38 368 ASN A C 1
ATOM 2915 O O . ASN A 1 368 ? 17.548 12.756 -17.207 1.00 94.38 368 ASN A O 1
ATOM 2919 N N . LEU A 1 369 ? 15.461 13.225 -16.540 1.00 95.94 369 LEU A N 1
ATOM 2920 C CA . LEU A 1 369 ? 14.787 12.618 -17.689 1.00 95.94 369 LEU A CA 1
ATOM 2921 C C . LEU A 1 369 ? 14.667 13.565 -18.892 1.00 95.94 369 LEU A C 1
ATOM 2923 O O . LEU A 1 369 ? 14.133 13.156 -19.923 1.00 95.94 369 LEU A O 1
ATOM 2927 N N . GLN A 1 370 ? 15.081 14.830 -18.787 1.00 94.12 370 GLN A N 1
ATOM 2928 C CA . GLN A 1 370 ? 15.055 15.779 -19.905 1.00 94.12 370 GLN A CA 1
ATOM 2929 C C . GLN A 1 370 ? 16.336 15.704 -20.740 1.00 94.12 370 GLN A C 1
ATOM 2931 O O . GLN A 1 370 ? 17.360 15.185 -20.304 1.00 94.12 370 GLN A O 1
ATOM 2936 N N . GLU A 1 371 ? 16.296 16.284 -21.941 1.00 90.38 371 GLU A N 1
ATOM 2937 C CA . GLU A 1 371 ? 17.512 16.510 -22.723 1.00 90.38 371 GLU A CA 1
ATOM 2938 C C . GLU A 1 371 ? 18.493 17.398 -21.936 1.00 90.38 371 GLU A C 1
ATOM 2940 O O . GLU A 1 371 ? 18.095 18.399 -21.324 1.00 90.38 371 GLU A O 1
ATOM 2945 N N . ASN A 1 372 ? 19.770 17.012 -21.951 1.00 89.19 372 ASN A N 1
ATOM 2946 C CA . ASN A 1 372 ? 20.834 17.705 -21.233 1.00 89.19 372 ASN A CA 1
ATOM 2947 C C . ASN A 1 372 ? 20.944 19.172 -21.681 1.00 89.19 372 ASN A C 1
ATOM 2949 O O . ASN A 1 372 ? 20.957 19.451 -22.877 1.00 89.19 372 ASN A O 1
ATOM 2953 N N . GLU A 1 373 ? 21.038 20.093 -20.720 1.00 89.25 373 GLU A N 1
ATOM 2954 C CA . GLU A 1 373 ? 21.085 21.551 -20.931 1.00 89.25 373 GLU A CA 1
ATOM 2955 C C . GLU A 1 373 ? 19.841 22.134 -21.634 1.00 89.25 373 GLU A C 1
ATOM 2957 O O . GLU A 1 373 ? 19.862 23.257 -22.143 1.00 89.25 373 GLU A O 1
ATOM 2962 N N . SER A 1 374 ? 18.724 21.400 -21.663 1.00 94.00 374 SER A N 1
ATOM 2963 C CA . SER A 1 374 ? 17.468 21.939 -22.188 1.00 94.00 374 SER A CA 1
ATOM 2964 C C . SER A 1 374 ? 16.868 22.999 -21.258 1.00 94.00 374 SER A C 1
ATOM 2966 O O . SER A 1 374 ? 16.962 22.917 -20.031 1.00 94.00 374 SER A O 1
ATOM 2968 N N . GLU A 1 375 ? 16.144 23.966 -21.835 1.00 96.19 375 GLU A N 1
ATOM 2969 C CA . GLU A 1 375 ? 15.416 24.987 -21.061 1.00 96.19 375 GLU A CA 1
ATOM 2970 C C . GLU A 1 375 ? 14.449 24.354 -20.039 1.00 96.19 375 GLU A C 1
ATOM 2972 O O . GLU A 1 375 ? 14.244 24.886 -18.945 1.00 96.19 375 GLU A O 1
ATOM 2977 N N . THR A 1 376 ? 13.866 23.198 -20.377 1.00 95.56 376 THR A N 1
ATOM 2978 C CA . THR A 1 376 ? 12.984 22.436 -19.485 1.00 95.56 376 THR A CA 1
ATOM 2979 C C . THR A 1 376 ? 13.750 21.864 -18.294 1.00 95.56 376 THR A C 1
ATOM 2981 O O . THR A 1 376 ? 13.290 22.014 -17.161 1.00 95.56 376 THR A O 1
ATOM 2984 N N . GLN A 1 377 ? 14.922 21.259 -18.517 1.00 96.19 377 GLN A N 1
ATOM 2985 C CA . GLN A 1 377 ? 15.772 20.741 -17.442 1.00 96.19 377 GLN A CA 1
ATOM 2986 C C . GLN A 1 377 ? 16.156 21.852 -16.457 1.00 96.19 377 GLN A C 1
ATOM 2988 O O . GLN A 1 377 ? 15.938 21.725 -15.250 1.00 96.19 377 GLN A O 1
ATOM 2993 N N . GLU A 1 378 ? 16.660 22.978 -16.969 1.00 95.25 378 GLU A N 1
ATOM 2994 C CA . GLU A 1 378 ? 17.057 24.118 -16.137 1.00 95.25 378 GLU A CA 1
ATOM 2995 C C . GLU A 1 378 ? 15.883 24.667 -15.312 1.00 95.25 378 GLU A C 1
ATOM 2997 O O . GLU A 1 378 ? 16.038 25.020 -14.136 1.00 95.25 378 GLU A O 1
ATOM 3002 N N . MET A 1 379 ? 14.686 24.718 -15.907 1.00 97.25 379 MET A N 1
ATOM 3003 C CA . MET A 1 379 ? 13.465 25.147 -15.229 1.00 97.25 379 MET A CA 1
ATOM 3004 C C . MET A 1 379 ? 13.093 24.216 -14.069 1.00 97.25 379 MET A C 1
ATOM 3006 O O . MET A 1 379 ? 12.714 24.701 -13.000 1.00 97.25 379 MET A O 1
ATOM 3010 N N . LEU A 1 380 ? 13.196 22.899 -14.261 1.00 97.25 380 LEU A N 1
ATOM 3011 C CA . LEU A 1 380 ? 12.890 21.899 -13.235 1.00 97.25 380 LEU A CA 1
ATOM 3012 C C . LEU A 1 380 ? 13.886 21.974 -12.075 1.00 97.25 380 LEU A C 1
ATOM 3014 O O . LEU A 1 380 ? 13.473 22.052 -10.917 1.00 97.25 380 LEU A O 1
ATOM 3018 N N . TYR A 1 381 ? 15.185 22.080 -12.365 1.00 96.38 381 TYR A N 1
ATOM 3019 C CA . TYR A 1 381 ? 16.205 22.260 -11.327 1.00 96.38 381 TYR A CA 1
ATOM 3020 C C . TYR A 1 381 ? 16.048 23.571 -10.567 1.00 96.38 381 TYR A C 1
ATOM 3022 O O . TYR A 1 381 ? 16.287 23.622 -9.361 1.00 96.38 381 TYR A O 1
ATOM 3030 N N . LYS A 1 382 ? 15.598 24.638 -11.230 1.00 95.62 382 LYS A N 1
ATOM 3031 C CA . LYS A 1 382 ? 15.261 25.884 -10.542 1.00 95.62 382 LYS A CA 1
ATOM 3032 C C . LYS A 1 382 ? 14.065 25.714 -9.599 1.00 95.62 382 LYS A C 1
ATOM 3034 O O . LYS A 1 382 ? 14.095 26.247 -8.493 1.00 95.62 382 LYS A O 1
ATOM 3039 N N . GLN A 1 383 ? 13.037 24.961 -9.993 1.00 97.31 383 GLN A N 1
ATOM 3040 C CA . GLN A 1 383 ? 11.911 24.652 -9.103 1.00 97.31 383 GLN A CA 1
ATOM 3041 C C . GLN A 1 383 ? 12.360 23.814 -7.896 1.00 97.31 383 GLN A C 1
ATOM 3043 O O . GLN A 1 383 ? 11.959 24.116 -6.771 1.00 97.31 383 GLN A O 1
ATOM 3048 N N . ALA A 1 384 ? 13.238 22.827 -8.098 1.00 96.12 384 ALA A N 1
ATOM 3049 C CA . ALA A 1 384 ? 13.848 22.062 -7.010 1.00 96.12 384 ALA A CA 1
ATOM 3050 C C . ALA A 1 384 ? 14.647 22.963 -6.049 1.00 96.12 384 ALA A C 1
ATOM 3052 O O . ALA A 1 384 ? 14.471 22.896 -4.833 1.00 96.12 384 ALA A O 1
ATOM 3053 N N . GLU A 1 385 ? 15.469 23.867 -6.587 1.00 94.56 385 GLU A N 1
ATOM 3054 C CA . GLU A 1 385 ? 16.243 24.840 -5.809 1.00 94.56 385 GLU A CA 1
ATOM 3055 C C . GLU A 1 385 ? 15.330 25.739 -4.957 1.00 94.56 385 GLU A C 1
ATOM 3057 O O . GLU A 1 385 ? 15.568 25.912 -3.761 1.00 94.56 385 GLU A O 1
ATOM 3062 N N . GLU A 1 386 ? 14.241 26.265 -5.526 1.00 95.81 386 GLU A N 1
ATOM 3063 C CA . GLU A 1 386 ? 13.266 27.089 -4.800 1.00 95.81 386 GLU A CA 1
ATOM 3064 C C . GLU A 1 386 ? 12.638 26.337 -3.612 1.00 95.81 386 GLU A C 1
ATOM 3066 O O . GLU A 1 386 ? 12.482 26.902 -2.520 1.00 95.81 386 GLU A O 1
ATOM 3071 N N . LYS A 1 387 ? 12.319 25.050 -3.796 1.00 95.31 387 LYS A N 1
ATOM 3072 C CA . LYS A 1 387 ? 11.791 24.171 -2.742 1.00 95.31 387 LYS A CA 1
ATOM 3073 C C . LYS A 1 387 ? 12.837 23.890 -1.656 1.00 95.31 387 LYS A C 1
ATOM 3075 O O . LYS A 1 387 ? 12.546 24.076 -0.472 1.00 95.31 387 LYS A O 1
ATOM 3080 N N . MET A 1 388 ? 14.072 23.571 -2.041 1.00 93.75 388 MET A N 1
ATOM 3081 C CA . MET A 1 388 ? 15.191 23.344 -1.115 1.00 93.75 388 MET A CA 1
ATOM 3082 C C . MET A 1 388 ? 15.539 24.597 -0.300 1.00 93.75 388 MET A C 1
ATOM 3084 O O . MET A 1 388 ? 15.719 24.521 0.917 1.00 93.75 388 MET A O 1
ATOM 3088 N N . VAL A 1 389 ? 15.567 25.781 -0.923 1.00 94.38 389 VAL A N 1
ATOM 3089 C CA . VAL A 1 389 ? 15.774 27.065 -0.227 1.00 94.38 389 VAL A CA 1
ATOM 3090 C C . VAL A 1 389 ? 14.679 27.300 0.814 1.00 94.38 389 VAL A C 1
ATOM 3092 O O . VAL A 1 389 ? 14.969 27.731 1.938 1.00 94.38 389 VAL A O 1
ATOM 3095 N N . ARG A 1 390 ? 13.421 26.998 0.471 1.00 94.50 390 ARG A N 1
ATOM 3096 C CA . ARG A 1 390 ? 12.286 27.113 1.395 1.00 94.50 390 ARG A CA 1
ATOM 3097 C C . ARG A 1 390 ? 12.436 26.172 2.595 1.00 94.50 390 ARG A C 1
ATOM 3099 O O . ARG A 1 390 ? 12.336 26.645 3.731 1.00 94.50 390 ARG A O 1
ATOM 3106 N N . ALA A 1 391 ? 12.748 24.897 2.363 1.00 93.81 391 ALA A N 1
ATOM 3107 C CA . ALA A 1 391 ? 12.994 23.911 3.418 1.00 93.81 391 ALA A CA 1
ATOM 3108 C C . ALA A 1 391 ? 14.159 24.305 4.324 1.00 93.81 391 ALA A C 1
ATOM 3110 O O . ALA A 1 391 ? 14.054 24.275 5.555 1.00 93.81 391 ALA A O 1
ATOM 3111 N N . ASN A 1 392 ? 15.260 24.752 3.724 1.00 92.94 392 ASN A N 1
ATOM 3112 C CA . ASN A 1 392 ? 16.446 25.189 4.442 1.00 92.94 392 ASN A CA 1
ATOM 3113 C C . ASN A 1 392 ? 16.161 26.394 5.353 1.00 92.94 392 ASN A C 1
ATOM 3115 O O . ASN A 1 392 ? 16.631 26.444 6.491 1.00 92.94 392 ASN A O 1
ATOM 3119 N N . LYS A 1 393 ? 15.355 27.354 4.880 1.00 93.69 393 LYS A N 1
ATOM 3120 C CA . LYS A 1 393 ? 14.932 28.510 5.680 1.00 93.69 393 LYS A CA 1
ATOM 3121 C C . LYS A 1 393 ? 14.056 28.098 6.864 1.00 93.69 393 LYS A C 1
ATOM 3123 O O . LYS A 1 393 ? 14.284 28.588 7.966 1.00 93.69 393 LYS A O 1
ATOM 3128 N N . ALA A 1 394 ? 13.083 27.211 6.657 1.00 92.06 394 ALA A N 1
ATOM 3129 C CA . ALA A 1 394 ? 12.180 26.758 7.718 1.00 92.06 394 ALA A CA 1
ATOM 3130 C C . ALA A 1 394 ? 12.895 25.939 8.810 1.00 92.06 394 ALA A C 1
ATOM 3132 O O . ALA A 1 394 ? 12.532 26.006 9.980 1.00 92.06 394 ALA A O 1
ATOM 3133 N N . THR A 1 395 ? 13.961 25.226 8.443 1.00 91.12 395 THR A N 1
ATOM 3134 C CA . THR A 1 395 ? 14.765 24.385 9.348 1.00 91.12 395 THR A CA 1
ATOM 3135 C C . THR A 1 395 ? 16.032 25.059 9.881 1.00 91.12 395 THR A C 1
ATOM 3137 O O . THR A 1 395 ? 16.857 24.399 10.511 1.00 91.12 395 THR A O 1
ATOM 3140 N N . ASN A 1 396 ? 16.208 26.368 9.662 1.00 90.12 396 ASN A N 1
ATOM 3141 C CA . ASN A 1 396 ? 17.386 27.134 10.091 1.00 90.12 396 ASN A CA 1
ATOM 3142 C C . ASN A 1 396 ? 18.735 26.553 9.613 1.00 90.12 396 ASN A C 1
ATOM 3144 O O . ASN A 1 396 ? 19.719 26.582 10.354 1.00 90.12 396 ASN A O 1
ATOM 3148 N N . GLY A 1 397 ? 18.810 26.053 8.376 1.00 88.62 397 GLY A N 1
ATOM 3149 C CA . GLY A 1 397 ? 20.077 25.624 7.776 1.00 88.62 397 GLY A CA 1
ATOM 3150 C C . GLY A 1 397 ? 20.303 24.112 7.672 1.00 88.62 397 GLY A C 1
ATOM 3151 O O . GLY A 1 397 ? 21.386 23.721 7.236 1.00 88.62 397 GLY A O 1
ATOM 3152 N N . LYS A 1 398 ? 19.338 23.257 8.057 1.00 90.25 398 LYS A N 1
ATOM 3153 C CA . LYS A 1 398 ? 19.487 21.782 8.016 1.00 90.25 398 LYS A CA 1
ATOM 3154 C C . LYS A 1 398 ? 19.901 21.280 6.626 1.00 90.25 398 LYS A C 1
ATOM 3156 O O . LYS A 1 398 ? 20.795 20.445 6.512 1.00 90.25 398 LYS A O 1
ATOM 3161 N N . TYR A 1 399 ? 19.297 21.832 5.577 1.00 88.88 399 TYR A N 1
ATOM 3162 C CA . TYR A 1 399 ? 19.491 21.399 4.189 1.00 88.88 399 TYR A CA 1
ATOM 3163 C C . TYR A 1 399 ? 20.558 22.200 3.439 1.00 88.88 399 TYR A C 1
ATOM 3165 O O . TYR A 1 399 ? 20.683 22.078 2.225 1.00 88.88 399 TYR A O 1
ATOM 3173 N N . LYS A 1 400 ? 21.346 23.026 4.142 1.00 86.81 400 LYS A N 1
ATOM 3174 C CA . LYS A 1 400 ? 22.336 23.890 3.495 1.00 86.81 400 LYS A CA 1
ATOM 3175 C C . LYS A 1 400 ? 23.364 23.088 2.693 1.00 86.81 400 LYS A C 1
ATOM 3177 O O . LYS A 1 400 ? 23.691 23.490 1.593 1.00 86.81 400 LYS A O 1
ATOM 3182 N N . HIS A 1 401 ? 23.828 21.960 3.225 1.00 84.50 401 HIS A N 1
ATOM 3183 C CA . HIS A 1 401 ? 24.791 21.102 2.534 1.00 84.50 401 HIS A CA 1
ATOM 3184 C C . HIS A 1 401 ? 24.236 20.552 1.209 1.00 84.50 401 HIS A C 1
ATOM 3186 O O . HIS A 1 401 ? 24.928 20.627 0.204 1.00 84.50 401 HIS A O 1
ATOM 3192 N N . ILE A 1 402 ? 22.978 20.091 1.192 1.00 81.50 402 ILE A N 1
ATOM 3193 C CA . ILE A 1 402 ? 22.298 19.613 -0.025 1.00 81.50 402 ILE A CA 1
ATOM 3194 C C . ILE A 1 402 ? 22.170 20.749 -1.040 1.00 81.50 402 ILE A C 1
ATOM 3196 O O . ILE A 1 402 ? 22.471 20.575 -2.216 1.00 81.50 402 ILE A O 1
ATOM 3200 N N . LEU A 1 403 ? 21.760 21.932 -0.572 1.00 80.69 403 LEU A N 1
ATOM 3201 C CA . LEU A 1 403 ? 21.625 23.110 -1.421 1.00 80.69 403 LEU A CA 1
ATOM 3202 C C . LEU A 1 403 ? 22.973 23.541 -2.017 1.00 80.69 403 LEU A C 1
ATOM 3204 O O . LEU A 1 403 ? 23.031 23.848 -3.202 1.00 80.69 403 LEU A O 1
ATOM 3208 N N . ASP A 1 404 ? 24.041 23.545 -1.218 1.00 84.56 404 ASP A N 1
ATOM 3209 C CA . ASP A 1 404 ? 25.388 23.891 -1.676 1.00 84.56 404 ASP A CA 1
ATOM 3210 C C . ASP A 1 404 ? 25.865 22.876 -2.742 1.00 84.56 404 ASP A C 1
ATOM 3212 O O . ASP A 1 404 ? 26.353 23.290 -3.786 1.00 84.56 404 ASP A O 1
ATOM 3216 N N . THR A 1 405 ? 25.619 21.567 -2.568 1.00 81.00 405 THR A N 1
ATOM 3217 C CA . THR A 1 405 ? 25.927 20.539 -3.588 1.00 81.00 405 THR A CA 1
ATOM 3218 C C . THR A 1 405 ? 25.121 20.718 -4.878 1.00 81.00 405 THR A C 1
ATOM 3220 O O . THR A 1 405 ? 25.678 20.612 -5.971 1.00 81.00 405 THR A O 1
ATOM 3223 N N . LEU A 1 406 ? 23.825 21.031 -4.771 1.00 75.38 406 LEU A N 1
ATOM 3224 C CA . LEU A 1 406 ? 22.975 21.304 -5.933 1.00 75.38 406 LEU A CA 1
ATOM 3225 C C . LEU A 1 406 ? 23.472 22.535 -6.711 1.00 75.38 406 LEU A C 1
ATOM 3227 O O . LEU A 1 406 ? 23.457 22.535 -7.939 1.00 75.38 406 LEU A O 1
ATOM 3231 N N . LEU A 1 407 ? 23.928 23.577 -6.010 1.00 73.62 407 LEU A N 1
ATOM 3232 C CA . LEU A 1 407 ? 24.431 24.812 -6.618 1.00 73.62 407 LEU A CA 1
ATOM 3233 C C . LEU A 1 407 ? 25.837 24.664 -7.203 1.00 73.62 407 LEU A C 1
ATOM 3235 O O . LEU A 1 407 ? 26.091 25.205 -8.278 1.00 73.62 407 LEU A O 1
ATOM 3239 N N . ASP A 1 408 ? 26.727 23.928 -6.536 1.00 69.12 408 ASP A N 1
ATOM 3240 C CA . ASP A 1 408 ? 28.096 23.709 -7.008 1.00 69.12 408 ASP A CA 1
ATOM 3241 C C . ASP A 1 408 ? 28.108 22.940 -8.340 1.00 69.12 408 ASP A C 1
ATOM 3243 O O . ASP A 1 408 ? 28.938 23.238 -9.193 1.00 69.12 408 ASP A O 1
ATOM 3247 N N . SER A 1 409 ? 27.131 22.052 -8.580 1.00 54.97 409 SER A N 1
ATOM 3248 C CA . SER A 1 409 ? 26.959 21.336 -9.861 1.00 54.97 409 SER A CA 1
ATOM 3249 C C . SER A 1 409 ? 26.632 22.229 -11.075 1.00 54.97 409 SER A C 1
ATOM 3251 O O . SER A 1 409 ? 26.705 21.763 -12.209 1.00 54.97 409 SER A O 1
ATOM 3253 N N . LYS A 1 410 ? 26.313 23.518 -10.863 1.00 45.59 410 LYS A N 1
ATOM 3254 C CA . LYS A 1 410 ? 26.089 24.516 -11.930 1.00 45.59 410 LYS A CA 1
ATOM 3255 C C . LYS A 1 410 ? 27.349 25.316 -12.312 1.00 45.59 410 LYS A C 1
ATOM 3257 O O . LYS A 1 410 ? 27.255 26.183 -13.185 1.00 45.59 410 LYS A O 1
ATOM 3262 N N . THR A 1 411 ? 28.492 25.085 -11.657 1.00 36.97 411 THR A N 1
ATOM 3263 C CA . THR A 1 411 ? 29.768 25.802 -11.895 1.00 36.97 411 THR A CA 1
ATOM 3264 C C . THR A 1 411 ? 30.834 24.873 -12.435 1.00 36.97 411 THR A C 1
ATOM 3266 O O . THR A 1 411 ? 31.584 25.331 -13.329 1.00 36.97 411 THR A O 1
#

Sequence (411 aa):
MTKRPLGLGKKNKQKRHKPDEGADGKKESTPLDQIHVEVEGGGDPEDSVVQLKALWRNYLQSEREDERVLNGIVHECDRLLRNREQEGIELGEDFHSIYALALSELAIFRTEEKGQAGRESVGEFFDAAAERVDMGLQHFPASDVLALAKAKIIFQRIPLQYVSQLSPNNSEGADVGLQQLLEEGKSSFRVVAQDPLAVSEPLEIFSDLLEIIANFGREDEIDEGLDSDAEDEPEEVELPESHPLYELRQHLPEHAEWLQQQLLALFKVLEKPNAEEEESEATKFYRKIANKLGQSYLDAAAEPSIVFTTLTYETEDPSAEDEQKAQEAQRVAQGLTERAIEFFKEAESADDPQTWVDTAEVFISLGNLQENESETQEMLYKQAEEKMVRANKATNGKYKHILDTLLDSKT

Foldseek 3Di:
DDDDDDDDDDDDDDDDDDDDDDDDDDDPDPDPDPPPQDQPDPDDPPQLVSVLVSLLVVCLVDPVPDLVSLVVSLVSLVVCVVCCVVVVDDQALSSLLSNLLSLLSNLVVLLPPDDDVSLVVSVVSLVVSLVSLVVNCVVVVPDLSSLLSLLQSLLSCCCRNAVSPDALPDQPGDPDQNVVSNVSSLVSHDQDLVCLVSNVNSLVSLVVVLVCLQCGNVPVVVVVPVPPPPPDDPDDSDHDPPHSSNVVNVCSVVSLVSSLVSLVVSLVSQDQDDPPDDDDPSLQVNLVSLLVNLVSLQVVLVVLLVLLCCLPPVDDPHDPVSVVSNVVSLVSSLVSLVSSLVSLVSNDDLVDLVSLLVSLVSLQSNLSSDDPPDPSSVVSLVSSLVSLVSSCVSVVRPSVVVSVVSVVVVD

InterPro domains:
  IPR024318 Negative regulator of Ofd1/Enhancer of translation termination 1 [PF12753] (1-407)
  IPR024318 Negative regulator of Ofd1/Enhancer of translation termination 1 [PTHR28290] (1-408)

Secondary structure (DSSP, 8-state):
-------------------------------S--------SSS-TT-HHHHHHHHHHHHHTS-S--HHHHHHHHHHHHHHHHHHHHHT----HHHHHHHHHHHHHHGGGGTTS-SHHHHHHHHHHHHHHHHHHHHHHHH-TT-HHHHHHHHHHHHHHIIIIIGGG-BTTB-TT--S-HHHHHHHHHHH----TT-HHHHHHHHHHHHHHHHHHHTTT-HHHHHT-S-S---PPPPP-PPPTTSTTHHHHHTHHHHHHHHHHHHHHHHHHSPPPPTTS---HHHHHHHHHHHHHHHHHHHHHHHHHHHHHIIIII-SS--HHHHHHHHHHHHHHHHHHHHHHHHHHHH--SS-THHHHHHHHHHHHHHHTSPTT-HHHHHHHHHHHHHHHHHHHHTTSTTHHHHHHHHHTT-

Radius of gyration: 26.78 Å; chains: 1; bounding box: 70×56×97 Å